Protein AF-A0A1I7THQ7-F1 (afdb_monomer_lite)

pLDDT: mean 83.46, std 15.51, range [22.78, 98.25]

Radius of gyration: 39.51 Å; chains: 1; bounding box: 84×59×117 Å

Structure (mmCIF, N/CA/C/O backbone):
data_AF-A0A1I7THQ7-F1
#
_entry.id   AF-A0A1I7THQ7-F1
#
loop_
_atom_site.group_PDB
_atom_site.id
_atom_site.type_symbol
_atom_site.label_atom_id
_atom_site.label_alt_id
_atom_site.label_comp_id
_atom_site.label_asym_id
_atom_site.label_entity_id
_atom_site.label_seq_id
_atom_site.pdbx_PDB_ins_code
_atom_site.Cartn_x
_atom_site.Cartn_y
_atom_site.Cartn_z
_atom_site.occupancy
_atom_site.B_iso_or_equiv
_atom_site.auth_seq_id
_atom_site.auth_comp_id
_atom_site.auth_asym_id
_atom_site.auth_atom_id
_atom_site.pdbx_PDB_model_num
ATOM 1 N N . MET A 1 1 ? 4.307 20.527 19.711 1.00 35.28 1 MET A N 1
ATOM 2 C CA . MET A 1 1 ? 3.751 19.222 19.291 1.00 35.28 1 MET A CA 1
ATOM 3 C C . MET A 1 1 ? 3.035 19.449 17.970 1.00 35.28 1 MET A C 1
ATOM 5 O O . MET A 1 1 ? 2.118 20.257 17.950 1.00 35.28 1 MET A O 1
ATOM 9 N N . SER A 1 2 ? 3.497 18.858 16.864 1.00 41.97 2 SER A N 1
ATOM 10 C CA . SER A 1 2 ? 2.837 19.007 15.557 1.00 41.97 2 SER A CA 1
ATOM 11 C C . SER A 1 2 ? 1.413 18.457 15.640 1.00 41.97 2 SER A C 1
ATOM 13 O O . SER A 1 2 ? 1.224 17.350 16.150 1.00 41.97 2 SER A O 1
ATOM 15 N N . SER A 1 3 ? 0.421 19.209 15.161 1.00 48.06 3 SER A N 1
ATOM 16 C CA . SER A 1 3 ? -0.962 18.737 15.081 1.00 48.06 3 SER A CA 1
ATOM 17 C C . SER A 1 3 ? -1.008 17.377 14.367 1.00 48.06 3 SER A C 1
ATOM 19 O O . SER A 1 3 ? -0.411 17.247 13.295 1.00 48.06 3 SER A O 1
ATOM 21 N N . PRO A 1 4 ? -1.671 16.351 14.925 1.00 58.75 4 PRO A N 1
ATOM 22 C CA . PRO A 1 4 ? -1.765 15.057 14.264 1.00 58.75 4 PRO A CA 1
ATOM 23 C C . PRO A 1 4 ? -2.507 15.212 12.933 1.00 58.75 4 PRO A C 1
ATOM 25 O O . PRO A 1 4 ? -3.596 15.778 12.890 1.00 58.75 4 PRO A O 1
ATOM 28 N N . PHE A 1 5 ? -1.907 14.708 11.854 1.00 66.62 5 PHE A N 1
ATOM 29 C CA . PHE A 1 5 ? -2.501 14.699 10.519 1.00 66.62 5 PHE A CA 1
ATOM 30 C C . PHE A 1 5 ? -3.864 13.989 10.575 1.00 66.62 5 PHE A C 1
ATOM 32 O O . PHE A 1 5 ? -3.931 12.805 10.917 1.00 66.62 5 PHE A O 1
ATOM 39 N N . ASN A 1 6 ? -4.951 14.721 10.304 1.00 76.69 6 ASN A N 1
ATOM 40 C CA . ASN A 1 6 ? -6.324 14.267 10.571 1.00 76.69 6 ASN A CA 1
ATOM 41 C C . ASN A 1 6 ? -6.692 12.968 9.838 1.00 76.69 6 ASN A C 1
ATOM 43 O O . ASN A 1 6 ? -7.508 12.204 10.347 1.00 76.69 6 ASN A O 1
ATOM 47 N N . LEU A 1 7 ? -6.045 12.679 8.704 1.00 78.94 7 LEU A N 1
ATOM 48 C CA . LEU A 1 7 ? -6.206 11.423 7.970 1.00 78.94 7 LEU A CA 1
ATOM 49 C C . LEU A 1 7 ? -5.983 10.193 8.868 1.00 78.94 7 LEU A C 1
ATOM 51 O O . LEU A 1 7 ? -6.757 9.245 8.821 1.00 78.94 7 LEU A O 1
ATOM 55 N N . PHE A 1 8 ? -4.979 10.227 9.751 1.00 79.00 8 PHE A N 1
ATOM 56 C CA . PHE A 1 8 ? -4.645 9.096 10.628 1.00 79.00 8 PHE A CA 1
ATOM 57 C C . PHE A 1 8 ? -5.517 9.005 11.888 1.00 79.00 8 PHE A C 1
ATOM 59 O O . PHE A 1 8 ? -5.227 8.194 12.768 1.00 79.00 8 PHE A O 1
ATOM 66 N N . ARG A 1 9 ? -6.548 9.853 12.005 1.00 79.19 9 ARG A N 1
ATOM 67 C CA . ARG A 1 9 ? -7.611 9.723 13.014 1.00 79.19 9 ARG A CA 1
ATOM 68 C C . ARG A 1 9 ? -8.805 8.914 12.504 1.00 79.19 9 ARG A C 1
ATOM 70 O O . ARG A 1 9 ? -9.673 8.580 13.304 1.00 79.19 9 ARG A O 1
ATOM 77 N N . LEU A 1 10 ? -8.869 8.636 11.202 1.00 80.69 10 LEU A N 1
ATOM 78 C CA . LEU A 1 10 ? -9.909 7.795 10.617 1.00 80.69 10 LEU A CA 1
ATOM 79 C C . LEU A 1 10 ? -9.670 6.309 10.959 1.00 80.69 10 LEU A C 1
ATOM 81 O O . LEU A 1 10 ? -8.526 5.935 11.246 1.00 80.69 10 LEU A O 1
ATOM 85 N N . PRO A 1 11 ? -10.715 5.459 10.907 1.00 82.19 11 PRO A N 1
ATOM 86 C CA . PRO A 1 11 ? -10.561 4.006 10.956 1.00 82.19 11 PRO A CA 1
ATOM 87 C C . PRO A 1 11 ? -9.579 3.502 9.895 1.00 82.19 11 PRO A C 1
ATOM 89 O O . PRO A 1 11 ? -9.362 4.157 8.870 1.00 82.19 11 PRO A O 1
ATOM 92 N N . GLN A 1 12 ? -8.973 2.340 10.139 1.00 81.25 12 GLN A N 1
ATOM 93 C CA . GLN A 1 12 ? -7.863 1.863 9.318 1.00 81.25 12 GLN A CA 1
ATOM 94 C C . GLN A 1 12 ? -8.264 1.649 7.861 1.00 81.25 12 GLN A C 1
ATOM 96 O O . GLN A 1 12 ? -7.556 2.121 6.972 1.00 81.25 12 GLN A O 1
ATOM 101 N N . LEU A 1 13 ? -9.406 1.009 7.606 1.00 80.19 13 LEU A N 1
ATOM 102 C CA . LEU A 1 13 ? -9.878 0.807 6.235 1.00 80.19 13 LEU A CA 1
ATOM 103 C C . LEU A 1 13 ? -10.137 2.136 5.515 1.00 80.19 13 LEU A C 1
ATOM 105 O O . LEU A 1 13 ? -9.786 2.286 4.347 1.00 80.19 13 LEU A O 1
ATOM 109 N N . ALA A 1 14 ? -10.649 3.135 6.235 1.00 81.31 14 ALA A N 1
ATOM 110 C CA . ALA A 1 14 ? -10.996 4.430 5.666 1.00 81.31 14 ALA A CA 1
ATOM 111 C C . ALA A 1 14 ? -9.773 5.175 5.115 1.00 81.31 14 ALA A C 1
ATOM 113 O O . ALA A 1 14 ? -9.780 5.612 3.964 1.00 81.31 14 ALA A O 1
ATOM 114 N N . TYR A 1 15 ? -8.701 5.319 5.904 1.00 84.88 15 TYR A N 1
ATOM 115 C CA . TYR A 1 15 ? -7.514 6.000 5.385 1.00 84.88 15 TYR A CA 1
ATOM 116 C C . TYR A 1 15 ? -6.727 5.139 4.395 1.00 84.88 15 TYR A C 1
ATOM 118 O O . TYR A 1 15 ? -6.068 5.713 3.535 1.00 84.88 15 TYR A O 1
ATOM 126 N N . ILE A 1 16 ? -6.806 3.801 4.456 1.00 84.88 16 ILE A N 1
ATOM 127 C CA . ILE A 1 16 ? -6.230 2.927 3.418 1.00 84.88 16 ILE A CA 1
ATOM 128 C C . ILE A 1 16 ? -6.891 3.208 2.067 1.00 84.88 16 ILE A C 1
ATOM 130 O O . ILE A 1 16 ? -6.192 3.390 1.073 1.00 84.88 16 ILE A O 1
ATOM 134 N N . ASP A 1 17 ? -8.219 3.294 2.025 1.00 84.94 17 ASP A N 1
ATOM 135 C CA . ASP A 1 17 ? -8.950 3.585 0.791 1.00 84.94 17 ASP A CA 1
ATOM 136 C C . ASP A 1 17 ? -8.666 4.990 0.259 1.00 84.94 17 ASP A C 1
ATOM 138 O O . ASP A 1 17 ? -8.548 5.172 -0.952 1.00 84.94 17 ASP A O 1
ATOM 142 N N . ILE A 1 18 ? -8.506 5.979 1.144 1.00 87.56 18 ILE A N 1
ATOM 143 C CA . ILE A 1 18 ? -8.105 7.333 0.743 1.00 87.56 18 ILE A CA 1
ATOM 144 C C . ILE A 1 18 ? -6.692 7.307 0.159 1.00 87.56 18 ILE A C 1
ATOM 146 O O . ILE A 1 18 ? -6.490 7.804 -0.943 1.00 87.56 18 ILE A O 1
ATOM 150 N N . ILE A 1 19 ? -5.731 6.699 0.858 1.00 88.12 19 ILE A N 1
ATOM 151 C CA . ILE A 1 19 ? -4.335 6.607 0.413 1.00 88.12 19 ILE A CA 1
ATOM 152 C C . ILE A 1 19 ? -4.233 5.870 -0.929 1.00 88.12 19 ILE A C 1
ATOM 154 O O . ILE A 1 19 ? -3.508 6.309 -1.811 1.00 88.12 19 ILE A O 1
ATOM 158 N N . ASN A 1 20 ? -5.008 4.805 -1.135 1.00 85.81 20 ASN A N 1
ATOM 159 C CA . ASN A 1 20 ? -5.032 4.075 -2.407 1.00 85.81 20 ASN A CA 1
ATOM 160 C C . ASN A 1 20 ? -5.662 4.862 -3.567 1.00 85.81 20 ASN A C 1
ATOM 162 O O . ASN A 1 20 ? -5.488 4.473 -4.719 1.00 85.81 20 ASN A O 1
ATOM 166 N N . LYS A 1 21 ? -6.413 5.929 -3.277 1.00 86.25 21 LYS A N 1
ATOM 167 C CA . LYS A 1 21 ? -6.973 6.855 -4.272 1.00 86.25 21 LYS A CA 1
ATOM 168 C C . LYS A 1 21 ? -6.126 8.116 -4.461 1.00 86.25 21 LYS A C 1
ATOM 170 O O . LYS A 1 21 ? -6.404 8.880 -5.378 1.00 86.25 21 LYS A O 1
ATOM 175 N N . MET A 1 22 ? -5.142 8.355 -3.592 1.00 87.44 22 MET A N 1
ATOM 176 C CA . MET A 1 22 ? -4.200 9.465 -3.724 1.00 87.44 22 MET A CA 1
ATOM 177 C C . MET A 1 22 ? -3.299 9.259 -4.938 1.00 87.44 22 MET A C 1
ATOM 179 O O . MET A 1 22 ? -2.914 8.124 -5.230 1.00 87.44 22 MET A O 1
ATOM 183 N N . SER A 1 23 ? -2.906 10.361 -5.578 1.00 86.94 23 SER A N 1
ATOM 184 C CA . SER A 1 23 ? -1.898 10.315 -6.636 1.00 86.94 23 SER A CA 1
ATOM 185 C C . SER A 1 23 ? -0.515 9.922 -6.090 1.00 86.94 23 SER A C 1
ATOM 187 O O . SER A 1 23 ? -0.252 10.053 -4.893 1.00 86.94 23 SER A O 1
ATOM 189 N N . LEU A 1 24 ? 0.412 9.490 -6.946 1.00 86.00 24 LEU A N 1
ATOM 190 C CA . LEU A 1 24 ? 1.821 9.254 -6.617 1.00 86.00 24 LEU A CA 1
ATOM 191 C C . LEU A 1 24 ? 2.451 10.479 -5.950 1.00 86.00 24 LEU A C 1
ATOM 193 O O . LEU A 1 24 ? 3.207 10.330 -4.989 1.00 86.00 24 LEU A O 1
ATOM 197 N N . ASN A 1 25 ? 2.106 11.678 -6.429 1.00 87.12 25 ASN A N 1
ATOM 198 C CA . ASN A 1 25 ? 2.552 12.940 -5.845 1.00 87.12 25 ASN A CA 1
ATOM 199 C C . ASN A 1 25 ? 2.048 13.082 -4.407 1.00 87.12 25 ASN A C 1
ATOM 201 O O . ASN A 1 25 ? 2.842 13.301 -3.494 1.00 87.12 25 ASN A O 1
ATOM 205 N N . ASP A 1 26 ? 0.749 12.887 -4.187 1.00 88.38 26 ASP A N 1
ATOM 206 C CA . ASP A 1 26 ? 0.135 13.008 -2.863 1.00 88.38 26 ASP A CA 1
ATOM 207 C C . ASP A 1 26 ? 0.662 11.947 -1.890 1.00 88.38 26 ASP A C 1
ATOM 209 O O . ASP A 1 26 ? 0.953 12.254 -0.731 1.00 88.38 26 ASP A O 1
ATOM 213 N N . GLN A 1 27 ? 0.837 10.705 -2.353 1.00 89.50 27 GLN A N 1
ATOM 214 C CA . GLN A 1 27 ? 1.422 9.623 -1.561 1.00 89.50 27 GLN A CA 1
ATOM 215 C C . GLN A 1 27 ? 2.868 9.957 -1.178 1.00 89.50 27 GLN A C 1
ATOM 217 O O . GLN A 1 27 ? 3.251 9.847 -0.010 1.00 89.50 27 GLN A O 1
ATOM 222 N N . PHE A 1 28 ? 3.677 10.425 -2.130 1.00 90.12 28 PHE A N 1
ATOM 223 C CA . PHE A 1 28 ? 5.053 10.811 -1.847 1.00 90.12 28 PHE A CA 1
ATOM 224 C C . PHE A 1 28 ? 5.123 11.992 -0.873 1.00 90.12 28 PHE A C 1
ATOM 226 O O . PHE A 1 28 ? 5.791 11.880 0.154 1.00 90.12 28 PHE A O 1
ATOM 233 N N . LEU A 1 29 ? 4.387 13.079 -1.112 1.00 88.94 29 LEU A N 1
ATOM 234 C CA . LEU A 1 29 ? 4.369 14.248 -0.227 1.00 88.94 29 LEU A CA 1
ATOM 235 C C . LEU A 1 29 ? 3.870 13.895 1.181 1.00 88.94 29 LEU A C 1
ATOM 237 O O . LEU A 1 29 ? 4.497 14.278 2.170 1.00 88.94 29 LEU A O 1
ATOM 241 N N . THR A 1 30 ? 2.814 13.083 1.292 1.00 89.56 30 THR A N 1
ATOM 242 C CA . THR A 1 30 ? 2.305 12.609 2.590 1.00 89.56 30 THR A CA 1
ATOM 243 C C . THR A 1 30 ? 3.360 11.775 3.326 1.00 89.56 30 THR A C 1
ATOM 245 O O . THR A 1 30 ? 3.476 11.859 4.552 1.00 89.56 30 THR A O 1
ATOM 248 N N . SER A 1 31 ? 4.183 11.010 2.599 1.00 90.56 31 SER A N 1
ATOM 249 C CA . SER A 1 31 ? 5.275 10.223 3.189 1.00 90.56 31 SER A CA 1
ATOM 250 C C . SER A 1 31 ? 6.352 11.104 3.837 1.00 90.56 31 SER A C 1
ATOM 252 O O . SER A 1 31 ? 6.934 10.709 4.851 1.00 90.56 31 SER A O 1
ATOM 254 N N . LEU A 1 32 ? 6.566 12.322 3.324 1.00 88.69 32 LEU A N 1
ATOM 255 C CA . LEU A 1 32 ? 7.542 13.277 3.856 1.00 88.69 32 LEU A CA 1
ATOM 256 C C . LEU A 1 32 ? 7.069 13.941 5.161 1.00 88.69 32 LEU A C 1
ATOM 258 O O . LEU A 1 32 ? 7.896 14.431 5.932 1.00 88.69 32 LEU A O 1
ATOM 262 N N . CYS A 1 33 ? 5.763 13.923 5.460 1.00 86.31 33 CYS A N 1
ATOM 263 C CA . CYS A 1 33 ? 5.201 14.614 6.624 1.00 86.31 33 CYS A CA 1
ATOM 264 C C . CYS A 1 33 ? 5.625 14.006 7.973 1.00 86.31 33 CYS A C 1
ATOM 266 O O . CYS A 1 33 ? 5.714 14.717 8.974 1.00 86.31 33 CYS A O 1
ATOM 268 N N . SER A 1 34 ? 5.842 12.686 8.058 1.00 86.75 34 SER A N 1
ATOM 269 C CA . SER A 1 34 ? 6.325 12.038 9.288 1.00 86.75 34 SER A CA 1
ATOM 270 C C . SER A 1 34 ? 6.822 10.612 9.050 1.00 86.75 34 SER A C 1
ATOM 272 O O . SER A 1 34 ? 6.386 9.934 8.124 1.00 86.75 34 SER A O 1
ATOM 274 N N . ARG A 1 35 ? 7.635 10.086 9.980 1.00 84.62 35 ARG A N 1
ATOM 275 C CA . ARG A 1 35 ? 8.027 8.662 9.971 1.00 84.62 35 ARG A CA 1
ATOM 276 C C . ARG A 1 35 ? 6.813 7.727 9.982 1.00 84.62 35 ARG A C 1
ATOM 278 O O . ARG A 1 35 ? 6.817 6.720 9.288 1.00 84.62 35 ARG A O 1
ATOM 285 N N . LYS A 1 36 ? 5.765 8.060 10.749 1.00 86.12 36 LYS A N 1
ATOM 286 C CA . LYS A 1 36 ? 4.533 7.258 10.807 1.00 86.12 36 LYS A CA 1
ATOM 287 C C . LYS A 1 36 ? 3.822 7.237 9.451 1.00 86.12 36 LYS A C 1
ATOM 289 O O . LYS A 1 36 ? 3.422 6.166 9.011 1.00 86.12 36 LYS A O 1
ATOM 294 N N . ALA A 1 37 ? 3.708 8.391 8.791 1.00 88.44 37 ALA A N 1
ATOM 295 C CA . ALA A 1 37 ? 3.109 8.503 7.462 1.00 88.44 37 ALA A CA 1
ATOM 296 C C . ALA A 1 37 ? 3.891 7.689 6.424 1.00 88.44 37 ALA A C 1
ATOM 298 O O . ALA A 1 37 ? 3.291 6.903 5.700 1.00 88.44 37 ALA A O 1
ATOM 299 N N . TYR A 1 38 ? 5.224 7.788 6.437 1.00 89.56 38 TYR A N 1
ATOM 300 C CA . TYR A 1 38 ? 6.096 6.974 5.591 1.00 89.56 38 TYR A CA 1
ATOM 301 C C . TYR A 1 38 ? 5.825 5.471 5.753 1.00 89.56 38 TYR A C 1
ATOM 303 O O . TYR A 1 38 ? 5.593 4.775 4.769 1.00 89.56 38 TYR A O 1
ATOM 311 N N . PHE A 1 39 ? 5.792 4.964 6.993 1.00 88.25 39 PHE A N 1
ATOM 312 C CA . PHE A 1 39 ? 5.514 3.545 7.254 1.00 88.25 39 PHE A CA 1
ATOM 313 C C . PHE A 1 39 ? 4.107 3.117 6.829 1.00 88.25 39 PHE A C 1
ATOM 315 O O . PHE A 1 39 ? 3.936 1.999 6.347 1.00 88.25 39 PHE A O 1
ATOM 322 N N . ILE A 1 40 ? 3.107 3.980 7.017 1.00 88.00 40 ILE A N 1
ATOM 323 C CA . ILE A 1 40 ? 1.727 3.714 6.600 1.00 88.00 40 ILE A CA 1
ATOM 324 C C . ILE A 1 40 ? 1.656 3.575 5.080 1.00 88.00 40 ILE A C 1
ATOM 326 O O . ILE A 1 40 ? 1.152 2.570 4.596 1.00 88.00 40 ILE A O 1
ATOM 330 N N . ILE A 1 41 ? 2.206 4.534 4.338 1.00 88.75 41 ILE A N 1
ATOM 331 C CA . ILE A 1 41 ? 2.174 4.538 2.869 1.00 88.75 41 ILE A CA 1
ATOM 332 C C . ILE A 1 41 ? 2.954 3.344 2.328 1.00 88.75 41 ILE A C 1
ATOM 334 O O . ILE A 1 41 ? 2.414 2.555 1.563 1.00 88.75 41 ILE A O 1
ATOM 338 N N . LYS A 1 42 ? 4.170 3.116 2.834 1.00 88.38 42 LYS A N 1
ATOM 339 C CA . LYS A 1 42 ? 5.003 1.977 2.436 1.00 88.38 42 LYS A CA 1
ATOM 340 C C . LYS A 1 42 ? 4.311 0.618 2.609 1.00 88.38 42 LYS A C 1
ATOM 342 O O . LYS A 1 42 ? 4.469 -0.260 1.767 1.00 88.38 42 LYS A O 1
ATOM 347 N N . ASN A 1 43 ? 3.602 0.414 3.722 1.00 85.00 43 ASN A N 1
ATOM 348 C CA . ASN A 1 43 ? 3.064 -0.905 4.073 1.00 85.00 43 ASN A CA 1
ATOM 349 C C . ASN A 1 43 ? 1.603 -1.111 3.660 1.00 85.00 43 ASN A C 1
ATOM 351 O O . ASN A 1 43 ? 1.182 -2.257 3.522 1.00 85.00 43 ASN A O 1
ATOM 355 N N . LEU A 1 44 ? 0.821 -0.036 3.527 1.00 77.00 44 LEU A N 1
ATOM 356 C CA . LEU A 1 44 ? -0.625 -0.113 3.312 1.00 77.00 44 LEU A CA 1
ATOM 357 C C . LEU A 1 44 ? -1.073 0.381 1.930 1.00 77.00 44 LEU A C 1
ATOM 359 O O . LEU A 1 44 ? -2.200 0.067 1.543 1.00 77.00 44 LEU A O 1
ATOM 363 N N . CYS A 1 45 ? -0.229 1.096 1.170 1.00 71.94 45 CYS A N 1
ATOM 364 C CA . CYS A 1 45 ? -0.525 1.362 -0.238 1.00 71.94 45 CYS A CA 1
ATOM 365 C C . CYS A 1 45 ? -0.595 0.045 -1.014 1.00 71.94 45 CYS A C 1
ATOM 367 O O . CYS A 1 45 ? 0.322 -0.782 -0.976 1.00 71.94 45 CYS A O 1
ATOM 369 N N . ARG A 1 46 ? -1.660 -0.125 -1.799 1.00 68.44 46 ARG A N 1
ATOM 370 C CA . ARG A 1 46 ? -1.682 -1.100 -2.888 1.00 68.44 46 ARG A CA 1
ATOM 371 C C . ARG A 1 46 ? -0.575 -0.719 -3.853 1.00 68.44 46 ARG A C 1
ATOM 373 O O . ARG A 1 46 ? -0.659 0.332 -4.473 1.00 68.44 46 ARG A O 1
ATOM 380 N N . LYS A 1 47 ? 0.436 -1.579 -3.983 1.00 68.12 47 LYS A N 1
ATOM 381 C CA . LYS A 1 47 ? 1.533 -1.406 -4.941 1.00 68.12 47 LYS A CA 1
ATOM 382 C C . LYS A 1 47 ? 0.944 -1.297 -6.353 1.00 68.12 47 LYS A C 1
ATOM 384 O O . LYS A 1 47 ? 0.428 -2.307 -6.851 1.00 68.12 47 LYS A O 1
ATOM 389 N N . PRO A 1 48 ? 0.955 -0.111 -6.983 1.00 63.72 48 PRO A N 1
ATOM 390 C CA . PRO A 1 48 ? 0.453 0.037 -8.339 1.00 63.72 48 PRO A CA 1
ATOM 391 C C . PRO A 1 48 ? 1.295 -0.848 -9.258 1.00 63.72 48 PRO A C 1
ATOM 393 O O . PRO A 1 48 ? 2.524 -0.858 -9.179 1.00 63.72 48 PRO A O 1
ATOM 396 N N . LYS A 1 49 ? 0.640 -1.650 -10.100 1.00 68.06 49 LYS A N 1
ATOM 397 C CA . LYS A 1 49 ? 1.354 -2.423 -11.120 1.00 68.06 49 LYS A CA 1
ATOM 398 C C . LYS A 1 49 ? 1.861 -1.448 -12.183 1.00 68.06 49 LYS A C 1
ATOM 400 O O . LYS A 1 49 ? 1.107 -0.574 -12.592 1.00 68.06 49 LYS A O 1
ATOM 405 N N . GLY A 1 50 ? 3.109 -1.613 -12.618 1.00 78.25 50 GLY A N 1
ATOM 406 C CA . GLY A 1 50 ? 3.691 -0.786 -13.679 1.00 78.25 50 GLY A CA 1
ATOM 407 C C . GLY A 1 50 ? 4.209 0.580 -13.217 1.00 78.25 50 GLY A C 1
ATOM 408 O O . GLY A 1 50 ? 4.205 1.517 -14.007 1.00 78.25 50 GLY A O 1
ATOM 409 N N . ILE A 1 51 ? 4.643 0.733 -11.959 1.00 87.19 51 ILE A N 1
ATOM 410 C CA . ILE A 1 51 ? 5.445 1.907 -11.582 1.00 87.19 51 ILE A CA 1
ATOM 411 C C . ILE A 1 51 ? 6.823 1.791 -12.224 1.00 87.19 51 ILE A C 1
ATOM 413 O O . ILE A 1 51 ? 7.559 0.845 -11.946 1.00 87.19 51 ILE A O 1
ATOM 417 N N . ILE A 1 52 ? 7.197 2.809 -12.987 1.00 89.44 52 ILE A N 1
ATOM 418 C CA . ILE A 1 52 ? 8.491 2.911 -13.649 1.00 89.44 52 ILE A CA 1
ATOM 419 C C . ILE A 1 52 ? 9.262 4.068 -13.015 1.00 89.44 52 ILE A C 1
ATOM 421 O O . ILE A 1 52 ? 8.747 5.184 -12.896 1.00 89.44 52 ILE A O 1
ATOM 425 N N . LEU A 1 53 ? 10.496 3.786 -12.600 1.00 93.38 53 LEU A N 1
ATOM 426 C CA . LEU A 1 53 ? 11.438 4.791 -12.126 1.00 93.38 53 LEU A CA 1
ATOM 427 C C . LEU A 1 53 ? 12.430 5.115 -13.248 1.00 93.38 53 LEU A C 1
ATOM 429 O O . LEU A 1 53 ? 13.245 4.276 -13.642 1.00 93.38 53 LEU A O 1
ATOM 433 N N . ASP A 1 54 ? 12.350 6.344 -13.739 1.00 93.81 54 ASP A N 1
ATOM 434 C CA . ASP A 1 54 ? 13.223 6.906 -14.759 1.00 93.81 54 ASP A CA 1
ATOM 435 C C . ASP A 1 54 ? 14.233 7.846 -14.097 1.00 93.81 54 ASP A C 1
ATOM 437 O O . ASP A 1 54 ? 13.882 8.686 -13.264 1.00 93.81 54 ASP A O 1
ATOM 441 N N . VAL A 1 55 ? 15.485 7.771 -14.527 1.00 94.25 55 VAL A N 1
ATOM 442 C CA . VAL A 1 55 ? 16.519 8.739 -14.157 1.00 94.25 55 VAL A CA 1
ATOM 443 C C . VAL A 1 55 ? 16.927 9.493 -15.410 1.00 94.25 55 VAL A C 1
ATOM 445 O O . VAL A 1 55 ? 17.241 8.888 -16.436 1.00 94.25 55 VAL A O 1
ATOM 448 N N . ARG A 1 56 ? 16.898 10.821 -15.351 1.00 91.50 56 ARG A N 1
ATOM 449 C CA . ARG A 1 56 ? 17.353 11.677 -16.442 1.00 91.50 56 ARG A CA 1
ATOM 450 C C . ARG A 1 56 ? 18.508 12.529 -15.958 1.00 91.50 56 ARG A C 1
ATOM 452 O O . ARG A 1 56 ? 18.399 13.220 -14.946 1.00 91.50 56 ARG A O 1
ATOM 459 N N . TYR A 1 57 ? 19.597 12.459 -16.709 1.00 88.88 57 TYR A N 1
ATOM 460 C CA . TYR A 1 57 ? 20.842 13.147 -16.413 1.00 88.88 57 TYR A CA 1
ATOM 461 C C . TYR A 1 57 ? 21.384 12.704 -15.051 1.00 88.88 57 TYR A C 1
ATOM 463 O O . TYR A 1 57 ? 21.178 11.565 -14.622 1.00 88.88 57 TYR A O 1
ATOM 471 N N . HIS A 1 58 ? 22.079 13.597 -14.355 1.00 84.75 58 HIS A N 1
ATOM 472 C CA . HIS A 1 58 ? 22.607 13.343 -13.019 1.00 84.75 58 HIS A CA 1
ATOM 473 C C . HIS A 1 58 ? 21.740 13.940 -11.895 1.00 84.75 58 HIS A C 1
ATOM 475 O O . HIS A 1 58 ? 22.053 13.758 -10.716 1.00 84.75 58 HIS A O 1
ATOM 481 N N . ASN A 1 59 ? 20.648 14.634 -12.234 1.00 89.81 59 ASN A N 1
ATOM 482 C CA . ASN A 1 59 ? 19.933 15.523 -11.317 1.00 89.81 59 ASN A CA 1
ATOM 483 C C . ASN A 1 59 ? 18.393 15.461 -11.393 1.00 89.81 59 ASN A C 1
ATOM 485 O O . ASN A 1 59 ? 17.743 16.207 -10.661 1.00 89.81 59 ASN A O 1
ATOM 489 N N . VAL A 1 60 ? 17.793 14.613 -12.242 1.00 92.75 60 VAL A N 1
ATOM 490 C CA . VAL A 1 60 ? 16.330 14.464 -12.340 1.00 92.75 60 VAL A CA 1
ATOM 491 C C . VAL A 1 60 ? 15.925 12.999 -12.184 1.00 92.75 60 VAL A C 1
ATOM 493 O O . VAL A 1 60 ? 16.406 12.106 -12.880 1.00 92.75 60 VAL A O 1
ATOM 496 N N . VAL A 1 61 ? 14.981 12.752 -11.283 1.00 94.75 61 VAL A N 1
ATOM 497 C CA . VAL A 1 61 ? 14.365 11.450 -11.031 1.00 94.75 61 VAL A CA 1
ATOM 498 C C . VAL A 1 61 ? 12.865 11.572 -11.271 1.00 94.75 61 VAL A C 1
ATOM 500 O O . VAL A 1 61 ? 12.217 12.479 -10.754 1.00 94.75 61 VAL A O 1
ATOM 503 N N . ILE A 1 62 ? 12.302 10.671 -12.069 1.00 93.69 62 ILE A N 1
ATOM 504 C CA . ILE A 1 62 ? 10.890 10.687 -12.446 1.00 93.69 62 ILE A CA 1
ATOM 505 C C . ILE A 1 62 ? 10.273 9.340 -12.095 1.00 93.69 62 ILE A C 1
ATOM 507 O O . ILE A 1 62 ? 10.740 8.296 -12.539 1.00 93.69 62 ILE A O 1
ATOM 511 N N . LEU A 1 63 ? 9.191 9.366 -11.328 1.00 91.69 63 LEU A N 1
ATOM 512 C CA . LEU A 1 63 ? 8.350 8.203 -11.075 1.00 91.69 63 LEU A CA 1
ATOM 513 C C . LEU A 1 63 ? 7.080 8.336 -11.916 1.00 91.69 63 LEU A C 1
ATOM 515 O O . LEU A 1 63 ? 6.427 9.375 -11.859 1.00 91.69 63 LEU A O 1
ATOM 519 N N . LYS A 1 64 ? 6.718 7.317 -12.692 1.00 90.44 64 LYS A N 1
ATOM 520 C CA . LYS A 1 64 ? 5.524 7.337 -13.555 1.00 90.44 64 LYS A CA 1
ATOM 521 C C . LYS A 1 64 ? 4.783 6.004 -13.509 1.00 90.44 64 LYS A C 1
ATOM 523 O O . LYS A 1 64 ? 5.382 4.982 -13.177 1.00 90.44 64 LYS A O 1
ATOM 528 N N . VAL A 1 65 ? 3.500 6.009 -13.863 1.00 87.75 65 VAL A N 1
ATOM 529 C CA . VAL A 1 65 ? 2.688 4.785 -13.978 1.00 87.75 65 VAL A CA 1
ATOM 530 C C . VAL A 1 65 ? 2.507 4.417 -15.450 1.00 87.75 65 VAL A C 1
ATOM 532 O O . VAL A 1 65 ? 2.105 5.243 -16.266 1.00 87.75 65 VAL A O 1
ATOM 535 N N . GLU A 1 66 ? 2.802 3.170 -15.805 1.00 84.44 66 GLU A N 1
ATOM 536 C CA . GLU A 1 66 ? 2.630 2.646 -17.159 1.00 84.44 66 GLU A CA 1
ATOM 537 C C . GLU A 1 66 ? 1.164 2.762 -17.618 1.00 84.44 66 GLU A C 1
ATOM 539 O O . GLU A 1 66 ? 0.245 2.303 -16.941 1.00 84.44 66 GLU A O 1
ATOM 544 N N . GLY A 1 67 ? 0.942 3.384 -18.781 1.00 81.25 67 GLY A N 1
ATOM 545 C CA . GLY A 1 67 ? -0.400 3.585 -19.342 1.00 81.25 67 GLY A CA 1
ATOM 546 C C . GLY A 1 67 ? -1.220 4.710 -18.694 1.00 81.25 67 GLY A C 1
ATOM 547 O O . GLY A 1 67 ? -2.417 4.795 -18.958 1.00 81.25 67 GLY A O 1
ATOM 548 N N . SER A 1 68 ? -0.599 5.561 -17.871 1.00 83.25 68 SER A N 1
ATOM 549 C CA . SER A 1 68 ? -1.211 6.735 -17.235 1.00 83.25 68 SER A CA 1
ATOM 550 C C . SER A 1 68 ? -0.365 7.992 -17.475 1.00 83.25 68 SER A C 1
ATOM 552 O O . SER A 1 68 ? 0.851 7.905 -17.640 1.00 83.25 68 SER A O 1
ATOM 554 N N . ASP A 1 69 ? -0.999 9.166 -17.441 1.00 81.81 69 ASP A N 1
ATOM 555 C CA . ASP A 1 69 ? -0.316 10.472 -17.481 1.00 81.81 69 ASP A CA 1
ATOM 556 C C . ASP A 1 69 ? 0.249 10.892 -16.110 1.00 81.81 69 ASP A C 1
ATOM 558 O O . ASP A 1 69 ? 0.893 11.933 -15.966 1.00 81.81 69 ASP A O 1
ATOM 562 N N . GLU A 1 70 ? 0.013 10.080 -15.081 1.00 84.94 70 GLU A N 1
ATOM 563 C CA . GLU A 1 70 ? 0.462 10.334 -13.723 1.00 84.94 70 GLU A CA 1
ATOM 564 C C . GLU A 1 70 ? 1.983 10.197 -13.574 1.00 84.94 70 GLU A C 1
ATOM 566 O O . GLU A 1 70 ? 2.570 9.134 -13.816 1.00 84.94 70 GLU A O 1
ATOM 571 N N . ARG A 1 71 ? 2.620 11.281 -13.113 1.00 88.31 71 ARG A N 1
ATOM 572 C CA . ARG A 1 71 ? 4.059 11.336 -12.849 1.00 88.31 71 ARG A CA 1
ATOM 573 C C . ARG A 1 71 ? 4.410 12.234 -11.664 1.00 88.31 71 ARG A C 1
ATOM 575 O O . ARG A 1 71 ? 3.754 13.243 -11.416 1.00 88.31 71 ARG A O 1
ATOM 582 N N . LEU A 1 72 ? 5.498 11.874 -10.997 1.00 90.00 72 LEU A N 1
ATOM 583 C CA . LEU A 1 72 ? 6.187 12.651 -9.975 1.00 90.00 72 LEU A CA 1
ATOM 584 C C . LEU A 1 72 ? 7.583 12.970 -10.493 1.00 90.00 72 LEU A C 1
ATOM 586 O O . LEU A 1 72 ? 8.374 12.060 -10.740 1.00 90.00 72 LEU A O 1
ATOM 590 N N . VAL A 1 73 ? 7.883 14.255 -10.661 1.00 92.44 73 VAL A N 1
ATOM 591 C CA . VAL A 1 73 ? 9.204 14.724 -11.094 1.00 92.44 73 VAL A CA 1
ATOM 592 C C . VAL A 1 73 ? 9.935 15.298 -9.890 1.00 92.44 73 VAL A C 1
ATOM 594 O O . VAL A 1 73 ? 9.411 16.171 -9.206 1.00 92.44 73 VAL A O 1
ATOM 597 N N . ILE A 1 74 ? 11.148 14.825 -9.627 1.00 92.81 74 ILE A N 1
ATOM 598 C CA . ILE A 1 74 ? 12.013 15.353 -8.573 1.00 92.81 74 ILE A CA 1
ATOM 599 C C . ILE A 1 74 ? 13.333 15.759 -9.212 1.00 92.81 74 ILE A C 1
ATOM 601 O O . ILE A 1 74 ? 14.008 14.926 -9.812 1.00 92.81 74 ILE A O 1
ATOM 605 N N . GLY A 1 75 ? 13.684 17.035 -9.110 1.00 91.06 75 GLY A N 1
ATOM 606 C CA . GLY A 1 75 ? 14.870 17.598 -9.752 1.00 91.06 75 GLY A CA 1
ATOM 607 C C . GLY A 1 75 ? 15.753 18.375 -8.785 1.00 91.06 75 GLY A C 1
ATOM 608 O O . GLY A 1 75 ? 15.328 18.717 -7.678 1.00 91.06 75 GLY A O 1
ATOM 609 N N . GLN A 1 76 ? 16.974 18.682 -9.213 1.00 89.00 76 GLN A N 1
ATOM 610 C CA . GLN A 1 76 ? 17.814 19.662 -8.532 1.00 89.00 76 GLN A CA 1
ATOM 611 C C . GLN A 1 76 ? 17.167 21.049 -8.622 1.00 89.00 76 GLN A C 1
ATOM 613 O O . GLN A 1 76 ? 16.789 21.501 -9.701 1.00 89.00 76 GLN A O 1
ATOM 618 N N . LEU A 1 77 ? 17.041 21.713 -7.478 1.00 81.69 77 LEU A N 1
ATOM 619 C CA . LEU A 1 77 ? 16.639 23.112 -7.401 1.00 81.69 77 LEU A CA 1
ATOM 620 C C . LEU A 1 77 ? 17.890 23.989 -7.503 1.00 81.69 77 LEU A C 1
ATOM 622 O O . LEU A 1 77 ? 18.813 23.828 -6.702 1.00 81.69 77 LEU A O 1
ATOM 626 N N . ASP A 1 78 ? 17.908 24.927 -8.445 1.00 74.25 78 ASP A N 1
ATOM 627 C CA . ASP A 1 78 ? 18.908 25.995 -8.445 1.00 74.25 78 ASP A CA 1
ATOM 628 C C . ASP A 1 78 ? 18.606 26.975 -7.310 1.00 74.25 78 ASP A C 1
ATOM 630 O O . ASP A 1 78 ? 17.440 27.243 -7.008 1.00 74.25 78 ASP A O 1
ATOM 634 N N . MET A 1 79 ? 19.654 27.507 -6.674 1.00 60.25 79 MET A N 1
ATOM 635 C CA . MET A 1 79 ? 19.551 28.501 -5.599 1.00 60.25 79 MET A CA 1
ATOM 636 C C . MET A 1 79 ? 18.916 29.795 -6.131 1.00 60.25 79 MET A C 1
ATOM 638 O O . MET A 1 79 ? 19.597 30.763 -6.458 1.00 60.25 79 MET A O 1
ATOM 642 N N . SER A 1 80 ? 17.595 29.799 -6.237 1.00 57.31 80 SER A N 1
ATOM 643 C CA . SER A 1 80 ? 16.767 30.971 -6.474 1.00 57.31 80 SER A CA 1
ATOM 644 C C . SER A 1 80 ? 16.258 31.493 -5.130 1.00 57.31 80 SER A C 1
ATOM 646 O O . SER A 1 80 ? 16.137 30.744 -4.162 1.00 57.31 80 SER A O 1
ATOM 648 N N . ASN A 1 81 ? 15.961 32.792 -5.060 1.00 55.12 81 ASN A N 1
ATOM 649 C CA . ASN A 1 81 ? 15.468 33.482 -3.858 1.00 55.12 81 ASN A CA 1
ATOM 650 C C . ASN A 1 81 ? 14.048 33.049 -3.419 1.00 55.12 81 ASN A C 1
ATOM 652 O O . ASN A 1 81 ? 13.385 33.779 -2.680 1.00 55.12 81 ASN A O 1
ATOM 656 N N . GLU A 1 82 ? 13.548 31.904 -3.884 1.00 64.06 82 GLU A N 1
ATOM 657 C CA . GLU A 1 82 ? 12.226 31.413 -3.514 1.00 64.06 82 GLU A CA 1
ATOM 658 C C . GLU A 1 82 ? 12.228 30.779 -2.113 1.00 64.06 82 GLU A C 1
ATOM 660 O O . GLU A 1 82 ? 13.209 30.149 -1.702 1.00 64.06 82 GLU A O 1
ATOM 665 N N . PRO A 1 83 ? 11.137 30.940 -1.345 1.00 64.75 83 PRO A N 1
ATOM 666 C CA . PRO A 1 83 ? 11.028 30.367 -0.013 1.00 64.75 83 PRO A CA 1
ATOM 667 C C . PRO A 1 83 ? 10.972 28.835 -0.097 1.00 64.75 83 PRO A C 1
ATOM 669 O O . PRO A 1 83 ? 9.930 28.250 -0.376 1.00 64.75 83 PRO A O 1
ATOM 672 N N . ALA A 1 84 ? 12.106 28.182 0.156 1.00 76.62 84 ALA A N 1
ATOM 673 C CA . ALA A 1 84 ? 12.201 26.729 0.225 1.00 76.62 84 ALA A CA 1
ATOM 674 C C . ALA A 1 84 ? 11.904 26.211 1.643 1.00 76.62 84 ALA A C 1
ATOM 676 O O . ALA A 1 84 ? 12.343 26.782 2.646 1.00 76.62 84 ALA A O 1
ATOM 677 N N . GLU A 1 85 ? 11.197 25.087 1.733 1.00 83.88 85 GLU A N 1
ATOM 678 C CA . GLU A 1 85 ? 10.898 24.417 2.997 1.00 83.88 85 GLU A CA 1
ATOM 679 C C . GLU A 1 85 ? 11.938 23.338 3.310 1.00 83.88 85 GLU A C 1
ATOM 681 O O . GLU A 1 85 ? 12.478 22.688 2.416 1.00 83.88 85 GLU A O 1
ATOM 686 N N . ARG A 1 86 ? 12.208 23.083 4.596 1.00 86.38 86 ARG A N 1
ATOM 687 C CA . ARG A 1 86 ? 13.041 21.934 4.982 1.00 86.38 86 ARG A CA 1
ATOM 688 C C . ARG A 1 86 ? 12.226 20.649 4.947 1.00 86.38 86 ARG A C 1
ATOM 690 O O . ARG A 1 86 ? 11.398 20.413 5.826 1.00 86.38 86 ARG A O 1
ATOM 697 N N . ILE A 1 87 ? 12.556 19.771 4.010 1.00 87.94 87 ILE A N 1
ATOM 698 C CA . ILE A 1 87 ? 11.995 18.423 3.893 1.00 87.94 87 ILE A CA 1
ATOM 699 C C . ILE A 1 87 ? 13.035 17.368 4.282 1.00 87.94 87 ILE A C 1
ATOM 701 O O . ILE A 1 87 ? 14.239 17.626 4.285 1.00 87.94 87 ILE A O 1
ATOM 705 N N . LYS A 1 88 ? 12.582 16.158 4.634 1.00 88.44 88 LYS A N 1
ATOM 706 C CA . LYS A 1 88 ? 13.470 15.028 4.944 1.00 88.44 88 LYS A CA 1
ATOM 707 C C . LYS A 1 88 ? 13.357 13.937 3.892 1.00 88.44 88 LYS A C 1
ATOM 709 O O . LYS A 1 88 ? 12.336 13.262 3.827 1.00 88.44 88 LYS A O 1
ATOM 714 N N . ILE A 1 89 ? 14.429 13.704 3.141 1.00 87.31 89 ILE A N 1
ATOM 715 C CA . ILE A 1 89 ? 14.526 12.636 2.139 1.00 87.31 89 ILE A CA 1
ATOM 716 C C . ILE A 1 89 ? 15.603 11.657 2.599 1.00 87.31 89 ILE A C 1
ATOM 718 O O . ILE A 1 89 ? 16.720 12.064 2.898 1.00 87.31 89 ILE A O 1
ATOM 722 N N . ASN A 1 90 ? 15.255 10.371 2.712 1.00 85.06 90 ASN A N 1
ATOM 723 C CA . ASN A 1 90 ? 16.175 9.321 3.176 1.00 85.06 90 ASN A CA 1
ATOM 724 C C . ASN A 1 90 ? 16.877 9.650 4.519 1.00 85.06 90 ASN A C 1
ATOM 726 O O . ASN A 1 90 ? 18.026 9.300 4.761 1.00 85.06 90 ASN A O 1
ATOM 730 N N . GLY A 1 91 ? 16.193 10.387 5.403 1.00 82.25 91 GLY A N 1
ATOM 731 C CA . GLY A 1 91 ? 16.735 10.836 6.692 1.00 82.25 91 GLY A CA 1
ATOM 732 C C . GLY A 1 91 ? 17.586 12.112 6.642 1.00 82.25 91 GLY A C 1
ATOM 733 O O . GLY A 1 91 ? 17.823 12.701 7.699 1.00 82.25 91 GLY A O 1
ATOM 734 N N . GLN A 1 92 ? 17.970 12.587 5.456 1.00 86.62 92 GLN A N 1
ATOM 735 C CA . GLN A 1 92 ? 18.719 13.828 5.264 1.00 86.62 92 GLN A CA 1
ATOM 736 C C . GLN A 1 92 ? 17.764 15.018 5.129 1.00 86.62 92 GLN A C 1
ATOM 738 O O . GLN A 1 92 ? 16.721 14.918 4.485 1.00 86.62 92 GLN A O 1
ATOM 743 N N . SER A 1 93 ? 18.085 16.127 5.801 1.00 88.56 93 SER A N 1
ATOM 744 C CA . SER A 1 93 ? 17.269 17.348 5.748 1.00 88.56 93 SER A CA 1
ATOM 745 C C . SER A 1 93 ? 17.773 18.242 4.625 1.00 88.56 93 SER A C 1
ATOM 747 O O . SER A 1 93 ? 18.930 18.650 4.665 1.00 88.56 93 SER A O 1
ATOM 749 N N . VAL A 1 94 ? 16.911 18.545 3.659 1.00 89.94 94 VAL A N 1
ATOM 750 C CA . VAL A 1 94 ? 17.239 19.338 2.468 1.00 89.94 94 VAL A CA 1
ATOM 751 C C . VAL A 1 94 ? 16.182 20.404 2.229 1.00 89.94 94 VAL A C 1
ATOM 753 O O . VAL A 1 94 ? 15.044 20.273 2.685 1.00 89.94 94 VAL A O 1
ATOM 756 N N . ASN A 1 95 ? 16.560 21.465 1.524 1.00 88.25 95 ASN A N 1
ATOM 757 C CA . ASN A 1 95 ? 15.609 22.477 1.090 1.00 88.25 95 ASN A CA 1
ATOM 758 C C . ASN A 1 95 ? 14.846 21.943 -0.124 1.00 88.25 95 ASN A C 1
ATOM 760 O O . ASN A 1 95 ? 15.455 21.453 -1.077 1.00 88.25 95 ASN A O 1
ATOM 764 N N . GLY A 1 96 ? 13.522 22.012 -0.071 1.00 87.06 96 GLY A N 1
ATOM 765 C CA . GLY A 1 96 ? 12.632 21.564 -1.125 1.00 87.06 96 GLY A CA 1
ATOM 766 C C . GLY A 1 96 ? 11.581 22.613 -1.453 1.00 87.06 96 GLY A C 1
ATOM 767 O O . GLY A 1 96 ? 11.123 23.345 -0.577 1.00 87.06 96 GLY A O 1
ATOM 768 N N . LEU A 1 97 ? 11.195 22.663 -2.720 1.00 86.62 97 LEU A N 1
ATOM 769 C CA . LEU A 1 97 ? 10.142 23.528 -3.229 1.00 86.62 97 LEU A CA 1
ATOM 770 C C . LEU A 1 97 ? 9.238 22.706 -4.141 1.00 86.62 97 LEU A C 1
ATOM 772 O O . LEU A 1 97 ? 9.698 22.148 -5.138 1.00 86.62 97 LEU A O 1
ATOM 776 N N . TYR A 1 98 ? 7.955 22.613 -3.797 1.00 86.06 98 TYR A N 1
ATOM 777 C CA . TYR A 1 98 ? 6.983 21.895 -4.613 1.00 86.06 98 TYR A CA 1
ATOM 778 C C . TYR A 1 98 ? 6.228 22.861 -5.529 1.00 86.06 98 TYR A C 1
ATOM 780 O O . TYR A 1 98 ? 5.498 23.740 -5.070 1.00 86.06 98 TYR A O 1
ATOM 788 N N . ALA A 1 99 ? 6.386 22.680 -6.837 1.00 82.44 99 ALA A N 1
ATOM 789 C CA . ALA A 1 99 ? 5.717 23.466 -7.859 1.00 82.44 99 ALA A CA 1
ATOM 790 C C . ALA A 1 99 ? 4.444 22.745 -8.333 1.00 82.44 99 ALA A C 1
ATOM 792 O O . ALA A 1 99 ? 4.494 21.883 -9.214 1.00 82.44 99 ALA A O 1
ATOM 793 N N . ASN A 1 100 ? 3.284 23.139 -7.789 1.00 75.69 100 ASN A N 1
ATOM 794 C CA . ASN A 1 100 ? 1.979 22.529 -8.107 1.00 75.69 100 ASN A CA 1
ATOM 795 C C . ASN A 1 100 ? 1.683 22.464 -9.617 1.00 75.69 100 ASN A C 1
ATOM 797 O O . ASN A 1 100 ? 1.187 21.454 -10.106 1.00 75.69 100 ASN A O 1
ATOM 801 N N . HIS A 1 101 ? 2.001 23.530 -10.357 1.00 74.56 101 HIS A N 1
ATOM 802 C CA . HIS A 1 101 ? 1.717 23.650 -11.792 1.00 74.56 101 HIS A CA 1
ATOM 803 C C . HIS A 1 101 ? 2.578 22.726 -12.669 1.00 74.56 101 HIS A C 1
ATOM 805 O O . HIS A 1 101 ? 2.158 22.361 -13.764 1.00 74.56 101 HIS A O 1
ATOM 811 N N . LEU A 1 102 ? 3.758 22.325 -12.186 1.00 71.62 102 LEU A N 1
ATOM 812 C CA . LEU A 1 102 ? 4.662 21.402 -12.881 1.00 71.62 102 LEU A CA 1
ATOM 813 C C . LEU A 1 102 ? 4.563 19.969 -12.350 1.00 71.62 102 LEU A C 1
ATOM 815 O O . LEU A 1 102 ? 5.171 19.076 -12.938 1.00 71.62 102 LEU A O 1
ATOM 819 N N . GLN A 1 103 ? 3.828 19.755 -11.248 1.00 76.38 103 GLN A N 1
ATOM 820 C CA . GLN A 1 103 ? 3.839 18.505 -10.479 1.00 76.38 103 GLN A CA 1
ATOM 821 C C . GLN A 1 103 ? 5.275 18.033 -10.197 1.00 76.38 103 GLN A C 1
ATOM 823 O O . GLN A 1 103 ? 5.631 16.866 -10.380 1.00 76.38 103 GLN A O 1
ATOM 828 N N . ALA A 1 104 ? 6.121 18.991 -9.813 1.00 86.44 104 ALA A N 1
ATOM 829 C CA . ALA A 1 104 ? 7.549 18.786 -9.663 1.00 86.44 104 ALA A CA 1
ATOM 830 C C . ALA A 1 104 ? 8.025 19.260 -8.291 1.00 86.44 104 ALA A C 1
ATOM 832 O O . ALA A 1 104 ? 7.666 20.347 -7.834 1.00 86.44 104 ALA A O 1
ATOM 833 N N . LEU A 1 105 ? 8.861 18.449 -7.649 1.00 89.69 105 LEU A N 1
ATOM 834 C CA . LEU A 1 105 ? 9.580 18.808 -6.437 1.00 89.69 105 LEU A CA 1
ATOM 835 C C . LEU A 1 105 ? 11.024 19.171 -6.794 1.00 89.69 105 LEU A C 1
ATOM 837 O O . LEU A 1 105 ? 11.818 18.307 -7.162 1.00 89.69 105 LEU A O 1
ATOM 841 N N . GLY A 1 106 ? 11.381 20.440 -6.641 1.00 90.06 106 GLY A N 1
ATOM 842 C CA . GLY A 1 106 ? 12.777 20.858 -6.633 1.00 90.06 106 GLY A CA 1
ATOM 843 C C . GLY A 1 106 ? 13.400 20.543 -5.278 1.00 90.06 106 GLY A C 1
ATOM 844 O O . GLY A 1 106 ? 12.816 20.863 -4.244 1.00 90.06 106 GLY A O 1
ATOM 845 N N . THR A 1 107 ? 14.579 19.928 -5.264 1.00 90.81 107 THR A N 1
ATOM 846 C CA . THR A 1 107 ? 15.355 19.657 -4.047 1.00 90.81 107 THR A CA 1
ATOM 847 C C . THR A 1 107 ? 16.772 20.176 -4.208 1.00 90.81 107 THR A C 1
ATOM 849 O O . THR A 1 107 ? 17.407 19.929 -5.229 1.00 90.81 107 THR A O 1
ATOM 852 N N . PHE A 1 108 ? 17.269 20.914 -3.221 1.00 90.06 108 PHE A N 1
ATOM 853 C CA . PHE A 1 108 ? 18.627 21.441 -3.251 1.00 90.06 108 PHE A CA 1
ATOM 854 C C . PHE A 1 108 ? 19.598 20.481 -2.564 1.00 90.06 108 PHE A C 1
ATOM 856 O O . PHE A 1 108 ? 19.454 20.172 -1.376 1.00 90.06 108 PHE A O 1
ATOM 863 N N . TRP A 1 109 ? 20.616 20.077 -3.316 1.00 90.19 109 TRP A N 1
ATOM 864 C CA . TRP A 1 109 ? 21.743 19.277 -2.850 1.00 90.19 109 TRP A CA 1
ATOM 865 C C . TRP A 1 109 ? 23.055 19.957 -3.228 1.00 90.19 109 TRP A C 1
ATOM 867 O O . TRP A 1 109 ? 23.172 20.483 -4.331 1.00 90.19 109 TRP A O 1
ATOM 877 N N . GLU A 1 110 ? 24.045 19.913 -2.334 1.00 88.06 110 GLU A N 1
ATOM 878 C CA . GLU A 1 110 ? 25.393 20.436 -2.612 1.00 88.06 110 GLU A CA 1
ATOM 879 C C . GLU A 1 110 ? 26.041 19.704 -3.798 1.00 88.06 110 GLU A C 1
ATOM 881 O O . GLU A 1 110 ? 26.638 20.330 -4.667 1.00 88.06 110 GLU A O 1
ATOM 886 N N . GLU A 1 111 ? 25.843 18.383 -3.875 1.00 90.44 111 GLU A N 1
ATOM 887 C CA . GLU A 1 111 ? 26.197 17.571 -5.038 1.00 90.44 111 GLU A CA 1
ATOM 888 C C . GLU A 1 111 ? 24.919 16.954 -5.653 1.00 90.44 111 GLU A C 1
ATOM 890 O O . GLU A 1 111 ? 24.330 16.053 -5.039 1.00 90.44 111 GLU A O 1
ATOM 895 N N . PRO A 1 112 ? 24.485 17.365 -6.865 1.00 91.31 112 PRO A N 1
ATOM 896 C CA . PRO A 1 112 ? 23.228 16.893 -7.465 1.00 91.31 112 PRO A CA 1
ATOM 897 C C . PRO A 1 112 ? 23.170 15.370 -7.648 1.00 91.31 112 PRO A C 1
ATOM 899 O O . PRO A 1 112 ? 22.138 14.741 -7.414 1.00 91.31 112 PRO A O 1
ATOM 902 N N . THR A 1 113 ? 24.310 14.752 -7.968 1.00 92.06 113 THR A N 1
ATOM 903 C CA . THR A 1 113 ? 24.455 13.294 -8.085 1.00 92.06 113 THR A CA 1
ATOM 904 C C . THR A 1 113 ? 24.113 12.572 -6.777 1.00 92.06 113 THR A C 1
ATOM 906 O O . THR A 1 113 ? 23.437 11.541 -6.793 1.00 92.06 113 THR A O 1
ATOM 909 N N . VAL A 1 114 ? 24.546 13.112 -5.631 1.00 92.56 114 VAL A N 1
ATOM 910 C CA . VAL A 1 114 ? 24.223 12.564 -4.299 1.00 92.56 114 VAL A CA 1
ATOM 911 C C . VAL A 1 114 ? 22.742 12.762 -3.985 1.00 92.56 114 VAL A C 1
ATOM 913 O O . VAL A 1 114 ? 22.118 11.879 -3.388 1.00 92.56 114 VAL A O 1
ATOM 916 N N . GLY A 1 115 ? 22.162 13.875 -4.433 1.00 92.31 115 GLY A N 1
ATOM 917 C CA . GLY A 1 115 ? 20.727 14.112 -4.345 1.00 92.31 115 GLY A CA 1
ATOM 918 C C . GLY A 1 115 ? 19.912 13.058 -5.077 1.00 92.31 115 GLY A C 1
ATOM 919 O O . GLY A 1 115 ? 19.078 12.388 -4.463 1.00 92.31 115 GLY A O 1
ATOM 920 N N . SER A 1 116 ? 20.230 12.819 -6.349 1.00 93.88 116 SER A N 1
ATOM 921 C CA . SER A 1 116 ? 19.600 11.770 -7.155 1.00 93.88 116 SER A CA 1
ATOM 922 C C . SER A 1 116 ? 19.715 10.390 -6.502 1.00 93.88 116 SER A C 1
ATOM 924 O O . SER A 1 116 ? 18.724 9.667 -6.443 1.00 93.88 116 SER A O 1
ATOM 926 N N . MET A 1 117 ? 20.874 10.027 -5.933 1.00 95.00 117 MET A N 1
ATOM 927 C CA . MET A 1 117 ? 21.042 8.749 -5.216 1.00 95.00 117 MET A CA 1
ATOM 928 C C . MET A 1 117 ? 20.088 8.616 -4.018 1.00 95.00 117 MET A C 1
ATOM 930 O O . MET A 1 117 ? 19.437 7.581 -3.865 1.00 95.00 117 MET A O 1
ATOM 934 N N . ASN A 1 118 ? 19.960 9.663 -3.194 1.00 94.62 118 ASN A N 1
ATOM 935 C CA . ASN A 1 118 ? 19.059 9.663 -2.035 1.00 94.62 118 ASN A CA 1
ATOM 936 C C . ASN A 1 118 ? 17.581 9.627 -2.440 1.00 94.62 118 ASN A C 1
ATOM 938 O O . ASN A 1 118 ? 16.774 8.955 -1.792 1.00 94.62 118 ASN A O 1
ATOM 942 N N . VAL A 1 119 ? 17.221 10.338 -3.510 1.00 94.75 119 VAL A N 1
ATOM 943 C CA . VAL A 1 119 ? 15.859 10.340 -4.054 1.00 94.75 119 VAL A CA 1
ATOM 944 C C . VAL A 1 119 ? 15.509 8.965 -4.624 1.00 94.75 119 VAL A C 1
ATOM 946 O O . VAL A 1 119 ? 14.469 8.415 -4.261 1.00 94.75 119 VAL A O 1
ATOM 949 N N . ILE A 1 120 ? 16.392 8.373 -5.439 1.00 94.88 120 ILE A N 1
ATOM 950 C CA . ILE A 1 120 ? 16.224 7.015 -5.980 1.00 94.88 120 ILE A CA 1
ATOM 951 C C . ILE A 1 120 ? 16.047 6.018 -4.837 1.00 94.88 120 ILE A C 1
ATOM 953 O O . ILE A 1 120 ? 15.121 5.212 -4.878 1.00 94.88 120 ILE A O 1
ATOM 957 N N . GLU A 1 121 ? 16.889 6.073 -3.803 1.00 94.25 121 GLU A N 1
ATOM 958 C CA . GLU A 1 121 ? 16.795 5.159 -2.665 1.00 94.25 121 GLU A CA 1
ATOM 959 C C . GLU A 1 121 ? 15.471 5.305 -1.906 1.00 94.25 121 GLU A C 1
ATOM 961 O O . GLU A 1 121 ? 14.825 4.299 -1.604 1.00 94.25 121 GLU A O 1
ATOM 966 N N . ASN A 1 122 ? 15.030 6.538 -1.647 1.00 93.44 122 ASN A N 1
ATOM 967 C CA . ASN A 1 122 ? 13.762 6.795 -0.971 1.00 93.44 122 ASN A CA 1
ATOM 968 C C . ASN A 1 122 ? 12.571 6.260 -1.784 1.00 93.44 122 ASN A C 1
ATOM 970 O O . ASN A 1 122 ? 11.783 5.471 -1.258 1.00 93.44 122 ASN A O 1
ATOM 974 N N . LEU A 1 123 ? 12.483 6.619 -3.069 1.00 92.50 123 LEU A N 1
ATOM 975 C CA . LEU A 1 123 ? 11.396 6.191 -3.956 1.00 92.50 123 LEU A CA 1
ATOM 976 C C . LEU A 1 123 ? 11.379 4.675 -4.152 1.00 92.50 123 LEU A C 1
ATOM 978 O O . LEU A 1 123 ? 10.323 4.057 -4.030 1.00 92.50 123 LEU A O 1
ATOM 982 N N . SER A 1 124 ? 12.548 4.069 -4.372 1.00 91.62 124 SER A N 1
ATOM 983 C CA . SER A 1 124 ? 12.679 2.614 -4.504 1.00 91.62 124 SER A CA 1
ATOM 984 C C . SER A 1 124 ? 12.184 1.903 -3.242 1.00 91.62 124 SER A C 1
ATOM 986 O O . SER A 1 124 ? 11.482 0.902 -3.325 1.00 91.62 124 SER A O 1
ATOM 988 N N . ASN A 1 125 ? 12.502 2.436 -2.057 1.00 91.38 125 ASN A N 1
ATOM 989 C CA . ASN A 1 125 ? 12.099 1.848 -0.778 1.00 91.38 125 ASN A CA 1
ATOM 990 C C . ASN A 1 125 ? 10.621 2.085 -0.430 1.00 91.38 125 ASN A C 1
ATOM 992 O O . ASN A 1 125 ? 10.047 1.284 0.315 1.00 91.38 125 ASN A O 1
ATOM 996 N N . LEU A 1 126 ? 10.036 3.194 -0.892 1.00 90.81 126 LEU A N 1
ATOM 997 C CA . LEU A 1 126 ? 8.645 3.569 -0.633 1.00 90.81 126 LEU A CA 1
ATOM 998 C C . LEU A 1 126 ? 7.676 2.813 -1.552 1.00 90.81 126 LEU A C 1
ATOM 1000 O O . LEU A 1 126 ? 6.663 2.313 -1.071 1.00 90.81 126 LEU A O 1
ATOM 1004 N N . PHE A 1 127 ? 8.010 2.705 -2.842 1.00 89.06 127 PHE A N 1
ATOM 1005 C CA . PHE A 1 127 ? 7.147 2.123 -3.876 1.00 89.06 127 PHE A CA 1
ATOM 1006 C C . PHE A 1 127 ? 7.561 0.718 -4.334 1.00 89.06 127 PHE A C 1
ATOM 1008 O O . PHE A 1 127 ? 6.848 0.118 -5.133 1.00 89.06 127 PHE A O 1
ATOM 1015 N N . ASP A 1 128 ? 8.667 0.174 -3.813 1.00 88.69 128 ASP A N 1
ATOM 1016 C CA . ASP A 1 128 ? 9.193 -1.154 -4.168 1.00 88.69 128 ASP A CA 1
ATOM 1017 C C . ASP A 1 128 ? 9.459 -1.300 -5.678 1.00 88.69 128 ASP A C 1
ATOM 1019 O O . ASP A 1 128 ? 8.999 -2.233 -6.334 1.00 88.69 128 ASP A O 1
ATOM 1023 N N . THR A 1 129 ? 10.179 -0.324 -6.234 1.00 89.75 129 THR A N 1
ATOM 1024 C CA . THR A 1 129 ? 10.526 -0.238 -7.660 1.00 89.75 129 THR A CA 1
ATOM 1025 C C . THR A 1 129 ? 12.038 -0.117 -7.862 1.00 89.75 129 THR A C 1
ATOM 1027 O O . THR A 1 129 ? 12.768 0.279 -6.951 1.00 89.75 129 THR A O 1
ATOM 1030 N N . ASN A 1 130 ? 12.502 -0.464 -9.062 1.00 91.88 130 ASN A N 1
ATOM 1031 C CA . ASN A 1 130 ? 13.887 -0.338 -9.512 1.00 91.88 130 ASN A CA 1
ATOM 1032 C C . ASN A 1 130 ? 13.965 0.655 -10.675 1.00 91.88 130 ASN A C 1
ATOM 1034 O O . ASN A 1 130 ? 12.967 0.925 -11.340 1.00 91.88 130 ASN A O 1
ATOM 1038 N N . VAL A 1 131 ? 15.162 1.175 -10.946 1.00 94.50 131 VAL A N 1
ATOM 1039 C CA . VAL A 1 131 ? 15.368 2.074 -12.088 1.00 94.50 131 VAL A CA 1
ATOM 1040 C C . VAL A 1 131 ? 15.250 1.256 -13.372 1.00 94.50 131 VAL A C 1
ATOM 1042 O O . VAL A 1 131 ? 16.038 0.337 -13.584 1.00 94.50 131 VAL A O 1
ATOM 1045 N N . GLU A 1 132 ? 14.295 1.572 -14.242 1.00 93.94 132 GLU A N 1
ATOM 1046 C CA . GLU A 1 132 ? 14.162 0.880 -15.532 1.00 93.94 132 GLU A CA 1
ATOM 1047 C C . GLU A 1 132 ? 14.898 1.622 -16.646 1.00 93.94 132 GLU A C 1
ATOM 1049 O O . GLU A 1 132 ? 15.585 0.990 -17.452 1.00 93.94 132 GLU A O 1
ATOM 1054 N N . PHE A 1 133 ? 14.773 2.950 -16.664 1.00 93.94 133 PHE A N 1
ATOM 1055 C CA . PHE A 1 133 ? 15.284 3.811 -17.723 1.00 93.94 133 PHE A CA 1
ATOM 1056 C C . PHE A 1 133 ? 16.308 4.811 -17.183 1.00 93.94 133 PHE A C 1
ATOM 1058 O O . PHE A 1 133 ? 16.078 5.450 -16.153 1.00 93.94 133 PHE A O 1
ATOM 1065 N N . MET A 1 134 ? 17.414 4.991 -17.906 1.00 95.62 134 MET A N 1
ATOM 1066 C CA . MET A 1 134 ? 18.404 6.026 -17.608 1.00 95.62 134 MET A CA 1
ATOM 1067 C C . MET A 1 134 ? 18.799 6.803 -18.869 1.00 95.62 134 MET A C 1
ATOM 1069 O O . MET A 1 134 ? 19.257 6.211 -19.843 1.00 95.62 134 MET A O 1
ATOM 1073 N N . LEU A 1 135 ? 18.662 8.130 -18.831 1.00 94.50 135 LEU A N 1
ATOM 1074 C CA . LEU A 1 135 ? 19.186 9.049 -19.846 1.00 94.50 135 LEU A CA 1
ATOM 1075 C C . LEU A 1 135 ? 20.469 9.704 -19.327 1.00 94.50 135 LEU A C 1
ATOM 1077 O O . LEU A 1 135 ? 20.442 10.325 -18.270 1.00 94.50 135 LEU A O 1
ATOM 1081 N N . ILE A 1 136 ? 21.567 9.583 -20.067 1.00 92.94 136 ILE A N 1
ATOM 1082 C CA . ILE A 1 136 ? 22.890 10.112 -19.715 1.00 92.94 136 ILE A CA 1
ATOM 1083 C C . ILE A 1 136 ? 23.276 11.188 -20.735 1.00 92.94 136 ILE A C 1
ATOM 1085 O O . ILE A 1 136 ? 23.309 10.909 -21.936 1.00 92.94 136 ILE A O 1
ATOM 1089 N N . GLU A 1 137 ? 23.586 12.393 -20.255 1.00 90.12 137 GLU A N 1
ATOM 1090 C CA . GLU A 1 137 ? 24.134 13.496 -21.059 1.00 90.12 137 GLU A CA 1
ATOM 1091 C C . GLU A 1 137 ? 25.628 13.718 -20.788 1.00 90.12 137 GLU A C 1
ATOM 1093 O O . GLU A 1 137 ? 26.218 13.097 -19.899 1.00 90.12 137 GLU A O 1
ATOM 1098 N N . CYS A 1 138 ? 26.260 14.580 -21.590 1.00 86.12 138 CYS A N 1
ATOM 1099 C CA . CYS A 1 138 ? 27.710 14.795 -21.573 1.00 86.12 138 CYS A CA 1
ATOM 1100 C C . CYS A 1 138 ? 28.256 15.329 -20.242 1.00 86.12 138 CYS A C 1
ATOM 1102 O O . CYS A 1 138 ? 29.421 15.104 -19.935 1.00 86.12 138 CYS A O 1
ATOM 1104 N N . ASP A 1 139 ? 27.427 15.991 -19.441 1.00 84.19 139 ASP A N 1
ATOM 1105 C CA . ASP A 1 139 ? 27.767 16.527 -18.120 1.00 84.19 139 ASP A CA 1
ATOM 1106 C C . ASP A 1 139 ? 27.421 15.568 -16.962 1.00 84.19 139 ASP A C 1
ATOM 1108 O O . ASP A 1 139 ? 27.760 15.822 -15.809 1.00 84.19 139 ASP A O 1
ATOM 1112 N N . SER A 1 140 ? 26.751 14.448 -17.248 1.00 83.62 140 SER A N 1
ATOM 1113 C CA . SER A 1 140 ? 26.185 13.572 -16.216 1.00 83.62 140 SER A CA 1
ATOM 1114 C C . SER A 1 140 ? 27.237 12.711 -15.506 1.00 83.62 140 SER A C 1
ATOM 1116 O O . SER A 1 140 ? 26.987 12.169 -14.424 1.00 83.62 140 SER A O 1
ATOM 1118 N N . GLY A 1 141 ? 28.417 12.564 -16.114 1.00 84.94 141 GLY A N 1
ATOM 1119 C CA . GLY A 1 141 ? 29.490 11.699 -15.634 1.00 84.94 141 GLY A CA 1
ATOM 1120 C C . GLY A 1 141 ? 29.098 10.214 -15.565 1.00 84.94 141 GLY A C 1
ATOM 1121 O O . GLY A 1 141 ? 28.068 9.775 -16.072 1.00 84.94 141 GLY A O 1
ATOM 1122 N N . THR A 1 142 ? 29.939 9.403 -14.915 1.00 87.81 142 THR A N 1
ATOM 1123 C CA . THR A 1 142 ? 29.755 7.935 -14.829 1.00 87.81 142 THR A CA 1
ATOM 1124 C C . THR A 1 142 ? 29.268 7.452 -13.461 1.00 87.81 142 THR A C 1
ATOM 1126 O O . THR A 1 142 ? 28.840 6.304 -13.302 1.00 87.81 142 THR A O 1
ATOM 1129 N N . ARG A 1 143 ? 29.337 8.319 -12.442 1.00 92.44 143 ARG A N 1
ATOM 1130 C CA . ARG A 1 143 ? 29.167 7.952 -11.029 1.00 92.44 143 ARG A CA 1
ATOM 1131 C C . ARG A 1 143 ? 27.766 7.414 -10.727 1.00 92.44 143 ARG A C 1
ATOM 1133 O O . ARG A 1 143 ? 27.651 6.387 -10.056 1.00 92.44 143 ARG A O 1
ATOM 1140 N N . LEU A 1 144 ? 26.718 8.070 -11.234 1.00 92.62 144 LEU A N 1
ATOM 1141 C CA . LEU A 1 144 ? 25.327 7.688 -10.970 1.00 92.62 144 LEU A CA 1
ATOM 1142 C C . LEU A 1 144 ? 24.966 6.342 -11.614 1.00 92.62 144 LEU A C 1
ATOM 1144 O O . LEU A 1 144 ? 24.466 5.458 -10.921 1.00 92.62 144 LEU A O 1
ATOM 1148 N N . MET A 1 145 ? 25.293 6.149 -12.898 1.00 92.25 145 MET A N 1
ATOM 1149 C CA . MET A 1 145 ? 25.072 4.880 -13.609 1.00 92.25 145 MET A CA 1
ATOM 1150 C C . MET A 1 145 ? 25.764 3.717 -12.890 1.00 92.25 145 MET A C 1
ATOM 1152 O O . MET A 1 145 ? 25.142 2.693 -12.606 1.00 92.25 145 MET A O 1
ATOM 1156 N N . ASN A 1 146 ? 27.040 3.891 -12.531 1.00 91.94 146 ASN A N 1
ATOM 1157 C CA . ASN A 1 146 ? 27.808 2.866 -11.827 1.00 91.94 146 ASN A CA 1
ATOM 1158 C C . ASN A 1 146 ? 27.196 2.513 -10.467 1.00 91.94 146 ASN A C 1
ATOM 1160 O O . ASN A 1 146 ? 27.184 1.343 -10.085 1.00 91.94 146 ASN A O 1
ATOM 1164 N N . TRP A 1 147 ? 26.673 3.500 -9.737 1.00 94.50 147 TRP A N 1
ATOM 1165 C CA . TRP A 1 147 ? 25.980 3.266 -8.472 1.00 94.50 147 TRP A CA 1
ATOM 1166 C C . TRP A 1 147 ? 24.656 2.514 -8.671 1.00 94.50 147 TRP A C 1
ATOM 1168 O O . TRP A 1 147 ? 24.426 1.513 -7.990 1.00 94.50 147 TRP A O 1
ATOM 1178 N N . VAL A 1 148 ? 23.832 2.910 -9.650 1.00 93.94 148 VAL A N 1
ATOM 1179 C CA . VAL A 1 148 ? 22.568 2.220 -9.963 1.00 93.94 148 VAL A CA 1
ATOM 1180 C C . VAL A 1 148 ? 22.829 0.761 -10.348 1.00 93.94 148 VAL A C 1
ATOM 1182 O O . VAL A 1 148 ? 22.217 -0.137 -9.778 1.00 93.94 148 VAL A O 1
ATOM 1185 N N . GLN A 1 149 ? 23.809 0.489 -11.213 1.00 92.19 149 GLN A N 1
ATOM 1186 C CA . GLN A 1 149 ? 24.171 -0.879 -11.616 1.00 92.19 149 GLN A CA 1
ATOM 1187 C C . GLN A 1 149 ? 24.793 -1.733 -10.494 1.00 92.19 149 GLN A C 1
ATOM 1189 O O . GLN A 1 149 ? 24.872 -2.952 -10.622 1.00 92.19 149 GLN A O 1
ATOM 1194 N N . ARG A 1 150 ? 25.268 -1.133 -9.393 1.00 92.75 150 ARG A N 1
ATOM 1195 C CA . ARG A 1 150 ? 25.659 -1.892 -8.187 1.00 92.75 150 ARG A CA 1
ATOM 1196 C C . ARG A 1 150 ? 24.443 -2.281 -7.350 1.00 92.75 150 ARG A C 1
ATOM 1198 O O . ARG A 1 150 ? 24.465 -3.326 -6.707 1.00 92.75 150 ARG A O 1
ATOM 1205 N N . ARG A 1 151 ? 23.398 -1.448 -7.358 1.00 91.50 151 ARG A N 1
ATOM 1206 C CA . ARG A 1 151 ? 22.137 -1.681 -6.643 1.00 91.50 151 ARG A CA 1
ATOM 1207 C C . ARG A 1 151 ? 21.257 -2.720 -7.345 1.00 91.50 151 ARG A C 1
ATOM 1209 O O . ARG A 1 151 ? 20.576 -3.482 -6.667 1.00 91.50 151 ARG A O 1
ATOM 1216 N N . GLN A 1 152 ? 21.278 -2.770 -8.677 1.00 90.88 152 GLN A N 1
ATOM 1217 C CA . GLN A 1 152 ? 20.447 -3.678 -9.475 1.00 90.88 152 GLN A CA 1
ATOM 1218 C C . GLN A 1 152 ? 21.241 -4.375 -10.588 1.00 90.88 152 GLN A C 1
ATOM 1220 O O . GLN A 1 152 ? 22.198 -3.821 -11.117 1.00 90.88 152 GLN A O 1
ATOM 1225 N N . LYS A 1 153 ? 20.838 -5.598 -10.960 1.00 83.19 153 LYS A N 1
ATOM 1226 C CA . LYS A 1 153 ? 21.616 -6.462 -11.870 1.00 83.19 153 LYS A CA 1
ATOM 1227 C C . LYS A 1 153 ? 21.718 -5.925 -13.303 1.00 83.19 153 LYS A C 1
ATOM 1229 O O . LYS A 1 153 ? 22.803 -5.969 -13.879 1.00 83.19 153 LYS A O 1
ATOM 1234 N N . THR A 1 154 ? 20.602 -5.482 -13.877 1.00 87.38 154 THR A N 1
ATOM 1235 C CA . THR A 1 154 ? 20.497 -5.023 -15.271 1.00 87.38 154 THR A CA 1
ATOM 1236 C C . THR A 1 154 ? 19.482 -3.891 -15.372 1.00 87.38 154 THR A C 1
ATOM 1238 O O . THR A 1 154 ? 18.433 -3.946 -14.733 1.00 87.38 154 THR A O 1
ATOM 1241 N N . LEU A 1 155 ? 19.801 -2.866 -16.163 1.00 92.62 155 LEU A N 1
ATOM 1242 C CA . LEU A 1 155 ? 18.852 -1.826 -16.571 1.00 92.62 155 LEU A CA 1
ATOM 1243 C C . LEU A 1 155 ? 18.002 -2.329 -17.744 1.00 92.62 155 LEU A C 1
ATOM 1245 O O . LEU A 1 155 ? 18.469 -3.141 -18.544 1.00 92.62 155 LEU A O 1
ATOM 1249 N N . LYS A 1 156 ? 16.767 -1.845 -17.869 1.00 92.75 156 LYS A N 1
ATOM 1250 C CA . LYS A 1 156 ? 15.920 -2.181 -19.019 1.00 92.75 156 LYS A CA 1
ATOM 1251 C C . LYS A 1 156 ? 16.360 -1.378 -20.237 1.00 92.75 156 LYS A C 1
ATOM 1253 O O . LYS A 1 156 ? 16.608 -1.949 -21.293 1.00 92.75 156 LYS A O 1
ATOM 1258 N N . GLU A 1 157 ? 16.554 -0.073 -20.072 1.00 94.38 157 GLU A N 1
ATOM 1259 C CA . GLU A 1 157 ? 16.935 0.803 -21.175 1.00 94.38 157 GLU A CA 1
ATOM 1260 C C . GLU A 1 157 ? 17.878 1.925 -20.726 1.00 94.38 157 GLU A C 1
ATOM 1262 O O . GLU A 1 157 ? 17.660 2.582 -19.706 1.00 94.38 157 GLU A O 1
ATOM 1267 N N . VAL A 1 158 ? 18.943 2.143 -21.498 1.00 95.56 158 VAL A N 1
ATOM 1268 C CA . VAL A 1 158 ? 19.890 3.245 -21.302 1.00 95.56 158 VAL A CA 1
ATOM 1269 C C . VAL A 1 158 ? 20.019 4.030 -22.595 1.00 95.56 158 VAL A C 1
ATOM 1271 O O . VAL A 1 158 ? 20.315 3.466 -23.649 1.00 95.56 158 VAL A O 1
ATOM 1274 N N . HIS A 1 159 ? 19.807 5.338 -22.505 1.00 95.12 159 HIS A N 1
ATOM 1275 C CA . HIS A 1 159 ? 19.983 6.282 -23.598 1.00 95.12 159 HIS A CA 1
ATOM 1276 C C . HIS A 1 159 ? 21.159 7.204 -23.290 1.00 95.12 159 HIS A C 1
ATOM 1278 O O . HIS A 1 159 ? 21.183 7.856 -22.250 1.00 95.12 159 HIS A O 1
ATOM 1284 N N . ILE A 1 160 ? 22.114 7.292 -24.208 1.00 94.44 160 ILE A N 1
ATOM 1285 C CA . ILE A 1 160 ? 23.236 8.229 -24.139 1.00 94.44 160 ILE A CA 1
ATOM 1286 C C . ILE A 1 160 ? 23.001 9.274 -25.223 1.00 94.44 160 ILE A C 1
ATOM 1288 O O . ILE A 1 160 ? 22.954 8.921 -26.400 1.00 94.44 160 ILE A O 1
ATOM 1292 N N . SER A 1 161 ? 22.824 10.535 -24.836 1.00 91.56 161 SER A N 1
ATOM 1293 C CA . SER A 1 161 ? 22.462 11.627 -25.746 1.00 91.56 161 SER A CA 1
ATOM 1294 C C . SER A 1 161 ? 23.404 12.812 -25.579 1.00 91.56 161 SER A C 1
ATOM 1296 O O . SER A 1 161 ? 23.805 13.130 -24.465 1.00 91.56 161 SER A O 1
ATOM 1298 N N . SER A 1 162 ? 23.751 13.491 -26.672 1.00 86.69 162 SER A N 1
ATOM 1299 C CA . SER A 1 162 ? 24.562 14.719 -26.658 1.00 86.69 162 SER A CA 1
ATOM 1300 C C . SER A 1 162 ? 23.846 15.906 -27.314 1.00 86.69 162 SER A C 1
ATOM 1302 O O . SER A 1 162 ? 24.475 16.689 -28.038 1.00 86.69 162 SER A O 1
ATOM 1304 N N . LYS A 1 163 ? 22.524 16.002 -27.146 1.00 76.88 163 LYS A N 1
ATOM 1305 C CA . LYS A 1 163 ? 21.688 16.989 -27.845 1.00 76.88 163 LYS A CA 1
ATOM 1306 C C . LYS A 1 163 ? 22.289 18.403 -27.805 1.00 76.88 163 LYS A C 1
ATOM 1308 O O . LYS A 1 163 ? 22.483 19.008 -28.858 1.00 76.88 163 LYS A O 1
ATOM 1313 N N . ASP A 1 164 ? 22.712 18.843 -26.622 1.00 75.31 164 ASP A N 1
ATOM 1314 C CA . ASP A 1 164 ? 23.188 20.210 -26.380 1.00 75.31 164 ASP A CA 1
ATOM 1315 C C . ASP A 1 164 ? 24.702 20.303 -26.086 1.00 75.31 164 ASP A C 1
ATOM 1317 O O . ASP A 1 164 ? 25.206 21.363 -25.724 1.00 75.31 164 ASP A O 1
ATOM 1321 N N . GLY A 1 165 ? 25.466 19.218 -26.290 1.00 84.38 165 GLY A N 1
ATOM 1322 C CA . GLY A 1 165 ? 26.898 19.192 -25.970 1.00 84.38 165 GLY A CA 1
ATOM 1323 C C . GLY A 1 165 ? 27.715 18.122 -26.694 1.00 84.38 165 GLY A C 1
ATOM 1324 O O . GLY A 1 165 ? 27.292 17.554 -27.705 1.00 84.38 165 GLY A O 1
ATOM 1325 N N . VAL A 1 166 ? 28.924 17.882 -26.185 1.00 88.62 166 VAL A N 1
ATOM 1326 C CA . VAL A 1 166 ? 29.901 16.931 -26.729 1.00 88.62 166 VAL A CA 1
ATOM 1327 C C . VAL A 1 166 ? 30.521 16.159 -25.567 1.00 88.62 166 VAL A C 1
ATOM 1329 O O . VAL A 1 166 ? 30.971 16.760 -24.594 1.00 88.62 166 VAL A O 1
ATOM 1332 N N . PHE A 1 167 ? 30.546 14.830 -25.656 1.00 90.81 167 PHE A N 1
ATOM 1333 C CA . PHE A 1 167 ? 31.210 13.997 -24.657 1.00 90.81 167 PHE A CA 1
ATOM 1334 C C . PHE A 1 167 ? 32.727 14.073 -24.800 1.00 90.81 167 PHE A C 1
ATOM 1336 O O . PHE A 1 167 ? 33.260 14.047 -25.912 1.00 90.81 167 PHE A O 1
ATOM 1343 N N . GLN A 1 168 ? 33.433 14.052 -23.671 1.00 90.25 168 GLN A N 1
ATOM 1344 C CA . GLN A 1 168 ? 34.839 13.681 -23.704 1.00 90.25 168 GLN A CA 1
ATOM 1345 C C . GLN A 1 168 ? 34.964 12.213 -24.101 1.00 90.25 168 GLN A C 1
ATOM 1347 O O . GLN A 1 168 ? 34.244 11.345 -23.600 1.00 90.25 168 GLN A O 1
ATOM 1352 N N . THR A 1 169 ? 35.881 11.940 -25.023 1.00 89.12 169 THR A N 1
ATOM 1353 C CA . THR A 1 169 ? 36.065 10.616 -25.619 1.00 89.12 169 THR A CA 1
ATOM 1354 C C . THR A 1 169 ? 36.278 9.515 -24.575 1.00 89.12 169 THR A C 1
ATOM 1356 O O . THR A 1 169 ? 35.648 8.461 -24.663 1.00 89.12 169 THR A O 1
ATOM 1359 N N . GLU A 1 170 ? 37.110 9.747 -23.557 1.00 89.00 170 GLU A N 1
ATOM 1360 C CA . GLU A 1 170 ? 37.372 8.751 -22.507 1.00 89.00 170 GLU A CA 1
ATOM 1361 C C . GLU A 1 170 ? 36.155 8.486 -21.610 1.00 89.00 170 GLU A C 1
ATOM 1363 O O . GLU A 1 170 ? 35.906 7.339 -21.223 1.00 89.00 170 GLU A O 1
ATOM 1368 N N . ASP A 1 171 ? 35.333 9.505 -21.350 1.00 88.56 171 ASP A N 1
ATOM 1369 C CA . ASP A 1 171 ? 34.099 9.344 -20.581 1.00 88.56 171 ASP A CA 1
ATOM 1370 C C . ASP A 1 171 ? 33.079 8.517 -21.362 1.00 88.56 171 ASP A C 1
ATOM 1372 O O . ASP A 1 171 ? 32.540 7.545 -20.832 1.00 88.56 171 ASP A O 1
ATOM 1376 N N . LEU A 1 172 ? 32.869 8.829 -22.646 1.00 90.94 172 LEU A N 1
ATOM 1377 C CA . LEU A 1 172 ? 31.948 8.075 -23.499 1.00 90.94 172 LEU A CA 1
ATOM 1378 C C . LEU A 1 172 ? 32.381 6.610 -23.634 1.00 90.94 172 LEU A C 1
ATOM 1380 O O . LEU A 1 172 ? 31.555 5.710 -23.464 1.00 90.94 172 LEU A O 1
ATOM 1384 N N . LYS A 1 173 ? 33.677 6.351 -23.859 1.00 90.25 173 LYS A N 1
ATOM 1385 C CA . LYS A 1 173 ? 34.233 4.986 -23.863 1.00 90.25 173 LYS A CA 1
ATOM 1386 C C . LYS A 1 173 ? 33.938 4.262 -22.553 1.00 90.25 173 LYS A C 1
ATOM 1388 O O . LYS A 1 173 ? 33.492 3.114 -22.568 1.00 90.25 173 LYS A O 1
ATOM 1393 N N . THR A 1 174 ? 34.158 4.935 -21.426 1.00 90.25 174 THR A N 1
ATOM 1394 C CA . THR A 1 174 ? 33.937 4.373 -20.090 1.00 90.25 174 THR A CA 1
ATOM 1395 C C . THR A 1 174 ? 32.462 4.063 -19.844 1.00 90.25 174 THR A C 1
ATOM 1397 O O . THR A 1 174 ? 32.154 3.014 -19.274 1.00 90.25 174 THR A O 1
ATOM 1400 N N . ILE A 1 175 ? 31.544 4.927 -20.287 1.00 91.38 175 ILE A N 1
ATOM 1401 C CA . ILE A 1 175 ? 30.097 4.694 -20.181 1.00 91.38 175 ILE A CA 1
ATOM 1402 C C . ILE A 1 175 ? 29.714 3.460 -21.000 1.00 91.38 175 ILE A C 1
ATOM 1404 O O . ILE A 1 175 ? 29.121 2.533 -20.451 1.00 91.38 175 ILE A O 1
ATOM 1408 N N . ILE A 1 176 ? 30.105 3.408 -22.277 1.00 91.44 176 ILE A N 1
ATOM 1409 C CA . ILE A 1 176 ? 29.759 2.311 -23.194 1.00 91.44 176 ILE A CA 1
ATOM 1410 C C . ILE A 1 176 ? 30.285 0.969 -22.674 1.00 91.44 176 ILE A C 1
ATOM 1412 O O . ILE A 1 176 ? 29.538 -0.005 -22.621 1.00 91.44 176 ILE A O 1
ATOM 1416 N N . MET A 1 177 ? 31.549 0.914 -22.243 1.00 89.25 177 MET A N 1
ATOM 1417 C CA . MET A 1 177 ? 32.182 -0.326 -21.775 1.00 89.25 177 MET A CA 1
ATOM 1418 C C . MET A 1 177 ? 31.581 -0.861 -20.470 1.00 89.25 177 MET A C 1
ATOM 1420 O O . MET A 1 177 ? 31.567 -2.072 -20.250 1.00 89.25 177 MET A O 1
ATOM 1424 N N . ASN A 1 178 ? 31.091 0.024 -19.598 1.00 89.00 178 ASN A N 1
ATOM 1425 C CA . ASN A 1 178 ? 30.549 -0.362 -18.295 1.00 89.00 178 ASN A CA 1
ATOM 1426 C C . ASN A 1 178 ? 29.020 -0.501 -18.280 1.00 89.00 178 ASN A C 1
ATOM 1428 O O . ASN A 1 178 ? 28.478 -0.985 -17.282 1.00 89.00 178 ASN A O 1
ATOM 1432 N N . CYS A 1 179 ? 28.322 -0.092 -19.342 1.00 91.19 179 CYS A N 1
ATOM 1433 C CA . CYS A 1 179 ? 26.864 -0.118 -19.412 1.00 91.19 179 CYS A CA 1
ATOM 1434 C C . CYS A 1 179 ? 26.323 -1.556 -19.488 1.00 91.19 179 CYS A C 1
ATOM 1436 O O . CYS A 1 179 ? 26.720 -2.356 -20.336 1.00 91.19 179 CYS A O 1
ATOM 1438 N N . LYS A 1 180 ? 25.386 -1.888 -18.595 1.00 92.00 180 LYS A N 1
ATOM 1439 C CA . LYS A 1 180 ? 24.708 -3.188 -18.511 1.00 92.00 180 LYS A CA 1
ATOM 1440 C C . LYS A 1 180 ? 23.197 -2.992 -18.579 1.00 92.00 180 LYS A C 1
ATOM 1442 O O . LYS A 1 180 ? 22.532 -2.857 -17.547 1.00 92.00 180 LYS A O 1
ATOM 1447 N N . ALA A 1 181 ? 22.662 -3.018 -19.796 1.00 94.12 181 ALA A N 1
ATOM 1448 C CA . ALA A 1 181 ? 21.236 -2.865 -20.052 1.00 94.12 181 ALA A CA 1
ATOM 1449 C C . ALA A 1 181 ? 20.710 -3.850 -21.108 1.00 94.12 181 ALA A C 1
ATOM 1451 O O . ALA A 1 181 ? 21.475 -4.371 -21.922 1.00 94.12 181 ALA A O 1
ATOM 1452 N N . GLU A 1 182 ? 19.401 -4.105 -21.098 1.00 94.06 182 GLU A N 1
ATOM 1453 C CA . GLU A 1 182 ? 18.733 -4.879 -22.151 1.00 94.06 182 GLU A CA 1
ATOM 1454 C C . GLU A 1 182 ? 18.691 -4.104 -23.471 1.00 94.06 182 GLU A C 1
ATOM 1456 O O . GLU A 1 182 ? 18.974 -4.682 -24.520 1.00 94.06 182 GLU A O 1
ATOM 1461 N N . THR A 1 183 ? 18.437 -2.799 -23.413 1.00 94.50 183 THR A N 1
ATOM 1462 C CA . THR A 1 183 ? 18.446 -1.904 -24.573 1.00 94.50 183 THR A CA 1
ATOM 1463 C C . THR A 1 183 ? 19.408 -0.749 -24.344 1.00 94.50 183 THR A C 1
ATOM 1465 O O . THR A 1 183 ? 19.345 -0.065 -23.322 1.00 94.50 183 THR A O 1
ATOM 1468 N N . ILE A 1 184 ? 20.309 -0.528 -25.299 1.00 95.00 184 ILE A N 1
ATOM 1469 C CA . ILE A 1 184 ? 21.292 0.558 -25.268 1.00 95.00 184 ILE A CA 1
ATOM 1470 C C . ILE A 1 184 ? 21.118 1.385 -26.536 1.00 95.00 184 ILE A C 1
ATOM 1472 O O . ILE A 1 184 ? 21.264 0.85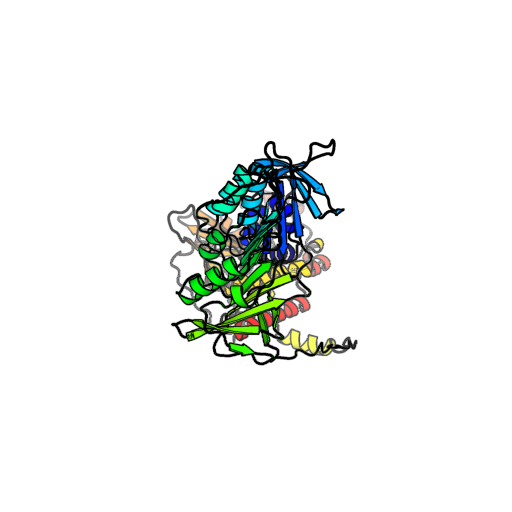7 -27.641 1.00 95.00 184 ILE A O 1
ATOM 1476 N N . LYS A 1 185 ? 20.823 2.676 -26.372 1.00 94.69 185 LYS A N 1
ATOM 1477 C CA . LYS A 1 185 ? 20.740 3.643 -27.468 1.00 94.69 185 LYS A CA 1
ATOM 1478 C C . LYS A 1 185 ? 21.787 4.733 -27.305 1.00 94.69 185 LYS A C 1
ATOM 1480 O O . LYS A 1 185 ? 21.919 5.305 -26.225 1.00 94.69 185 LYS A O 1
ATOM 1485 N N . ILE A 1 186 ? 22.515 5.026 -28.375 1.00 94.31 186 ILE A N 1
ATOM 1486 C CA . ILE A 1 186 ? 23.611 5.995 -28.382 1.00 94.31 186 ILE A CA 1
ATOM 1487 C C . ILE A 1 186 ? 23.392 7.015 -29.496 1.00 94.31 186 ILE A C 1
ATOM 1489 O O . ILE A 1 186 ? 23.457 6.692 -30.681 1.00 94.31 186 ILE A O 1
ATOM 1493 N N . GLU A 1 187 ? 23.201 8.262 -29.099 1.00 92.62 187 GLU A N 1
ATOM 1494 C CA . GLU A 1 187 ? 23.121 9.450 -29.945 1.00 92.62 187 GLU A CA 1
ATOM 1495 C C . GLU A 1 187 ? 24.068 10.511 -29.372 1.00 92.62 187 GLU A C 1
ATOM 1497 O O . GLU A 1 187 ? 23.657 11.537 -28.832 1.00 92.62 187 GLU A O 1
ATOM 1502 N N . ALA A 1 188 ? 25.367 10.210 -29.406 1.00 90.12 188 ALA A N 1
ATOM 1503 C CA . ALA A 1 188 ? 26.377 10.985 -28.702 1.00 90.12 188 ALA A CA 1
ATOM 1504 C C . ALA A 1 188 ? 27.509 11.439 -29.631 1.00 90.12 188 ALA A C 1
ATOM 1506 O O . ALA A 1 188 ? 28.248 10.624 -30.178 1.00 90.12 188 ALA A O 1
ATOM 1507 N N . ARG A 1 189 ? 27.672 12.757 -29.752 1.00 88.81 189 ARG A N 1
ATOM 1508 C CA . ARG A 1 189 ? 28.848 13.442 -30.293 1.00 88.81 189 ARG A CA 1
ATOM 1509 C C . ARG A 1 189 ? 29.980 13.403 -29.275 1.00 88.81 189 ARG A C 1
ATOM 1511 O O . ARG A 1 189 ? 29.742 13.482 -28.070 1.00 88.81 189 ARG A O 1
ATOM 1518 N N . TYR A 1 190 ? 31.207 13.350 -29.769 1.00 89.44 190 TYR A N 1
ATOM 1519 C CA . TYR A 1 190 ? 32.424 13.240 -28.968 1.00 89.44 190 TYR A CA 1
ATOM 1520 C C . TYR A 1 190 ? 33.514 14.182 -29.476 1.00 89.44 190 TYR A C 1
ATOM 1522 O O . TYR A 1 190 ? 33.485 14.594 -30.636 1.00 89.44 190 TYR A O 1
ATOM 1530 N N . SER A 1 191 ? 34.439 14.550 -28.587 1.00 87.38 191 SER A N 1
ATOM 1531 C CA . SER A 1 191 ? 35.454 15.578 -28.838 1.00 87.38 191 SER A CA 1
ATOM 1532 C C . SER A 1 191 ? 36.482 15.161 -29.887 1.00 87.38 191 SER A C 1
ATOM 1534 O O . SER A 1 191 ? 36.857 15.977 -30.726 1.00 87.38 191 SER A O 1
ATOM 1536 N N . GLU A 1 192 ? 36.899 13.894 -29.876 1.00 88.56 192 GLU A N 1
ATOM 1537 C CA . GLU A 1 192 ? 37.918 13.367 -30.787 1.00 88.56 192 GLU A CA 1
ATOM 1538 C C . GLU A 1 192 ? 37.532 11.976 -31.313 1.00 88.56 192 GLU A C 1
ATOM 1540 O O . GLU A 1 192 ? 37.036 11.157 -30.532 1.00 88.56 192 GLU A O 1
ATOM 1545 N N . PRO A 1 193 ? 37.774 11.662 -32.604 1.00 85.31 193 PRO A N 1
ATOM 1546 C CA . PRO A 1 193 ? 37.563 10.325 -33.147 1.00 85.31 193 PRO A CA 1
ATOM 1547 C C . PRO A 1 193 ? 38.271 9.252 -32.327 1.00 85.31 193 PRO A C 1
ATOM 1549 O O . PRO A 1 193 ? 39.432 9.395 -31.949 1.00 85.31 193 PRO A O 1
ATOM 1552 N N . PHE A 1 194 ? 37.580 8.144 -32.082 1.00 86.31 194 PHE A N 1
ATOM 1553 C CA . PHE A 1 194 ? 38.127 7.056 -31.292 1.00 86.31 194 PHE A CA 1
ATOM 1554 C C . PHE A 1 194 ? 37.692 5.692 -31.794 1.00 86.31 194 PHE A C 1
ATOM 1556 O O . PHE A 1 194 ? 36.787 5.560 -32.612 1.00 86.31 194 PHE A O 1
ATOM 1563 N N . VAL A 1 195 ? 38.346 4.664 -31.260 1.00 83.62 195 VAL A N 1
ATOM 1564 C CA . VAL A 1 195 ? 37.993 3.263 -31.462 1.00 83.62 195 VAL A CA 1
ATOM 1565 C C . VAL A 1 195 ? 37.923 2.597 -30.095 1.00 83.62 195 VAL A C 1
ATOM 1567 O O . VAL A 1 195 ? 38.744 2.879 -29.219 1.00 83.62 195 VAL A O 1
ATOM 1570 N N . ILE A 1 196 ? 36.942 1.717 -29.906 1.00 85.00 196 ILE A N 1
ATOM 1571 C CA . ILE A 1 196 ? 36.868 0.837 -28.737 1.00 85.00 196 ILE A CA 1
ATOM 1572 C C . ILE A 1 196 ? 37.362 -0.543 -29.171 1.00 85.00 196 ILE A C 1
ATOM 1574 O O . ILE A 1 196 ? 36.620 -1.250 -29.856 1.00 85.00 196 ILE A O 1
ATOM 1578 N N . PRO A 1 197 ? 38.600 -0.938 -28.828 1.00 75.56 197 PRO A N 1
ATOM 1579 C CA . PRO A 1 197 ? 39.080 -2.276 -29.133 1.00 75.56 197 PRO A CA 1
ATOM 1580 C C . PRO A 1 197 ? 38.379 -3.294 -28.224 1.00 75.56 197 PRO A C 1
ATOM 1582 O O . PRO A 1 197 ? 38.225 -3.062 -27.027 1.00 75.56 197 PRO A O 1
ATOM 1585 N N . ASN A 1 198 ? 37.999 -4.449 -28.779 1.00 72.88 198 ASN A N 1
ATOM 1586 C CA . ASN A 1 198 ? 37.393 -5.562 -28.038 1.00 72.88 198 ASN A CA 1
ATOM 1587 C C . ASN A 1 198 ? 36.099 -5.199 -27.284 1.00 72.88 198 ASN A C 1
ATOM 1589 O O . ASN A 1 198 ? 35.928 -5.588 -26.123 1.00 72.88 198 ASN A O 1
ATOM 1593 N N . LEU A 1 199 ? 35.169 -4.490 -27.935 1.00 84.06 199 LEU A N 1
ATOM 1594 C CA . LEU A 1 199 ? 33.849 -4.217 -27.364 1.00 84.06 199 LEU A CA 1
ATOM 1595 C C . LEU A 1 199 ? 33.079 -5.532 -27.140 1.00 84.06 199 LEU A C 1
ATOM 1597 O O . LEU A 1 199 ? 32.471 -6.094 -28.054 1.00 84.06 199 LEU A O 1
ATOM 1601 N N . ARG A 1 200 ? 33.107 -6.027 -25.900 1.00 82.75 200 ARG A N 1
ATOM 1602 C CA . ARG A 1 200 ? 32.354 -7.206 -25.452 1.00 82.75 200 ARG A CA 1
ATOM 1603 C C . ARG A 1 200 ? 31.101 -6.757 -24.726 1.00 82.75 200 ARG A C 1
ATOM 1605 O O . ARG A 1 200 ? 31.067 -6.688 -23.500 1.00 82.75 200 ARG A O 1
ATOM 1612 N N . MET A 1 201 ? 30.076 -6.455 -25.506 1.00 87.19 201 MET A N 1
ATOM 1613 C CA . MET A 1 201 ? 28.787 -6.030 -24.984 1.00 87.19 201 MET A CA 1
ATOM 1614 C C . MET A 1 201 ? 27.736 -7.111 -25.202 1.00 87.19 201 MET A C 1
ATOM 1616 O O . MET A 1 201 ? 27.708 -7.761 -26.248 1.00 87.19 201 MET A O 1
ATOM 1620 N N . LYS A 1 202 ? 26.867 -7.288 -24.206 1.00 90.94 202 LYS A N 1
ATOM 1621 C CA . LYS A 1 202 ? 25.739 -8.212 -24.262 1.00 90.94 202 LYS A CA 1
ATOM 1622 C C . LYS A 1 202 ? 24.458 -7.481 -23.895 1.00 90.94 202 LYS A C 1
ATOM 1624 O O . LYS A 1 202 ? 24.262 -7.141 -22.732 1.00 90.94 202 LYS A O 1
ATOM 1629 N N . CYS A 1 203 ? 23.583 -7.300 -24.873 1.00 92.44 203 CYS A N 1
ATOM 1630 C CA . CYS A 1 203 ? 22.257 -6.727 -24.677 1.00 92.44 203 CYS A CA 1
ATOM 1631 C C . CYS A 1 203 ? 21.233 -7.445 -25.576 1.00 92.44 203 CYS A C 1
ATOM 1633 O O . CYS A 1 203 ? 21.526 -8.463 -26.215 1.00 92.44 203 CYS A O 1
ATOM 1635 N N . GLN A 1 204 ? 19.983 -7.004 -25.547 1.00 93.19 204 GLN A N 1
ATOM 1636 C CA . GLN A 1 204 ? 18.971 -7.406 -26.518 1.00 93.19 204 GLN A CA 1
ATOM 1637 C C . GLN A 1 204 ? 19.051 -6.489 -27.735 1.00 93.19 204 GLN A C 1
ATOM 1639 O O . GLN A 1 204 ? 19.183 -6.990 -28.850 1.00 93.19 204 GLN A O 1
ATOM 1644 N N . VAL A 1 205 ? 19.053 -5.174 -27.516 1.00 92.75 205 VAL A N 1
ATOM 1645 C CA . VAL A 1 205 ? 19.080 -4.179 -28.590 1.00 92.75 205 VAL A CA 1
ATOM 1646 C C . VAL A 1 205 ? 20.227 -3.206 -28.405 1.00 92.75 205 VAL A C 1
ATOM 1648 O O . VAL A 1 205 ? 20.440 -2.662 -27.318 1.00 92.75 205 VAL A O 1
ATOM 1651 N N . PHE A 1 206 ? 20.939 -2.966 -29.499 1.00 93.88 206 PHE A N 1
ATOM 1652 C CA . PHE A 1 206 ? 21.917 -1.903 -29.608 1.00 93.88 206 PHE A CA 1
ATOM 1653 C C . PHE A 1 206 ? 21.564 -0.982 -30.774 1.00 93.88 206 PHE A C 1
ATOM 1655 O O . PHE A 1 206 ? 21.551 -1.411 -31.927 1.00 93.88 206 PHE A O 1
ATOM 1662 N N . GLU A 1 207 ? 21.302 0.287 -30.477 1.00 93.12 207 GLU A N 1
ATOM 1663 C CA . GLU A 1 207 ? 21.094 1.327 -31.480 1.00 93.12 207 GLU A CA 1
ATOM 1664 C C . GLU A 1 207 ? 22.165 2.405 -31.331 1.00 93.12 207 GLU A C 1
ATOM 1666 O O . GLU A 1 207 ? 22.361 2.963 -30.254 1.00 93.12 207 GLU A O 1
ATOM 1671 N N . CYS A 1 208 ? 22.859 2.717 -32.419 1.00 93.12 208 CYS A N 1
ATOM 1672 C CA . CYS A 1 208 ? 23.853 3.776 -32.456 1.00 93.12 208 CYS A CA 1
ATOM 1673 C C . CYS A 1 208 ? 23.577 4.698 -33.643 1.00 93.12 208 CYS A C 1
ATOM 1675 O O . CYS A 1 208 ? 23.790 4.346 -34.806 1.00 93.12 208 CYS A O 1
ATOM 1677 N N . LEU A 1 209 ? 23.064 5.886 -33.331 1.00 88.88 209 LEU A N 1
ATOM 1678 C CA . LEU A 1 209 ? 22.764 6.916 -34.314 1.00 88.88 209 LEU A CA 1
ATOM 1679 C C . LEU A 1 209 ? 24.044 7.608 -34.775 1.00 88.88 209 LEU A C 1
ATOM 1681 O O . LEU A 1 209 ? 24.229 7.730 -35.978 1.00 88.88 209 LEU A O 1
ATOM 1685 N N . ILE A 1 210 ? 24.929 7.968 -33.835 1.00 86.50 210 ILE A N 1
ATOM 1686 C CA . ILE A 1 210 ? 26.229 8.613 -34.089 1.00 86.50 210 ILE A CA 1
ATOM 1687 C C . ILE A 1 210 ? 27.340 7.612 -33.753 1.00 86.50 210 ILE A C 1
ATOM 1689 O O . ILE A 1 210 ? 27.661 7.378 -32.585 1.00 86.50 210 ILE A O 1
ATOM 1693 N N . GLY A 1 211 ? 27.869 6.954 -34.780 1.00 78.94 211 GLY A N 1
ATOM 1694 C CA . GLY A 1 211 ? 28.567 5.676 -34.655 1.00 78.94 211 GLY A CA 1
ATOM 1695 C C . GLY A 1 211 ? 29.808 5.525 -35.521 1.00 78.94 211 GLY A C 1
ATOM 1696 O O . GLY A 1 211 ? 30.212 4.389 -35.753 1.00 78.94 211 GLY A O 1
ATOM 1697 N N . THR A 1 212 ? 30.425 6.608 -36.017 1.00 83.94 212 THR A N 1
ATOM 1698 C CA . THR A 1 212 ? 31.619 6.487 -36.893 1.00 83.94 212 THR A CA 1
ATOM 1699 C C . THR A 1 212 ? 32.796 5.728 -36.260 1.00 83.94 212 THR A C 1
ATOM 1701 O O . THR A 1 212 ? 33.629 5.194 -36.989 1.00 83.94 212 THR A O 1
ATOM 1704 N N . TRP A 1 213 ? 32.828 5.603 -34.930 1.00 88.06 213 TRP A N 1
ATOM 1705 C CA . TRP A 1 213 ? 33.783 4.792 -34.162 1.00 88.06 213 TRP A CA 1
ATOM 1706 C C . TRP A 1 213 ? 33.526 3.271 -34.213 1.00 88.06 213 TRP A C 1
ATOM 1708 O O . TRP A 1 213 ? 34.376 2.484 -33.780 1.00 88.06 213 TRP A O 1
ATOM 1718 N N . ILE A 1 214 ? 32.364 2.822 -34.703 1.00 89.94 214 ILE A N 1
ATOM 1719 C CA . ILE A 1 214 ? 32.024 1.398 -34.782 1.00 89.94 214 ILE A CA 1
ATOM 1720 C C . ILE A 1 214 ? 32.767 0.752 -35.955 1.00 89.94 214 ILE A C 1
ATOM 1722 O O . ILE A 1 214 ? 32.617 1.146 -37.109 1.00 89.94 214 ILE A O 1
ATOM 1726 N N . SER A 1 215 ? 33.555 -0.279 -35.650 1.00 91.00 215 SER A N 1
ATOM 1727 C CA . SER A 1 215 ? 34.247 -1.101 -36.644 1.00 91.00 215 SER A CA 1
ATOM 1728 C C . SER A 1 215 ? 33.460 -2.372 -36.986 1.00 91.00 215 SER A C 1
ATOM 1730 O O . SER A 1 215 ? 32.596 -2.811 -36.222 1.00 91.00 215 SER A O 1
ATOM 1732 N N . LEU A 1 216 ? 33.813 -3.024 -38.099 1.00 90.38 216 LEU A N 1
ATOM 1733 C CA . LEU A 1 216 ? 33.317 -4.367 -38.427 1.00 90.38 216 LEU A CA 1
ATOM 1734 C C . LEU A 1 216 ? 33.617 -5.375 -37.307 1.00 90.38 216 LEU A C 1
ATOM 1736 O O . LEU A 1 216 ? 32.790 -6.223 -36.984 1.00 90.38 216 LEU A O 1
ATOM 1740 N N . HIS A 1 217 ? 34.789 -5.257 -36.680 1.00 90.38 217 HIS A N 1
ATOM 1741 C CA . HIS A 1 217 ? 35.158 -6.115 -35.562 1.00 90.38 217 HIS A CA 1
ATOM 1742 C C . HIS A 1 217 ? 34.180 -5.961 -34.389 1.00 90.38 217 HIS A C 1
ATOM 1744 O O . HIS A 1 217 ? 33.730 -6.967 -33.850 1.00 90.38 217 HIS A O 1
ATOM 1750 N N . ASN A 1 218 ? 33.775 -4.729 -34.056 1.00 90.44 218 ASN A N 1
ATOM 1751 C CA . ASN A 1 218 ? 32.785 -4.483 -33.004 1.00 90.44 218 ASN A CA 1
ATOM 1752 C C . ASN A 1 218 ? 31.445 -5.161 -33.331 1.00 90.44 218 ASN A C 1
ATOM 1754 O O . ASN A 1 218 ? 30.877 -5.824 -32.469 1.00 90.44 218 ASN A O 1
ATOM 1758 N N . LEU A 1 219 ? 30.975 -5.070 -34.583 1.00 90.19 219 LEU A N 1
ATOM 1759 C CA . LEU A 1 219 ? 29.761 -5.769 -35.027 1.00 90.19 219 LEU A CA 1
ATOM 1760 C C . LEU A 1 219 ? 29.835 -7.287 -34.808 1.00 90.19 219 LEU A C 1
ATOM 1762 O O . LEU A 1 219 ? 28.854 -7.899 -34.389 1.00 90.19 219 LEU A O 1
ATOM 1766 N N . MET A 1 220 ? 30.995 -7.890 -35.076 1.00 89.69 220 MET A N 1
ATOM 1767 C CA . MET A 1 220 ? 31.209 -9.332 -34.924 1.00 89.69 220 MET A CA 1
ATOM 1768 C C . MET A 1 220 ? 31.340 -9.768 -33.455 1.00 89.69 220 MET A C 1
ATOM 1770 O O . MET A 1 220 ? 30.998 -10.901 -33.127 1.00 89.69 220 MET A O 1
ATOM 1774 N N . THR A 1 221 ? 31.822 -8.904 -32.554 1.00 90.44 221 THR A N 1
ATOM 1775 C CA . THR A 1 221 ? 32.040 -9.260 -31.138 1.00 90.44 221 THR A CA 1
ATOM 1776 C C . THR A 1 221 ? 30.833 -9.022 -30.232 1.00 90.44 221 THR A C 1
ATOM 1778 O O . THR A 1 221 ? 30.800 -9.547 -29.116 1.00 90.44 221 THR A O 1
ATOM 1781 N N . MET A 1 222 ? 29.850 -8.234 -30.670 1.00 90.56 222 MET A N 1
ATOM 1782 C CA . MET A 1 222 ? 28.664 -7.893 -29.881 1.00 90.56 222 MET A CA 1
ATOM 1783 C C . MET A 1 222 ? 27.664 -9.057 -29.793 1.00 90.56 222 MET A C 1
ATOM 1785 O O . MET A 1 222 ? 27.227 -9.612 -30.800 1.00 90.56 222 MET A O 1
ATOM 1789 N N . ASP A 1 223 ? 27.233 -9.389 -28.573 1.00 91.94 223 ASP A N 1
ATOM 1790 C CA . ASP A 1 223 ? 26.223 -10.420 -28.298 1.00 91.94 223 ASP A CA 1
ATOM 1791 C C . ASP A 1 223 ? 24.830 -9.781 -28.140 1.00 91.94 223 ASP A C 1
ATOM 1793 O O . ASP A 1 223 ? 24.314 -9.610 -27.027 1.00 91.94 223 ASP A O 1
ATOM 1797 N N . CYS A 1 224 ? 24.232 -9.397 -29.272 1.00 92.94 224 CYS A N 1
ATOM 1798 C CA . CYS A 1 224 ? 22.939 -8.703 -29.355 1.00 92.94 224 CYS A CA 1
ATOM 1799 C C . CYS A 1 224 ? 21.889 -9.525 -30.120 1.00 92.94 224 CYS A C 1
ATOM 1801 O O . CYS A 1 224 ? 22.231 -10.414 -30.897 1.00 92.94 224 CYS A O 1
ATOM 1803 N N . ILE A 1 225 ? 20.604 -9.217 -29.916 1.00 92.25 225 ILE A N 1
ATOM 1804 C CA . ILE A 1 225 ? 19.495 -9.744 -30.732 1.00 92.25 225 ILE A CA 1
ATOM 1805 C C . ILE A 1 225 ? 19.244 -8.824 -31.932 1.00 92.25 225 ILE A C 1
ATOM 1807 O O . ILE A 1 225 ? 18.990 -9.306 -33.035 1.00 92.25 225 ILE A O 1
ATOM 1811 N N . GLU A 1 226 ? 19.336 -7.514 -31.726 1.00 92.12 226 GLU A N 1
ATOM 1812 C CA . GLU A 1 226 ? 19.113 -6.489 -32.742 1.00 92.12 226 GLU A CA 1
ATOM 1813 C C . GLU A 1 226 ? 20.217 -5.434 -32.680 1.00 92.12 226 GLU A C 1
ATOM 1815 O O . GLU A 1 226 ? 20.570 -4.959 -31.599 1.00 92.12 226 GLU A O 1
ATOM 1820 N N . ILE A 1 227 ? 20.761 -5.086 -33.846 1.00 92.88 227 ILE A N 1
ATOM 1821 C CA . ILE A 1 227 ? 21.781 -4.048 -34.004 1.00 92.88 227 ILE A CA 1
ATOM 1822 C C . ILE A 1 227 ? 21.322 -3.067 -35.084 1.00 92.88 227 ILE A C 1
ATOM 1824 O O . ILE A 1 227 ? 21.021 -3.478 -36.205 1.00 92.88 227 ILE A O 1
ATOM 1828 N N . ASN A 1 228 ? 21.299 -1.774 -34.763 1.00 92.00 228 ASN A N 1
ATOM 1829 C CA . ASN A 1 228 ? 20.988 -0.698 -35.702 1.00 92.00 228 ASN A CA 1
ATOM 1830 C C . ASN A 1 228 ? 22.066 0.392 -35.646 1.00 92.00 228 ASN A C 1
ATOM 1832 O O . ASN A 1 228 ? 22.277 0.999 -34.597 1.00 92.00 228 ASN A O 1
ATOM 1836 N N . ILE A 1 229 ? 22.740 0.654 -36.766 1.00 92.50 229 ILE A N 1
ATOM 1837 C CA . ILE A 1 229 ? 23.791 1.673 -36.879 1.00 92.50 229 ILE A CA 1
ATOM 1838 C C . ILE A 1 229 ? 23.444 2.623 -38.021 1.00 92.50 229 ILE A C 1
ATOM 1840 O O . ILE A 1 229 ? 23.273 2.184 -39.158 1.00 92.50 229 ILE A O 1
ATOM 1844 N N . ARG A 1 230 ? 23.363 3.931 -37.740 1.00 87.75 230 ARG A N 1
ATOM 1845 C CA . ARG A 1 230 ? 22.895 4.908 -38.740 1.00 87.75 230 ARG A CA 1
ATOM 1846 C C . ARG A 1 230 ? 23.955 5.803 -39.367 1.00 87.75 230 ARG A C 1
ATOM 1848 O O . ARG A 1 230 ? 23.764 6.215 -40.496 1.00 87.75 230 ARG A O 1
ATOM 1855 N N . GLU A 1 231 ? 25.042 6.142 -38.691 1.00 85.62 231 GLU A N 1
ATOM 1856 C CA . GLU A 1 231 ? 25.993 7.109 -39.269 1.00 85.62 231 GLU A CA 1
ATOM 1857 C C . GLU A 1 231 ? 27.163 6.449 -40.003 1.00 85.62 231 GLU A C 1
ATOM 1859 O O . GLU A 1 231 ? 27.624 6.967 -41.015 1.00 85.62 231 GLU A O 1
ATOM 1864 N N . LYS A 1 232 ? 27.656 5.303 -39.522 1.00 87.06 232 LYS A N 1
ATOM 1865 C CA . LYS A 1 232 ? 28.826 4.631 -40.100 1.00 87.06 232 LYS A CA 1
ATOM 1866 C C . LYS A 1 232 ? 28.448 3.876 -41.383 1.00 87.06 232 LYS A C 1
ATOM 1868 O O . LYS A 1 232 ? 27.705 2.899 -41.281 1.00 87.06 232 LYS A O 1
ATOM 1873 N N . PRO A 1 233 ? 28.987 4.253 -42.562 1.00 87.81 233 PRO A N 1
ATOM 1874 C CA . PRO A 1 233 ? 28.850 3.437 -43.757 1.00 87.81 233 PRO A CA 1
ATOM 1875 C C . PRO A 1 233 ? 29.802 2.238 -43.700 1.00 87.81 233 PRO A C 1
ATOM 1877 O O . PRO A 1 233 ? 30.991 2.402 -43.396 1.00 87.81 233 PRO A O 1
ATOM 1880 N N . PHE A 1 234 ? 29.272 1.060 -44.024 1.00 89.69 234 PHE A N 1
ATOM 1881 C CA . PHE A 1 234 ? 30.043 -0.166 -44.247 1.00 89.69 234 PHE A CA 1
ATOM 1882 C C . PHE A 1 234 ? 30.172 -0.472 -45.743 1.00 89.69 234 PHE A C 1
ATOM 1884 O O . PHE A 1 234 ? 29.298 -0.100 -46.530 1.00 89.69 234 PHE A O 1
ATOM 1891 N N . THR A 1 235 ? 31.256 -1.138 -46.142 1.00 90.56 235 THR A N 1
ATOM 1892 C CA . THR A 1 235 ? 31.498 -1.541 -47.542 1.00 90.56 235 THR A CA 1
ATOM 1893 C C . THR A 1 235 ? 30.891 -2.912 -47.868 1.00 90.56 235 THR A C 1
ATOM 1895 O O . THR A 1 235 ? 30.588 -3.705 -46.973 1.00 90.56 235 THR A O 1
ATOM 1898 N N . CYS A 1 236 ? 30.724 -3.230 -49.164 1.00 88.38 236 CYS A N 1
ATOM 1899 C CA . CYS A 1 236 ? 30.279 -4.566 -49.597 1.00 88.38 236 CYS A CA 1
ATOM 1900 C C . CYS A 1 236 ? 31.218 -5.664 -49.093 1.00 88.38 236 CYS A C 1
ATOM 1902 O O . CYS A 1 236 ? 30.747 -6.700 -48.635 1.00 88.38 236 CYS A O 1
ATOM 1904 N N . THR A 1 237 ? 32.528 -5.409 -49.117 1.00 90.44 237 THR A N 1
ATOM 1905 C CA . THR A 1 237 ? 33.547 -6.337 -48.618 1.00 90.44 237 THR A CA 1
ATOM 1906 C C . THR A 1 237 ? 33.427 -6.574 -47.111 1.00 90.44 237 THR A C 1
ATOM 1908 O O . THR A 1 237 ? 33.472 -7.720 -46.670 1.00 90.44 237 THR A O 1
ATOM 1911 N N . GLU A 1 238 ? 33.192 -5.531 -46.308 1.00 92.12 238 GLU A N 1
ATOM 1912 C CA . GLU A 1 238 ? 32.964 -5.671 -44.864 1.00 92.12 238 GLU A CA 1
ATOM 1913 C C . GLU A 1 238 ? 31.684 -6.465 -44.565 1.00 92.12 238 GLU A C 1
ATOM 1915 O O . GLU A 1 238 ? 31.669 -7.321 -43.678 1.00 92.12 238 GLU A O 1
ATOM 1920 N N . MET A 1 239 ? 30.609 -6.223 -45.320 1.00 92.25 239 MET A N 1
ATOM 1921 C CA . MET A 1 239 ? 29.350 -6.954 -45.151 1.00 92.25 239 MET A CA 1
ATOM 1922 C C . MET A 1 239 ? 29.448 -8.405 -45.633 1.00 92.25 239 MET A C 1
ATOM 1924 O O . MET A 1 239 ? 28.913 -9.293 -44.972 1.00 92.25 239 MET A O 1
ATOM 1928 N N . ASN A 1 240 ? 30.195 -8.684 -46.704 1.00 92.19 240 ASN A N 1
ATOM 1929 C CA . ASN A 1 240 ? 30.520 -10.050 -47.119 1.00 92.19 240 ASN A CA 1
ATOM 1930 C C . ASN A 1 240 ? 31.275 -10.799 -46.005 1.00 92.19 240 ASN A C 1
ATOM 1932 O O . ASN A 1 240 ? 30.894 -11.914 -45.638 1.00 92.19 240 ASN A O 1
ATOM 1936 N N . MET A 1 241 ? 32.284 -10.163 -45.398 1.00 93.25 241 MET A N 1
ATOM 1937 C CA . MET A 1 241 ? 33.007 -10.724 -44.250 1.00 93.25 241 MET A CA 1
ATOM 1938 C C . MET A 1 241 ? 32.073 -10.990 -43.063 1.00 93.25 241 MET A C 1
ATOM 1940 O O . MET A 1 241 ? 32.179 -12.040 -42.427 1.00 93.25 241 MET A O 1
ATOM 1944 N N . PHE A 1 242 ? 31.138 -10.080 -42.775 1.00 94.12 242 PHE A N 1
ATOM 1945 C CA . PHE A 1 242 ? 30.125 -10.272 -41.735 1.00 94.12 242 PHE A CA 1
ATOM 1946 C C . PHE A 1 242 ? 29.212 -11.476 -42.017 1.00 94.12 242 PHE A C 1
ATOM 1948 O O . PHE A 1 242 ? 29.009 -12.309 -41.130 1.00 94.12 242 PHE A O 1
ATOM 1955 N N . ILE A 1 243 ? 28.691 -11.610 -43.241 1.00 92.31 243 ILE A N 1
ATOM 1956 C CA . ILE A 1 243 ? 27.818 -12.733 -43.620 1.00 92.31 243 ILE A CA 1
ATOM 1957 C C . ILE A 1 243 ? 28.585 -14.055 -43.514 1.00 92.31 243 ILE A C 1
ATOM 1959 O O . ILE A 1 243 ? 28.074 -15.010 -42.930 1.00 92.31 243 ILE A O 1
ATOM 1963 N N . ASN A 1 244 ? 29.827 -14.108 -44.004 1.00 92.62 244 ASN A N 1
ATOM 1964 C CA . ASN A 1 244 ? 30.691 -15.282 -43.871 1.00 92.62 244 ASN A CA 1
ATOM 1965 C C . ASN A 1 244 ? 30.978 -15.627 -42.401 1.00 92.62 244 ASN A C 1
ATOM 1967 O O . ASN A 1 244 ? 30.915 -16.792 -42.007 1.00 92.62 244 ASN A O 1
ATOM 1971 N N . TYR A 1 245 ? 31.237 -14.626 -41.558 1.00 93.25 245 TYR A N 1
ATOM 1972 C CA . TYR A 1 245 ? 31.390 -14.820 -40.117 1.00 93.25 245 TYR A CA 1
ATOM 1973 C C . TYR A 1 245 ? 30.126 -15.425 -39.481 1.00 93.25 245 TYR A C 1
ATOM 1975 O O . TYR A 1 245 ? 30.217 -16.400 -38.730 1.00 93.25 245 TYR A O 1
ATOM 1983 N N . TRP A 1 246 ? 28.942 -14.909 -39.823 1.00 93.62 246 TRP A N 1
ATOM 1984 C CA . TRP A 1 246 ? 27.667 -15.439 -39.336 1.00 93.62 246 TRP A CA 1
ATOM 1985 C C . TRP A 1 246 ? 27.395 -16.869 -39.832 1.00 93.62 246 TRP A C 1
ATOM 1987 O O . TRP A 1 246 ? 26.975 -17.722 -39.045 1.00 93.62 246 TRP A O 1
ATOM 1997 N N . LEU A 1 247 ? 27.692 -17.165 -41.105 1.00 91.62 247 LEU A N 1
ATOM 1998 C CA . LEU A 1 247 ? 27.586 -18.506 -41.700 1.00 91.62 247 LEU A CA 1
ATOM 1999 C C . LEU A 1 247 ? 28.487 -19.532 -41.000 1.00 91.62 247 LEU A C 1
ATOM 2001 O O . LEU A 1 247 ? 28.111 -20.696 -40.874 1.00 91.62 247 LEU A O 1
ATOM 2005 N N . ASN A 1 248 ? 29.631 -19.094 -40.476 1.00 90.56 248 ASN A N 1
ATOM 2006 C CA . ASN A 1 248 ? 30.540 -19.922 -39.683 1.00 90.56 248 ASN A CA 1
ATOM 2007 C C . ASN A 1 248 ? 30.127 -20.053 -38.201 1.00 90.56 248 ASN A C 1
ATOM 2009 O O . ASN A 1 248 ? 30.891 -20.571 -37.390 1.00 90.56 248 ASN A O 1
ATOM 2013 N N . GLY A 1 249 ? 28.921 -19.609 -37.830 1.00 87.88 249 GLY A N 1
ATOM 2014 C CA . GLY A 1 249 ? 28.381 -19.723 -36.469 1.00 87.88 249 GLY A CA 1
ATOM 2015 C C . GLY A 1 249 ? 28.614 -18.497 -35.580 1.00 87.88 249 GLY A C 1
ATOM 2016 O O . GLY A 1 249 ? 28.270 -18.532 -34.397 1.00 87.88 249 GLY A O 1
ATOM 2017 N N . GLY A 1 250 ? 29.162 -17.411 -36.129 1.00 89.25 250 GLY A N 1
ATOM 2018 C CA . GLY A 1 250 ? 29.294 -16.126 -35.447 1.00 89.25 250 GLY A CA 1
ATOM 2019 C C . GLY A 1 250 ? 27.948 -15.485 -35.081 1.00 89.25 250 GLY A C 1
ATOM 2020 O O . GLY A 1 250 ? 26.920 -15.768 -35.700 1.00 89.25 250 GLY A O 1
ATOM 2021 N N . SER A 1 251 ? 27.946 -14.621 -34.058 1.00 90.00 251 SER A N 1
ATOM 2022 C CA . SER A 1 251 ? 26.767 -13.869 -33.576 1.00 90.00 251 SER A CA 1
ATOM 2023 C C . SER A 1 251 ? 25.476 -14.709 -33.437 1.00 90.00 251 SER A C 1
ATOM 2025 O O . SER A 1 251 ? 24.451 -14.396 -34.047 1.00 90.00 251 SER A O 1
ATOM 2027 N N . PRO A 1 252 ? 25.464 -15.775 -32.615 1.00 88.69 252 PRO A N 1
ATOM 2028 C CA . PRO A 1 252 ? 24.375 -16.758 -32.588 1.00 88.69 252 PRO A CA 1
ATOM 2029 C C . PRO A 1 252 ? 23.019 -16.211 -32.110 1.00 88.69 252 PRO A C 1
ATOM 2031 O O . PRO A 1 252 ? 21.985 -16.790 -32.443 1.00 88.69 252 PRO A O 1
ATOM 2034 N N . ARG A 1 253 ? 23.001 -15.119 -31.330 1.00 91.12 253 ARG A N 1
ATOM 2035 C CA . ARG A 1 253 ? 21.768 -14.478 -30.830 1.00 91.12 253 ARG A CA 1
ATOM 2036 C C . ARG A 1 253 ? 21.181 -13.439 -31.784 1.00 91.12 253 ARG A C 1
ATOM 2038 O O . ARG A 1 253 ? 20.013 -13.084 -31.611 1.00 91.12 253 ARG A O 1
ATOM 2045 N N . LEU A 1 254 ? 21.954 -12.984 -32.769 1.00 90.88 254 LEU A N 1
ATOM 2046 C CA . LEU A 1 254 ? 21.555 -11.909 -33.666 1.00 90.88 254 LEU A CA 1
ATOM 2047 C C . LEU A 1 254 ? 20.404 -12.365 -34.553 1.00 90.88 254 LEU A C 1
ATOM 2049 O O . LEU A 1 254 ? 20.510 -13.382 -35.235 1.00 90.88 254 LEU A O 1
ATOM 2053 N N . LYS A 1 255 ? 19.320 -11.596 -34.550 1.00 90.31 255 LYS A N 1
ATOM 2054 C CA . LYS A 1 255 ? 18.152 -11.787 -35.407 1.00 90.31 255 LYS A CA 1
ATOM 2055 C C . LYS A 1 255 ? 18.010 -10.695 -36.451 1.00 90.31 255 LYS A C 1
ATOM 2057 O O . LYS A 1 255 ? 17.535 -11.013 -37.532 1.00 90.31 255 LYS A O 1
ATOM 2062 N N . THR A 1 256 ? 18.391 -9.457 -36.141 1.00 91.56 256 THR A N 1
ATOM 2063 C CA . THR A 1 256 ? 18.347 -8.338 -37.091 1.00 91.56 256 THR A CA 1
ATOM 2064 C C . THR A 1 256 ? 19.571 -7.455 -37.015 1.00 91.56 256 THR A C 1
ATOM 2066 O O . THR A 1 256 ? 20.024 -7.100 -35.928 1.00 91.56 256 THR A O 1
ATOM 2069 N N . LEU A 1 257 ? 20.054 -7.052 -38.183 1.00 92.81 257 LEU A N 1
ATOM 2070 C CA . LEU A 1 257 ? 21.099 -6.056 -38.353 1.00 92.81 257 LEU A CA 1
ATOM 2071 C C . LEU A 1 257 ? 20.650 -5.041 -39.404 1.00 92.81 257 LEU A C 1
ATOM 2073 O O . LEU A 1 257 ? 20.199 -5.414 -40.487 1.00 92.81 257 LEU A O 1
ATOM 2077 N N . GLN A 1 258 ? 20.804 -3.764 -39.082 1.00 91.31 258 GLN A N 1
ATOM 2078 C CA . GLN A 1 258 ? 20.612 -2.659 -40.007 1.00 91.31 258 GLN A CA 1
ATOM 2079 C C . GLN A 1 258 ? 21.812 -1.720 -39.912 1.00 91.31 258 GLN A C 1
ATOM 2081 O O . GLN A 1 258 ? 22.141 -1.246 -38.826 1.00 91.31 258 GLN A O 1
ATOM 2086 N N . VAL A 1 259 ? 22.465 -1.455 -41.042 1.00 92.31 259 VAL A N 1
ATOM 2087 C CA . VAL A 1 259 ? 23.617 -0.544 -41.110 1.00 92.31 259 VAL A CA 1
ATOM 2088 C C . VAL A 1 259 ? 23.531 0.355 -42.336 1.00 92.31 259 VAL A C 1
ATOM 2090 O O . VAL A 1 259 ? 23.008 -0.060 -43.374 1.00 92.31 259 VAL A O 1
ATOM 2093 N N . VAL A 1 260 ? 24.024 1.591 -42.224 1.00 87.56 260 VAL A N 1
ATOM 2094 C CA . VAL A 1 260 ? 24.141 2.483 -43.385 1.00 87.56 260 VAL A CA 1
ATOM 2095 C C . VAL A 1 260 ? 25.211 1.993 -44.343 1.00 87.56 260 VAL A C 1
ATOM 2097 O O . VAL A 1 260 ? 26.210 1.378 -43.964 1.00 87.56 260 VAL A O 1
ATOM 2100 N N . PHE A 1 261 ? 24.957 2.248 -45.618 1.00 79.56 261 PHE A N 1
ATOM 2101 C CA . PHE A 1 261 ? 25.707 1.687 -46.716 1.00 79.56 261 PHE A CA 1
ATOM 2102 C C . PHE A 1 261 ? 25.689 2.662 -47.909 1.00 79.56 261 PHE A C 1
ATOM 2104 O O . PHE A 1 261 ? 24.635 3.212 -48.224 1.00 79.56 261 PHE A O 1
ATOM 2111 N N . ASN A 1 262 ? 26.828 2.882 -48.581 1.00 71.25 262 ASN A N 1
ATOM 2112 C CA . ASN A 1 262 ? 26.945 3.913 -49.631 1.00 71.25 262 ASN A CA 1
ATOM 2113 C C . ASN A 1 262 ? 27.248 3.388 -51.050 1.00 71.25 262 ASN A C 1
ATOM 2115 O O . ASN A 1 262 ? 26.698 3.945 -51.995 1.00 71.25 262 ASN A O 1
ATOM 2119 N N . ASP A 1 263 ? 28.034 2.316 -51.221 1.00 71.75 263 ASP A N 1
ATOM 2120 C CA . ASP A 1 263 ? 28.582 1.927 -52.538 1.00 71.75 263 ASP A CA 1
ATOM 2121 C C . ASP A 1 263 ? 28.226 0.483 -52.927 1.00 71.75 263 ASP A C 1
ATOM 2123 O O . ASP A 1 263 ? 28.980 -0.454 -52.654 1.00 71.75 263 ASP A O 1
ATOM 2127 N N . TYR A 1 264 ? 27.035 0.276 -53.513 1.00 78.88 264 TYR A N 1
ATOM 2128 C CA . TYR A 1 264 ? 26.480 -1.075 -53.692 1.00 78.88 264 TYR A CA 1
ATOM 2129 C C . TYR A 1 264 ? 27.106 -1.770 -54.891 1.00 78.88 264 TYR A C 1
ATOM 2131 O O . TYR A 1 264 ? 26.938 -1.352 -56.036 1.00 78.88 264 TYR A O 1
ATOM 2139 N N . LYS A 1 265 ? 27.806 -2.864 -54.608 1.00 83.50 265 LYS A N 1
ATOM 2140 C CA . LYS A 1 265 ? 28.448 -3.734 -55.583 1.00 83.50 265 LYS A CA 1
ATOM 2141 C C . LYS A 1 265 ? 28.066 -5.172 -55.275 1.00 83.50 265 LYS A C 1
ATOM 2143 O O . LYS A 1 265 ? 28.713 -5.839 -54.472 1.00 83.50 265 LYS A O 1
ATOM 2148 N N . GLU A 1 266 ? 27.003 -5.641 -55.923 1.00 80.75 266 GLU A N 1
ATOM 2149 C CA . GLU A 1 266 ? 26.451 -6.982 -55.696 1.00 80.75 266 GLU A CA 1
ATOM 2150 C C . GLU A 1 266 ? 27.535 -8.068 -55.745 1.00 80.75 266 GLU A C 1
ATOM 2152 O O . GLU A 1 266 ? 27.627 -8.867 -54.818 1.00 80.75 266 GLU A O 1
ATOM 2157 N N . HIS A 1 267 ? 28.406 -8.028 -56.762 1.00 82.25 267 HIS A N 1
ATOM 2158 C CA . HIS A 1 267 ? 29.485 -9.001 -56.948 1.00 82.25 267 HIS A CA 1
ATOM 2159 C C . HIS A 1 267 ? 30.431 -9.108 -55.743 1.00 82.25 267 HIS A C 1
ATOM 2161 O O . HIS A 1 267 ? 30.747 -10.224 -55.353 1.00 82.25 267 HIS A O 1
ATOM 2167 N N . GLU A 1 268 ? 30.827 -7.990 -55.120 1.00 87.06 268 GLU A N 1
ATOM 2168 C CA . GLU A 1 268 ? 31.679 -7.991 -53.916 1.00 87.06 268 GLU A CA 1
ATOM 2169 C C . GLU A 1 268 ? 30.906 -8.478 -52.676 1.00 87.06 268 GLU A C 1
ATOM 2171 O O . GLU A 1 268 ? 31.478 -9.091 -51.778 1.00 87.06 268 GLU A O 1
ATOM 2176 N N . LEU A 1 269 ? 29.595 -8.209 -52.600 1.00 85.56 269 LEU A N 1
ATOM 2177 C CA . LEU A 1 269 ? 28.768 -8.574 -51.445 1.00 85.56 269 LEU A CA 1
ATOM 2178 C C . LEU A 1 269 ? 28.521 -10.084 -51.357 1.00 85.56 269 LEU A C 1
ATOM 2180 O O . LEU A 1 269 ? 28.531 -10.643 -50.260 1.00 85.56 269 LEU A O 1
ATOM 2184 N N . ILE A 1 270 ? 28.287 -10.744 -52.493 1.00 87.88 270 ILE A N 1
ATOM 2185 C CA . ILE A 1 270 ? 27.926 -12.172 -52.552 1.00 87.88 270 ILE A CA 1
ATOM 2186 C C . ILE A 1 270 ? 29.093 -13.077 -52.968 1.00 87.88 270 ILE A C 1
ATOM 2188 O O . ILE A 1 270 ? 28.905 -14.286 -53.107 1.00 87.88 270 ILE A O 1
ATOM 2192 N N . GLU A 1 271 ? 30.292 -12.518 -53.155 1.00 87.50 271 GLU A N 1
ATOM 2193 C CA . GLU A 1 271 ? 31.478 -13.269 -53.566 1.00 87.50 271 GLU A CA 1
ATOM 2194 C C . GLU A 1 271 ? 31.733 -14.463 -52.635 1.00 87.50 271 GLU A C 1
ATOM 2196 O O . GLU A 1 271 ? 31.810 -14.320 -51.413 1.00 87.50 271 GLU A O 1
ATOM 2201 N N . GLY A 1 272 ? 31.832 -15.660 -53.219 1.00 82.50 272 GLY A N 1
ATOM 2202 C CA . GLY A 1 272 ? 32.105 -16.896 -52.481 1.00 82.50 272 GLY A CA 1
ATOM 2203 C C . GLY A 1 272 ? 30.954 -17.421 -51.611 1.00 82.50 272 GLY A C 1
ATOM 2204 O O . GLY A 1 272 ? 31.150 -18.415 -50.912 1.00 82.50 272 GLY A O 1
ATOM 2205 N N . ILE A 1 273 ? 29.760 -16.814 -51.654 1.00 88.75 273 ILE A N 1
ATOM 2206 C CA . ILE A 1 273 ? 28.600 -17.214 -50.843 1.00 88.75 273 ILE A CA 1
ATOM 2207 C C . ILE A 1 273 ? 27.519 -17.835 -51.733 1.00 88.75 273 ILE A C 1
ATOM 2209 O O . ILE A 1 273 ? 27.098 -17.262 -52.736 1.00 88.75 273 ILE A O 1
ATOM 2213 N N . PHE A 1 274 ? 26.999 -18.999 -51.336 1.00 84.81 274 PHE A N 1
ATOM 2214 C CA . PHE A 1 274 ? 25.818 -19.568 -51.982 1.00 84.81 274 PHE A CA 1
ATOM 2215 C C . PHE A 1 274 ? 24.556 -18.810 -51.544 1.00 84.81 274 PHE A C 1
ATOM 2217 O O . PHE A 1 274 ? 24.019 -19.046 -50.458 1.00 84.81 274 PHE A O 1
ATOM 2224 N N . VAL A 1 275 ? 24.089 -17.899 -52.397 1.00 87.56 275 VAL A N 1
ATOM 2225 C CA . VAL A 1 275 ? 22.887 -17.086 -52.176 1.00 87.56 275 VAL A CA 1
ATOM 2226 C C . VAL A 1 275 ? 21.731 -17.554 -53.060 1.00 87.56 275 VAL A C 1
ATOM 2228 O O . VAL A 1 275 ? 21.920 -17.953 -54.208 1.00 87.56 275 VAL A O 1
ATOM 2231 N N . ARG A 1 276 ? 20.504 -17.481 -52.541 1.00 85.88 276 ARG A N 1
ATOM 2232 C CA . ARG A 1 276 ? 19.273 -17.654 -53.324 1.00 85.88 276 ARG A CA 1
ATOM 2233 C C . ARG A 1 276 ? 18.557 -16.315 -53.434 1.00 85.88 276 ARG A C 1
ATOM 2235 O O . ARG A 1 276 ? 18.159 -15.759 -52.420 1.00 85.88 276 ARG A O 1
ATOM 2242 N N . TRP A 1 277 ? 18.351 -15.829 -54.650 1.00 84.81 277 TRP A N 1
ATOM 2243 C CA . TRP A 1 277 ? 17.569 -14.616 -54.886 1.00 84.81 277 TRP A CA 1
ATOM 2244 C C . TRP A 1 277 ? 16.058 -14.891 -54.812 1.00 84.81 277 TRP A C 1
ATOM 2246 O O . TRP A 1 277 ? 15.592 -15.953 -55.241 1.00 84.81 277 TRP A O 1
ATOM 2256 N N . ASN A 1 278 ? 15.294 -13.948 -54.258 1.00 81.81 278 ASN A N 1
ATOM 2257 C CA . ASN A 1 278 ? 13.839 -14.025 -54.150 1.00 81.81 278 ASN A CA 1
ATOM 2258 C C . ASN A 1 278 ? 13.195 -12.637 -54.318 1.00 81.81 278 ASN A C 1
ATOM 2260 O O . ASN A 1 278 ? 13.669 -11.657 -53.750 1.00 81.81 278 ASN A O 1
ATOM 2264 N N . SER A 1 279 ? 12.086 -12.581 -55.057 1.00 79.69 279 SER A N 1
ATOM 2265 C CA . SER A 1 279 ? 11.295 -11.370 -55.341 1.00 79.69 279 SER A CA 1
ATOM 2266 C C . SER A 1 279 ? 9.911 -11.363 -54.688 1.00 79.69 279 SER A C 1
ATOM 2268 O O . SER A 1 279 ? 9.068 -10.514 -54.978 1.00 79.69 279 SER A O 1
ATOM 2270 N N . LYS A 1 280 ? 9.616 -12.353 -53.838 1.00 77.69 280 LYS A N 1
ATOM 2271 C CA . LYS A 1 280 ? 8.363 -12.386 -53.079 1.00 77.69 280 LYS A CA 1
ATOM 2272 C C . LYS A 1 280 ? 8.474 -11.480 -51.867 1.00 77.69 280 LYS A C 1
ATOM 2274 O O . LYS A 1 280 ? 9.394 -11.638 -51.075 1.00 77.69 280 LYS A O 1
ATOM 2279 N N . GLU A 1 281 ? 7.482 -10.619 -51.672 1.00 78.62 281 GLU A N 1
ATOM 2280 C CA . GLU A 1 281 ? 7.440 -9.756 -50.498 1.00 78.62 281 GLU A CA 1
ATOM 2281 C C . GLU A 1 281 ? 7.505 -10.575 -49.200 1.00 78.62 281 GLU A C 1
ATOM 2283 O O . GLU A 1 281 ? 6.769 -11.551 -49.006 1.00 78.62 281 GLU A O 1
ATOM 2288 N N . LYS A 1 282 ? 8.396 -10.167 -48.298 1.00 81.19 282 LYS A N 1
ATOM 2289 C CA . LYS A 1 282 ? 8.578 -10.794 -46.994 1.00 81.19 282 LYS A CA 1
ATOM 2290 C C . LYS A 1 282 ? 8.699 -9.728 -45.923 1.00 81.19 282 LYS A C 1
ATOM 2292 O O . LYS A 1 282 ? 9.518 -8.819 -46.013 1.00 81.19 282 LYS A O 1
ATOM 2297 N N . VAL A 1 283 ? 7.885 -9.866 -44.884 1.00 80.44 283 VAL A N 1
ATOM 2298 C CA . VAL A 1 283 ? 7.862 -8.933 -43.758 1.00 80.44 283 VAL A CA 1
ATOM 2299 C C . VAL A 1 283 ? 8.476 -9.606 -42.544 1.00 80.44 283 VAL A C 1
ATOM 2301 O O . VAL A 1 283 ? 8.065 -10.698 -42.149 1.00 80.44 283 VAL A O 1
ATOM 2304 N N . TYR A 1 284 ? 9.449 -8.937 -41.943 1.00 79.00 284 TYR A N 1
ATOM 2305 C CA . TYR A 1 284 ? 10.053 -9.329 -40.684 1.00 79.00 284 TYR A CA 1
ATOM 2306 C C . TYR A 1 284 ? 9.812 -8.233 -39.644 1.00 79.00 284 TYR A C 1
ATOM 2308 O O . TYR A 1 284 ? 9.903 -7.049 -39.951 1.00 79.00 284 TYR A O 1
ATOM 2316 N N . VAL A 1 285 ? 9.495 -8.619 -38.411 1.00 77.06 285 VAL A N 1
ATOM 2317 C CA . VAL A 1 285 ? 9.296 -7.679 -37.302 1.00 77.06 285 VAL A CA 1
ATOM 2318 C C . VAL A 1 285 ? 10.362 -7.958 -36.256 1.00 77.06 285 VAL A C 1
ATOM 2320 O O . VAL A 1 285 ? 10.497 -9.092 -35.794 1.00 77.06 285 VAL A O 1
ATOM 2323 N N . SER A 1 286 ? 11.144 -6.937 -35.917 1.00 77.25 286 SER A N 1
ATOM 2324 C CA . SER A 1 286 ? 12.203 -7.033 -34.917 1.00 77.25 286 SER A CA 1
ATOM 2325 C C . SER A 1 286 ? 11.660 -7.217 -33.505 1.00 77.25 286 SER A C 1
ATOM 2327 O O . SER A 1 286 ? 10.458 -7.089 -33.257 1.00 77.25 286 SER A O 1
ATOM 2329 N N . ALA A 1 287 ? 12.549 -7.539 -32.563 1.00 66.00 287 ALA A N 1
ATOM 2330 C CA . ALA A 1 287 ? 12.167 -7.766 -31.170 1.00 66.00 287 ALA A CA 1
ATOM 2331 C C . ALA A 1 287 ? 11.511 -6.523 -30.539 1.00 66.00 287 ALA A C 1
ATOM 2333 O O . ALA A 1 287 ? 10.663 -6.666 -29.662 1.00 66.00 287 ALA A O 1
ATOM 2334 N N . HIS A 1 288 ? 11.854 -5.329 -31.032 1.00 67.06 288 HIS A N 1
ATOM 2335 C CA . HIS A 1 288 ? 11.288 -4.048 -30.610 1.00 67.06 288 HIS A CA 1
ATOM 2336 C C . HIS A 1 288 ? 10.252 -3.457 -31.585 1.00 67.06 288 HIS A C 1
ATOM 2338 O O . HIS A 1 288 ? 9.853 -2.303 -31.436 1.00 67.06 288 HIS A O 1
ATOM 2344 N N . GLY A 1 289 ? 9.767 -4.243 -32.552 1.00 70.06 289 GLY A N 1
ATOM 2345 C CA . GLY A 1 289 ? 8.660 -3.850 -33.428 1.00 70.06 289 GLY A CA 1
ATOM 2346 C C . GLY A 1 289 ? 9.060 -3.127 -34.717 1.00 70.06 289 GLY A C 1
ATOM 2347 O O . GLY A 1 289 ? 8.172 -2.732 -35.471 1.00 70.06 289 GLY A O 1
ATOM 2348 N N . THR A 1 290 ? 10.357 -2.984 -35.015 1.00 75.44 290 THR A N 1
ATOM 2349 C CA . THR A 1 290 ? 10.824 -2.433 -36.296 1.00 75.44 290 THR A CA 1
ATOM 2350 C C . THR A 1 290 ? 10.421 -3.372 -37.428 1.00 75.44 290 THR A C 1
ATOM 2352 O O . THR A 1 290 ? 10.737 -4.563 -37.402 1.00 75.44 290 THR A O 1
ATOM 2355 N N . VAL A 1 291 ? 9.714 -2.848 -38.429 1.00 78.25 291 VAL A N 1
ATOM 2356 C CA . VAL A 1 291 ? 9.221 -3.640 -39.560 1.00 78.25 291 VAL A CA 1
ATOM 2357 C C . VAL A 1 291 ? 10.203 -3.554 -40.726 1.00 78.25 291 VAL A C 1
ATOM 2359 O O . VAL A 1 291 ? 10.421 -2.495 -41.307 1.00 78.25 291 VAL A O 1
ATOM 2362 N N . PHE A 1 292 ? 10.763 -4.698 -41.094 1.00 77.00 292 PHE A N 1
ATOM 2363 C CA . PHE A 1 292 ? 11.613 -4.898 -42.257 1.00 77.00 292 PHE A CA 1
ATOM 2364 C C . PHE A 1 292 ? 10.773 -5.490 -43.389 1.00 77.00 292 PHE A C 1
ATOM 2366 O O . PHE A 1 292 ? 10.413 -6.667 -43.356 1.00 77.00 292 PHE A O 1
ATOM 2373 N N . GLN A 1 293 ? 10.441 -4.668 -44.382 1.00 81.81 293 GLN A N 1
ATOM 2374 C CA . GLN A 1 293 ? 9.791 -5.114 -45.616 1.00 81.81 293 GLN A CA 1
ATOM 2375 C C . GLN A 1 293 ? 10.854 -5.368 -46.686 1.00 81.81 293 GLN A C 1
ATOM 2377 O O . GLN A 1 293 ? 11.532 -4.433 -47.124 1.00 81.81 293 GLN A O 1
ATOM 2382 N N . PHE A 1 294 ? 11.010 -6.636 -47.060 1.00 81.38 294 PHE A N 1
ATOM 2383 C CA . PHE A 1 294 ? 11.881 -7.110 -48.130 1.00 81.38 294 PHE A CA 1
ATOM 2384 C C . PHE A 1 294 ? 11.034 -7.318 -49.387 1.00 81.38 294 PHE A C 1
ATOM 2386 O O . PHE A 1 294 ? 10.084 -8.101 -49.355 1.00 81.38 294 PHE A O 1
ATOM 2393 N N . HIS A 1 295 ? 11.366 -6.628 -50.478 1.00 77.88 295 HIS A N 1
ATOM 2394 C CA . HIS A 1 295 ? 10.692 -6.797 -51.774 1.00 77.88 295 HIS A CA 1
ATOM 2395 C C . HIS A 1 295 ? 11.521 -7.682 -52.710 1.00 77.88 295 HIS A C 1
ATOM 2397 O O . HIS A 1 295 ? 11.005 -8.647 -53.263 1.00 77.88 295 HIS A O 1
ATOM 2403 N N . GLU A 1 296 ? 12.821 -7.404 -52.801 1.00 81.62 296 GLU A N 1
ATOM 2404 C CA . GLU A 1 296 ? 13.817 -8.216 -53.499 1.00 81.62 296 GLU A CA 1
ATOM 2405 C C . GLU A 1 296 ? 14.991 -8.436 -52.550 1.00 81.62 296 GLU A C 1
ATOM 2407 O O . GLU A 1 296 ? 15.527 -7.476 -51.996 1.00 81.62 296 GLU A O 1
ATOM 2412 N N . TYR A 1 297 ? 15.347 -9.692 -52.295 1.00 87.06 297 TYR A N 1
ATOM 2413 C CA . TYR A 1 297 ? 16.324 -10.020 -51.262 1.00 87.06 297 TYR A CA 1
ATOM 2414 C C . TYR A 1 297 ? 17.068 -11.326 -51.551 1.00 87.06 297 TYR A C 1
ATOM 2416 O O . TYR A 1 297 ? 16.617 -12.183 -52.317 1.00 87.06 297 TYR A O 1
ATOM 2424 N N . PHE A 1 298 ? 18.217 -11.484 -50.900 1.00 88.19 298 PHE A N 1
ATOM 2425 C CA . PHE A 1 298 ? 19.035 -12.689 -50.942 1.00 88.19 298 PHE A CA 1
ATOM 2426 C C . PHE A 1 298 ? 18.800 -13.537 -49.691 1.00 88.19 298 PHE A C 1
ATOM 2428 O O . PHE A 1 298 ? 18.708 -13.019 -48.579 1.00 88.19 298 PHE A O 1
ATOM 2435 N N . GLU A 1 299 ? 18.724 -14.854 -49.862 1.00 89.56 299 GLU A N 1
ATOM 2436 C CA . GLU A 1 299 ? 18.650 -15.834 -48.780 1.00 89.56 299 GLU A CA 1
ATOM 2437 C C . GLU A 1 299 ? 19.942 -16.640 -48.687 1.00 89.56 299 GLU A C 1
ATOM 2439 O O . GLU A 1 299 ? 20.431 -17.175 -49.683 1.00 89.56 299 GLU A O 1
ATOM 2444 N N . VAL A 1 300 ? 20.444 -16.790 -47.464 1.00 89.75 300 VAL A N 1
ATOM 2445 C CA . VAL A 1 300 ? 21.583 -17.651 -47.128 1.00 89.75 300 VAL A CA 1
ATOM 2446 C C . VAL A 1 300 ? 21.201 -18.640 -46.041 1.00 89.75 300 VAL A C 1
ATOM 2448 O O . VAL A 1 300 ? 20.339 -18.370 -45.199 1.00 89.75 300 VAL A O 1
ATOM 2451 N N . ARG A 1 301 ? 21.842 -19.809 -46.067 1.00 88.25 301 ARG A N 1
ATOM 2452 C CA . ARG A 1 301 ? 21.597 -20.895 -45.119 1.00 88.25 301 ARG A CA 1
ATOM 2453 C C . ARG A 1 301 ? 22.866 -21.220 -44.351 1.00 88.25 301 ARG A C 1
ATOM 2455 O O . ARG A 1 301 ? 23.868 -21.596 -44.951 1.00 88.25 301 ARG A O 1
ATOM 2462 N N . ARG A 1 302 ? 22.788 -21.137 -43.029 1.00 87.75 302 ARG A N 1
ATOM 2463 C CA . ARG A 1 302 ? 23.855 -21.560 -42.125 1.00 87.75 302 ARG A CA 1
ATOM 2464 C C . ARG A 1 302 ? 23.876 -23.084 -41.968 1.00 87.75 302 ARG A C 1
ATOM 2466 O O . ARG A 1 302 ? 22.864 -23.756 -42.184 1.00 87.75 302 ARG A O 1
ATOM 2473 N N . SER A 1 303 ? 25.030 -23.632 -41.590 1.00 81.50 303 SER A N 1
ATOM 2474 C CA . SER A 1 303 ? 25.259 -25.077 -41.416 1.00 81.50 303 SER A CA 1
ATOM 2475 C C . SER A 1 303 ? 24.316 -25.743 -40.403 1.00 81.50 303 SER A C 1
ATOM 2477 O O . SER A 1 303 ? 23.969 -26.909 -40.568 1.00 81.50 303 SER A O 1
ATOM 2479 N N . ASP A 1 304 ? 23.834 -24.999 -39.407 1.00 80.31 304 ASP A N 1
ATOM 2480 C CA . ASP A 1 304 ? 22.839 -25.440 -38.419 1.00 80.31 304 ASP A CA 1
ATOM 2481 C C . ASP A 1 304 ? 21.383 -25.391 -38.927 1.00 80.31 304 ASP A C 1
ATOM 2483 O O . ASP A 1 304 ? 20.446 -25.713 -38.199 1.00 80.31 304 ASP A O 1
ATOM 2487 N N . GLY A 1 305 ? 21.173 -25.003 -40.187 1.00 80.62 305 GLY A N 1
ATOM 2488 C CA . GLY A 1 305 ? 19.864 -24.937 -40.827 1.00 80.62 305 GLY A CA 1
ATOM 2489 C C . GLY A 1 305 ? 19.121 -23.615 -40.645 1.00 80.62 305 GLY A C 1
ATOM 2490 O O . GLY A 1 305 ? 18.039 -23.474 -41.219 1.00 80.62 305 GLY A O 1
ATOM 2491 N N . VAL A 1 306 ? 19.679 -22.642 -39.913 1.00 85.25 306 VAL A N 1
ATOM 2492 C CA . VAL A 1 306 ? 19.088 -21.302 -39.792 1.00 85.25 306 VAL A CA 1
ATOM 2493 C C . VAL A 1 306 ? 19.213 -20.563 -41.125 1.00 85.25 306 VAL A C 1
ATOM 2495 O O . VAL A 1 306 ? 20.283 -20.507 -41.733 1.00 85.25 306 VAL A O 1
ATOM 2498 N N . MET A 1 307 ? 18.103 -19.992 -41.585 1.00 87.62 307 MET A N 1
ATOM 2499 C CA . MET A 1 307 ? 18.052 -19.164 -42.788 1.00 87.62 307 MET A CA 1
ATOM 2500 C C . MET A 1 307 ? 18.152 -17.690 -42.399 1.00 87.62 307 MET A C 1
ATOM 2502 O O . MET A 1 307 ? 17.549 -17.277 -41.408 1.00 87.62 307 MET A O 1
ATOM 2506 N N . ALA A 1 308 ? 18.832 -16.886 -43.206 1.00 89.38 308 ALA A N 1
ATOM 2507 C CA . ALA A 1 308 ? 18.791 -15.433 -43.105 1.00 89.38 308 ALA A CA 1
ATOM 2508 C C . ALA A 1 308 ? 18.474 -14.808 -44.462 1.00 89.38 308 ALA A C 1
ATOM 2510 O O . ALA A 1 308 ? 18.846 -15.342 -45.506 1.00 89.38 308 ALA A O 1
ATOM 2511 N N . ALA A 1 309 ? 17.752 -13.696 -44.419 1.00 90.06 309 ALA A N 1
ATOM 2512 C CA . ALA A 1 309 ? 17.434 -12.846 -45.550 1.00 90.06 309 ALA A CA 1
ATOM 2513 C C . ALA A 1 309 ? 18.219 -11.542 -45.416 1.00 90.06 309 ALA A C 1
ATOM 2515 O O . ALA A 1 309 ? 18.274 -10.978 -44.322 1.00 90.06 309 ALA A O 1
ATOM 2516 N N . PHE A 1 310 ? 18.792 -11.048 -46.506 1.00 90.38 310 PHE A N 1
ATOM 2517 C CA . PHE A 1 310 ? 19.375 -9.715 -46.535 1.00 90.38 310 PHE A CA 1
ATOM 2518 C C . PHE A 1 310 ? 19.089 -8.997 -47.842 1.00 90.38 310 PHE A C 1
ATOM 2520 O O . PHE A 1 310 ? 18.960 -9.619 -48.897 1.00 90.38 310 PHE A O 1
ATOM 2527 N N . ASP A 1 311 ? 18.991 -7.678 -47.764 1.00 87.94 311 ASP A N 1
ATOM 2528 C CA . ASP A 1 311 ? 18.815 -6.826 -48.927 1.00 87.94 311 ASP A CA 1
ATOM 2529 C C . ASP A 1 311 ? 19.523 -5.485 -48.780 1.00 87.94 311 ASP A C 1
ATOM 2531 O O . ASP A 1 311 ? 20.112 -5.146 -47.745 1.00 87.94 311 ASP A O 1
ATOM 2535 N N . PHE A 1 312 ? 19.448 -4.730 -49.868 1.00 81.62 312 PHE A N 1
ATOM 2536 C CA . PHE A 1 312 ? 19.832 -3.341 -49.904 1.00 81.62 312 PHE A CA 1
ATOM 2537 C C . PHE A 1 312 ? 18.627 -2.499 -50.303 1.00 81.62 312 PHE A C 1
ATOM 2539 O O . PHE A 1 312 ? 18.059 -2.657 -51.384 1.00 81.62 312 PHE A O 1
ATOM 2546 N N . ASN A 1 313 ? 18.241 -1.578 -49.426 1.00 77.69 313 ASN A N 1
ATOM 2547 C CA . ASN A 1 313 ? 17.189 -0.628 -49.738 1.00 77.69 313 ASN A CA 1
ATOM 2548 C C . ASN A 1 313 ? 17.808 0.640 -50.337 1.00 77.69 313 ASN A C 1
ATOM 2550 O O . ASN A 1 313 ? 18.313 1.493 -49.607 1.00 77.69 313 ASN A O 1
ATOM 2554 N N . PHE A 1 314 ? 17.730 0.772 -51.665 1.00 73.00 314 PHE A N 1
ATOM 2555 C CA . PHE A 1 314 ? 18.260 1.917 -52.416 1.00 73.00 314 PHE A CA 1
ATOM 2556 C C . PHE A 1 314 ? 17.651 3.262 -51.992 1.00 73.00 314 PHE A C 1
ATOM 2558 O O . PHE A 1 314 ? 18.339 4.281 -52.031 1.00 73.00 314 PHE A O 1
ATOM 2565 N N . ASN A 1 315 ? 16.391 3.275 -51.540 1.00 74.31 315 ASN A N 1
ATOM 2566 C CA . ASN A 1 315 ? 15.717 4.503 -51.109 1.00 74.31 315 ASN A CA 1
ATOM 2567 C C . ASN A 1 315 ? 16.247 4.987 -49.758 1.00 74.31 315 ASN A C 1
ATOM 2569 O O . ASN A 1 315 ? 16.417 6.184 -49.547 1.00 74.31 315 ASN A O 1
ATOM 2573 N N . THR A 1 316 ? 16.506 4.057 -48.837 1.00 76.75 316 THR A N 1
ATOM 2574 C CA . THR A 1 316 ? 16.916 4.391 -47.468 1.00 76.75 316 THR A CA 1
ATOM 2575 C C . THR A 1 316 ? 18.419 4.242 -47.226 1.00 76.75 316 THR A C 1
ATOM 2577 O O . THR A 1 316 ? 18.876 4.582 -46.142 1.00 76.75 316 THR A O 1
ATOM 2580 N N . ARG A 1 317 ? 19.189 3.738 -48.204 1.00 83.50 317 ARG A N 1
ATOM 2581 C CA . ARG A 1 317 ? 20.640 3.465 -48.123 1.00 83.50 317 ARG A CA 1
ATOM 2582 C C . ARG A 1 317 ? 21.048 2.591 -46.931 1.00 83.50 317 ARG A C 1
ATOM 2584 O O . ARG A 1 317 ? 22.087 2.799 -46.305 1.00 83.50 317 ARG A O 1
ATOM 2591 N N . PHE A 1 318 ? 20.218 1.598 -46.618 1.00 87.38 318 PHE A N 1
ATOM 2592 C CA . PHE A 1 318 ? 20.491 0.638 -45.550 1.00 87.38 318 PHE A CA 1
ATOM 2593 C C . PHE A 1 318 ? 20.730 -0.751 -46.129 1.00 87.38 318 PHE A C 1
ATOM 2595 O O . PHE A 1 318 ? 19.942 -1.232 -46.947 1.00 87.38 318 PHE A O 1
ATOM 2602 N N . PHE A 1 319 ? 21.778 -1.406 -45.637 1.00 89.75 319 PHE A N 1
ATOM 2603 C CA . PHE A 1 319 ? 21.888 -2.857 -45.673 1.00 89.75 319 PHE A CA 1
ATOM 2604 C C . PHE A 1 319 ? 21.065 -3.427 -44.515 1.00 89.75 319 PHE A C 1
ATOM 2606 O O . PHE A 1 319 ? 21.202 -2.977 -43.370 1.00 89.75 319 PHE A O 1
ATOM 2613 N N . ARG A 1 320 ? 20.194 -4.394 -44.807 1.00 90.00 320 ARG A N 1
ATOM 2614 C CA . ARG A 1 320 ? 19.311 -5.019 -43.815 1.00 90.00 320 ARG A CA 1
ATOM 2615 C C . ARG A 1 320 ? 19.514 -6.519 -43.845 1.00 90.00 320 ARG A C 1
ATOM 2617 O O . ARG A 1 320 ? 19.535 -7.117 -44.912 1.00 90.00 320 ARG A O 1
ATOM 2624 N N . PHE A 1 321 ? 19.613 -7.125 -42.673 1.00 91.06 321 PHE A N 1
ATOM 2625 C CA . PHE A 1 321 ? 19.787 -8.559 -42.490 1.00 91.06 321 PHE A CA 1
ATOM 2626 C C . PHE A 1 321 ? 18.825 -9.041 -41.404 1.00 91.06 321 PHE A C 1
ATOM 2628 O O . PHE A 1 321 ? 18.737 -8.426 -40.340 1.00 91.06 321 PHE A O 1
ATOM 2635 N N . ALA A 1 322 ? 18.097 -10.127 -41.662 1.00 89.69 322 ALA A N 1
ATOM 2636 C CA . ALA A 1 322 ? 17.116 -10.694 -40.746 1.00 89.69 322 ALA A CA 1
ATOM 2637 C C . ALA A 1 322 ? 17.094 -12.232 -40.792 1.00 89.69 322 ALA A C 1
ATOM 2639 O O . ALA A 1 322 ? 16.974 -12.834 -41.860 1.00 89.69 322 ALA A O 1
ATOM 2640 N N . ASN A 1 323 ? 17.127 -12.886 -39.629 1.00 84.06 323 ASN A N 1
ATOM 2641 C CA . ASN A 1 323 ? 16.981 -14.339 -39.539 1.00 84.06 323 ASN A CA 1
ATOM 2642 C C . ASN A 1 323 ? 15.527 -14.756 -39.772 1.00 84.06 323 ASN A C 1
ATOM 2644 O O . ASN A 1 323 ? 14.591 -14.186 -39.215 1.00 84.06 323 ASN A O 1
ATOM 2648 N N . VAL A 1 324 ? 15.335 -15.827 -40.531 1.00 65.38 324 VAL A N 1
ATOM 2649 C CA . VAL A 1 324 ? 14.029 -16.401 -40.847 1.00 65.38 324 VAL A CA 1
ATOM 2650 C C . VAL A 1 324 ? 13.842 -17.656 -39.989 1.00 65.38 324 VAL A C 1
ATOM 2652 O O . VAL A 1 324 ? 14.452 -18.686 -40.287 1.00 65.38 324 VAL A O 1
ATOM 2655 N N . PRO A 1 325 ? 13.013 -17.633 -38.930 1.00 51.81 325 PRO A N 1
ATOM 2656 C CA . PRO A 1 325 ? 12.652 -18.866 -38.246 1.00 51.81 325 PRO A CA 1
ATOM 2657 C C . PRO A 1 325 ? 11.853 -19.774 -39.193 1.00 51.81 325 PRO A C 1
ATOM 2659 O O . PRO A 1 325 ? 10.988 -19.312 -39.943 1.00 51.81 325 PRO A O 1
ATOM 2662 N N . ALA A 1 326 ? 12.139 -21.078 -39.159 1.00 38.56 326 ALA A N 1
ATOM 2663 C CA . ALA A 1 326 ? 11.388 -22.104 -39.878 1.00 38.56 326 ALA A CA 1
ATOM 2664 C C . ALA A 1 326 ? 9.968 -22.223 -39.285 1.00 38.56 326 ALA A C 1
ATOM 2666 O O . ALA A 1 326 ? 9.707 -23.044 -38.415 1.00 38.56 326 ALA A O 1
ATOM 2667 N N . GLY A 1 327 ? 9.066 -21.337 -39.706 1.00 37.47 327 GLY A N 1
ATOM 2668 C CA . GLY A 1 327 ? 7.693 -21.249 -39.206 1.00 37.47 327 GLY A CA 1
ATOM 2669 C C . GLY A 1 327 ? 7.237 -19.796 -39.138 1.00 37.47 327 GLY A C 1
ATOM 2670 O O . GLY A 1 327 ? 7.457 -19.116 -38.141 1.00 37.47 327 GLY A O 1
ATOM 2671 N N . GLY A 1 328 ? 6.641 -19.300 -40.223 1.00 29.38 328 GLY A N 1
ATOM 2672 C CA . GLY A 1 328 ? 6.191 -17.910 -40.316 1.00 29.38 328 GLY A CA 1
ATOM 2673 C C . GLY A 1 328 ? 5.014 -17.584 -39.382 1.00 29.38 328 GLY A C 1
ATOM 2674 O O . GLY A 1 328 ? 4.219 -18.471 -39.060 1.00 29.38 328 GLY A O 1
ATOM 2675 N N . PRO A 1 329 ? 4.814 -16.311 -38.998 1.00 30.91 329 PRO A N 1
ATOM 2676 C CA . PRO A 1 329 ? 3.548 -15.868 -38.442 1.00 30.91 329 PRO A CA 1
ATOM 2677 C C . PRO A 1 329 ? 2.558 -15.598 -39.581 1.00 30.91 329 PRO A C 1
ATOM 2679 O O . PRO A 1 329 ? 2.789 -14.756 -40.447 1.00 30.91 329 PRO A O 1
ATOM 2682 N N . ARG A 1 330 ? 1.420 -16.300 -39.558 1.00 30.95 330 ARG A N 1
ATOM 2683 C CA . ARG A 1 330 ? 0.225 -15.925 -40.325 1.00 30.95 330 ARG A CA 1
ATOM 2684 C C . ARG A 1 330 ? -0.161 -14.488 -39.966 1.00 30.95 330 ARG A C 1
ATOM 2686 O O . ARG A 1 330 ? -0.375 -14.180 -38.793 1.00 30.95 330 ARG A O 1
ATOM 2693 N N . SER A 1 331 ? -0.284 -13.640 -40.980 1.00 28.73 331 SER A N 1
ATOM 2694 C CA . SER A 1 331 ? -0.828 -12.287 -40.897 1.00 28.73 331 SER A CA 1
ATOM 2695 C C . SER A 1 331 ? -2.184 -12.288 -40.178 1.00 28.73 331 SER A C 1
ATOM 2697 O O . SER A 1 331 ? -3.186 -12.748 -40.727 1.00 28.73 331 SER A O 1
ATOM 2699 N N . ARG A 1 332 ? -2.244 -11.766 -38.949 1.00 28.81 332 ARG A N 1
ATOM 2700 C CA . ARG A 1 332 ? -3.511 -11.366 -38.324 1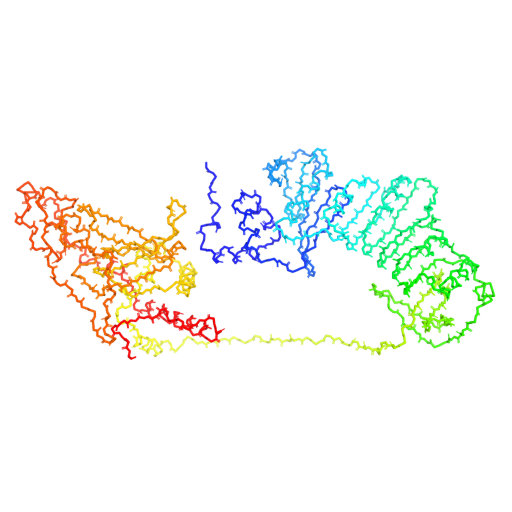.00 28.81 332 ARG A CA 1
ATOM 2701 C C . ARG A 1 332 ? -3.760 -9.904 -38.673 1.00 28.81 332 ARG A C 1
ATOM 2703 O O . ARG A 1 332 ? -3.211 -9.014 -38.031 1.00 28.81 332 ARG A O 1
ATOM 2710 N N . GLN A 1 333 ? -4.591 -9.675 -39.687 1.00 28.64 333 GLN A N 1
ATOM 2711 C CA . GLN A 1 333 ? -5.252 -8.389 -39.888 1.00 28.64 333 GLN A CA 1
ATOM 2712 C C . GLN A 1 333 ? -6.078 -8.076 -38.630 1.00 28.64 333 GLN A C 1
ATOM 2714 O O . GLN A 1 333 ? -7.019 -8.798 -38.301 1.00 28.64 333 GLN A O 1
ATOM 2719 N N . LYS A 1 334 ? -5.699 -7.029 -37.894 1.00 27.58 334 LYS A N 1
ATOM 2720 C CA . LYS A 1 334 ? -6.564 -6.394 -36.897 1.00 27.58 334 LYS A CA 1
ATOM 2721 C C . LYS A 1 334 ? -7.371 -5.319 -37.618 1.00 27.58 334 LYS A C 1
ATOM 2723 O O . LYS A 1 334 ? -6.800 -4.317 -38.031 1.00 27.58 334 LYS A O 1
ATOM 2728 N N . ASN A 1 335 ? -8.675 -5.539 -37.739 1.00 27.50 335 ASN A N 1
ATOM 2729 C CA . ASN A 1 335 ? -9.650 -4.492 -38.034 1.00 27.50 335 ASN A CA 1
ATOM 2730 C C . ASN A 1 335 ? -10.299 -3.985 -36.728 1.00 27.50 335 ASN A C 1
ATOM 2732 O O . ASN A 1 335 ? -10.197 -4.659 -35.698 1.00 27.50 335 ASN A O 1
ATOM 2736 N N . PRO A 1 336 ? -10.886 -2.774 -36.739 1.00 28.34 336 PRO A N 1
ATOM 2737 C CA . PRO A 1 336 ? -10.884 -1.861 -35.602 1.00 28.34 336 PRO A CA 1
ATOM 2738 C C . PRO A 1 336 ? -12.149 -1.927 -34.733 1.00 28.34 336 PRO A C 1
ATOM 2740 O O . PRO A 1 336 ? -13.217 -2.314 -35.190 1.00 28.34 336 PRO A O 1
ATOM 2743 N N . PHE A 1 337 ? -11.978 -1.488 -33.481 1.00 25.70 337 PHE A N 1
ATOM 2744 C CA . PHE A 1 337 ? -12.941 -0.808 -32.603 1.00 25.70 337 PHE A CA 1
ATOM 2745 C C . PHE A 1 337 ? -14.443 -1.116 -32.774 1.00 25.70 337 PHE A C 1
ATOM 2747 O O . PHE A 1 337 ? -15.135 -0.504 -33.582 1.00 25.70 337 PHE A O 1
ATOM 2754 N N . THR A 1 338 ? -14.985 -1.938 -31.872 1.00 24.64 338 THR A N 1
ATOM 2755 C CA . THR A 1 338 ? -16.411 -1.924 -31.510 1.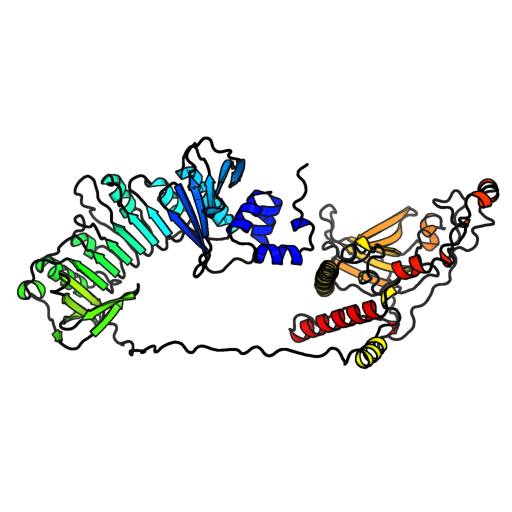00 24.64 338 THR A CA 1
ATOM 2756 C C . THR A 1 338 ? -16.628 -1.074 -30.262 1.00 24.64 338 THR A C 1
ATOM 2758 O O . THR A 1 338 ? -16.178 -1.413 -29.168 1.00 24.64 338 THR A O 1
ATOM 2761 N N . VAL A 1 339 ? -17.329 0.040 -30.460 1.00 24.05 339 VAL A N 1
ATOM 2762 C CA . VAL A 1 339 ? -17.861 0.945 -29.439 1.00 24.05 339 VAL A CA 1
ATOM 2763 C C . VAL A 1 339 ? -19.004 0.241 -28.701 1.00 24.05 339 VAL A C 1
ATOM 2765 O O . VAL A 1 339 ? -20.025 -0.075 -29.307 1.00 24.05 339 VAL A O 1
ATOM 2768 N N . PHE A 1 340 ? -18.858 0.015 -27.394 1.00 25.83 340 PHE A N 1
ATOM 2769 C CA . PHE A 1 340 ? -19.981 -0.345 -26.527 1.00 25.83 340 PHE A CA 1
ATOM 2770 C C . PHE A 1 340 ? -20.636 0.938 -26.007 1.00 25.83 340 PHE A C 1
ATOM 2772 O O . PHE A 1 340 ? -20.090 1.640 -25.160 1.00 25.83 340 PHE A O 1
ATOM 2779 N N . SER A 1 341 ? -21.815 1.244 -26.547 1.00 22.78 341 SER A N 1
ATOM 2780 C CA . SER A 1 341 ? -22.749 2.226 -25.999 1.00 22.78 341 SER A CA 1
ATOM 2781 C C . SER A 1 341 ? -23.579 1.543 -24.909 1.00 22.78 341 SER A C 1
ATOM 2783 O O . SER A 1 341 ? -24.350 0.633 -25.207 1.00 22.78 341 SER A O 1
ATOM 2785 N N . CYS A 1 342 ? -23.425 1.969 -23.653 1.00 23.23 342 CYS A N 1
ATOM 2786 C CA . CYS A 1 342 ? -24.372 1.648 -22.585 1.00 23.23 342 CYS A CA 1
ATOM 2787 C C . CYS A 1 342 ? -25.261 2.868 -22.346 1.00 23.23 342 CYS A C 1
ATOM 2789 O O . CYS A 1 342 ? -24.796 3.920 -21.908 1.00 23.23 342 CYS A O 1
ATOM 2791 N N . LYS A 1 343 ? -26.542 2.704 -22.675 1.00 25.03 343 LYS A N 1
ATOM 2792 C CA . LYS A 1 343 ? -27.619 3.644 -22.380 1.00 25.03 343 LYS A CA 1
ATOM 2793 C C . LYS A 1 343 ? -27.891 3.647 -20.876 1.00 25.03 343 LYS A C 1
ATOM 2795 O O . LYS A 1 343 ? -28.010 2.588 -20.266 1.00 25.03 343 LYS A O 1
ATOM 2800 N N . SER A 1 344 ? -28.008 4.836 -20.303 1.00 25.45 344 SER A N 1
ATOM 2801 C CA . SER A 1 344 ? -28.636 5.071 -19.010 1.00 25.45 344 SER A CA 1
ATOM 2802 C C . SER A 1 344 ? -30.153 5.159 -19.189 1.00 25.45 344 SER A C 1
ATOM 2804 O O . SER A 1 344 ? -30.633 5.875 -20.065 1.00 25.45 344 SER A O 1
ATOM 2806 N N . GLU A 1 345 ? -30.904 4.477 -18.328 1.00 25.02 345 GLU A N 1
ATOM 2807 C CA . GLU A 1 345 ? -32.310 4.789 -18.060 1.00 25.02 345 GLU A CA 1
ATOM 2808 C C . GLU A 1 345 ? -32.487 5.064 -16.559 1.00 25.02 345 GLU A C 1
ATOM 2810 O O . GLU A 1 345 ? -31.867 4.380 -15.737 1.00 25.02 345 GLU A O 1
ATOM 2815 N N . PRO A 1 346 ? -33.287 6.076 -16.179 1.00 28.23 346 PRO A N 1
ATOM 2816 C CA . PRO A 1 346 ? -33.560 6.403 -14.792 1.00 28.23 346 PRO A CA 1
ATOM 2817 C C . PRO A 1 346 ? -34.901 5.833 -14.300 1.00 28.23 346 PRO A C 1
ATOM 2819 O O . PRO A 1 346 ? -35.811 5.554 -15.073 1.00 28.23 346 PRO A O 1
ATOM 2822 N N . ALA A 1 347 ? -35.023 5.867 -12.972 1.00 24.41 347 ALA A N 1
ATOM 2823 C CA . ALA A 1 347 ? -36.229 6.152 -12.193 1.00 24.41 347 ALA A CA 1
ATOM 2824 C C . ALA A 1 347 ? -36.986 5.005 -11.491 1.00 24.41 347 ALA A C 1
ATOM 2826 O O . ALA A 1 347 ? -37.466 4.037 -12.070 1.00 24.41 347 ALA A O 1
ATOM 2827 N N . SER A 1 348 ? -37.255 5.327 -10.220 1.00 26.36 348 SER A N 1
ATOM 2828 C CA . SER A 1 348 ? -38.418 4.972 -9.401 1.00 26.36 348 SER A CA 1
ATOM 2829 C C . SER A 1 348 ? -38.340 3.706 -8.540 1.00 26.36 348 SER A C 1
ATOM 2831 O O . SER A 1 348 ? -38.378 2.583 -9.021 1.00 26.36 348 SER A O 1
ATOM 2833 N N . ALA A 1 349 ? -38.316 3.927 -7.221 1.00 26.75 349 ALA A N 1
ATOM 2834 C CA . ALA A 1 349 ? -39.025 3.103 -6.240 1.00 26.75 349 ALA A CA 1
ATOM 2835 C C . ALA A 1 349 ? -39.067 3.827 -4.879 1.00 26.75 349 ALA A C 1
ATOM 2837 O O . ALA A 1 349 ? -38.430 3.421 -3.914 1.00 26.75 349 ALA A O 1
ATOM 2838 N N . ALA A 1 350 ? -39.827 4.919 -4.798 1.00 30.48 350 ALA A N 1
ATOM 2839 C CA . ALA A 1 350 ? -40.245 5.520 -3.531 1.00 30.48 350 ALA A CA 1
ATOM 2840 C C . ALA A 1 350 ? -41.739 5.232 -3.328 1.00 30.48 350 ALA A C 1
ATOM 2842 O O . ALA A 1 350 ? -42.566 6.135 -3.422 1.00 30.48 350 ALA A O 1
ATOM 2843 N N . THR A 1 351 ? -42.119 3.956 -3.177 1.00 30.88 351 THR A N 1
ATOM 2844 C CA . THR A 1 351 ? -43.510 3.588 -2.812 1.00 30.88 351 THR A CA 1
ATOM 2845 C C . THR A 1 351 ? -43.696 2.171 -2.237 1.00 30.88 351 THR A C 1
ATOM 2847 O O . THR A 1 351 ? -44.830 1.736 -2.065 1.00 30.88 351 THR A O 1
ATOM 2850 N N . SER A 1 352 ? -42.628 1.439 -1.889 1.00 32.97 352 SER A N 1
ATOM 2851 C CA . SER A 1 352 ? -42.706 0.063 -1.343 1.00 32.97 352 SER A CA 1
ATOM 2852 C C . SER A 1 352 ? -42.338 -0.074 0.147 1.00 32.97 352 SER A C 1
ATOM 2854 O O . SER A 1 352 ? -42.406 -1.171 0.701 1.00 32.97 352 SER A O 1
ATOM 2856 N N . THR A 1 353 ? -41.985 1.019 0.830 1.00 37.38 353 THR A N 1
ATOM 2857 C CA . THR A 1 353 ? -41.336 0.993 2.157 1.00 37.38 353 THR A CA 1
ATOM 2858 C C . THR A 1 353 ? -42.224 0.509 3.310 1.00 37.38 353 THR A C 1
ATOM 2860 O O . THR A 1 353 ? -41.731 -0.122 4.238 1.00 37.38 353 THR A O 1
ATOM 2863 N N . ASN A 1 354 ? -43.546 0.703 3.263 1.00 45.09 354 ASN A N 1
ATOM 2864 C CA . ASN A 1 354 ? -44.383 0.438 4.445 1.00 45.09 354 ASN A CA 1
ATOM 2865 C C . ASN A 1 354 ? -44.700 -1.046 4.713 1.00 45.09 354 ASN A C 1
ATOM 2867 O O . ASN A 1 354 ? -45.050 -1.390 5.842 1.00 45.09 354 ASN A O 1
ATOM 2871 N N . LYS A 1 355 ? -44.589 -1.935 3.714 1.00 36.09 355 LYS A N 1
ATOM 2872 C CA . LYS A 1 355 ? -44.850 -3.377 3.899 1.00 36.09 355 LYS A CA 1
ATOM 2873 C C . LYS A 1 355 ? -43.568 -4.159 4.215 1.00 36.09 355 LYS A C 1
ATOM 2875 O O . LYS A 1 355 ? -43.593 -4.997 5.108 1.00 36.09 355 LYS A O 1
ATOM 2880 N N . ALA A 1 356 ? -42.453 -3.802 3.569 1.00 46.75 356 ALA A N 1
ATOM 2881 C CA . ALA A 1 356 ? -41.130 -4.380 3.824 1.00 46.75 356 ALA A CA 1
ATOM 2882 C C . ALA A 1 356 ? -40.608 -4.060 5.240 1.00 46.75 356 ALA A C 1
ATOM 2884 O O . ALA A 1 356 ? -40.161 -4.964 5.942 1.00 46.75 356 ALA A O 1
ATOM 2885 N N . ASN A 1 357 ? -40.792 -2.820 5.720 1.00 51.62 357 ASN A N 1
ATOM 2886 C CA . ASN A 1 357 ? -40.358 -2.422 7.067 1.00 51.62 357 ASN A CA 1
ATOM 2887 C C . ASN A 1 357 ? -41.047 -3.230 8.187 1.00 51.62 357 ASN A C 1
ATOM 2889 O O . ASN A 1 357 ? -40.458 -3.457 9.241 1.00 51.62 357 ASN A O 1
ATOM 2893 N N . ARG A 1 358 ? -42.296 -3.683 7.986 1.00 51.62 358 ARG A N 1
ATOM 2894 C CA . ARG A 1 358 ? -43.039 -4.471 8.990 1.00 51.62 358 ARG A CA 1
ATOM 2895 C C . ARG A 1 358 ? -42.556 -5.919 9.101 1.00 51.62 358 ARG A C 1
ATOM 2897 O O . ARG A 1 358 ? -42.585 -6.464 10.200 1.00 51.62 358 ARG A O 1
ATOM 2904 N N . GLU A 1 359 ? -42.127 -6.527 7.996 1.00 53.34 359 GLU A N 1
ATOM 2905 C CA . GLU A 1 359 ? -41.576 -7.891 7.985 1.00 53.34 359 GLU A CA 1
ATOM 2906 C C . GLU A 1 359 ? -40.124 -7.922 8.495 1.00 53.34 359 GLU A C 1
ATOM 2908 O O . GLU A 1 359 ? -39.768 -8.831 9.244 1.00 53.34 359 GLU A O 1
ATOM 2913 N N . GLU A 1 360 ? -39.312 -6.898 8.199 1.00 54.31 360 GLU A N 1
ATOM 2914 C CA . GLU A 1 360 ? -37.942 -6.767 8.732 1.00 54.31 360 GLU A CA 1
ATOM 2915 C C . GLU A 1 360 ? -37.910 -6.616 10.263 1.00 54.31 360 GLU A C 1
ATOM 2917 O O . GLU A 1 360 ? -37.068 -7.220 10.929 1.00 54.31 360 GLU A O 1
ATOM 2922 N N . LEU A 1 361 ? -38.872 -5.892 10.846 1.00 58.81 361 LEU A N 1
ATOM 2923 C CA . LEU A 1 361 ? -39.003 -5.746 12.303 1.00 58.81 361 LEU A CA 1
ATOM 2924 C C . LEU A 1 361 ? -39.395 -7.055 13.017 1.00 58.81 361 LEU A C 1
ATOM 2926 O O . LEU A 1 361 ? -39.124 -7.197 14.209 1.00 58.81 361 LEU A O 1
ATOM 2930 N N . ALA A 1 362 ? -40.016 -8.016 12.323 1.00 56.97 362 ALA A N 1
ATOM 2931 C CA . ALA A 1 362 ? -40.465 -9.281 12.917 1.00 56.97 362 ALA A CA 1
ATOM 2932 C C . ALA A 1 362 ? -39.324 -10.299 13.130 1.00 56.97 362 ALA A C 1
ATOM 2934 O O . ALA A 1 362 ? -39.461 -11.209 13.946 1.00 56.97 362 ALA A O 1
ATOM 2935 N N . GLY A 1 363 ? -38.202 -10.149 12.414 1.00 69.25 363 GLY A N 1
ATOM 2936 C CA . GLY A 1 363 ? -37.003 -10.987 12.550 1.00 69.25 363 GLY A CA 1
ATOM 2937 C C . GLY A 1 363 ? -35.943 -10.436 13.511 1.00 69.25 363 GLY A C 1
ATOM 2938 O O . GLY A 1 363 ? -34.864 -11.024 13.624 1.00 69.25 363 GLY A O 1
ATOM 2939 N N . LEU A 1 364 ? -36.213 -9.303 14.166 1.00 78.50 364 LEU A N 1
ATOM 2940 C CA . LEU A 1 364 ? -35.281 -8.630 15.069 1.00 78.50 364 LEU A CA 1
ATOM 2941 C C . LEU A 1 364 ? -35.070 -9.448 16.349 1.00 78.50 364 LEU A C 1
ATOM 2943 O O . LEU A 1 364 ? -36.031 -9.915 16.961 1.00 78.50 364 LEU A O 1
ATOM 2947 N N . ILE A 1 365 ? -33.816 -9.600 16.776 1.00 83.12 365 ILE A N 1
ATOM 2948 C CA . ILE A 1 365 ? -33.497 -10.222 18.064 1.00 83.12 365 ILE A CA 1
ATOM 2949 C C . ILE A 1 365 ? -34.044 -9.303 19.172 1.00 83.12 365 ILE A C 1
ATOM 2951 O O . ILE A 1 365 ? -33.571 -8.174 19.288 1.00 83.12 365 ILE A O 1
ATOM 2955 N N . PRO A 1 366 ? -34.991 -9.749 20.023 1.00 80.88 366 PRO A N 1
ATOM 2956 C CA . PRO A 1 366 ? -35.639 -8.857 20.991 1.00 80.88 366 PRO A CA 1
ATOM 2957 C C . PRO A 1 366 ? -34.673 -8.193 21.983 1.00 80.88 366 PRO A C 1
ATOM 2959 O O . PRO A 1 366 ? -34.927 -7.087 22.443 1.00 80.88 366 PRO A O 1
ATOM 2962 N N . ALA A 1 367 ? -33.561 -8.866 22.293 1.00 84.50 367 ALA A N 1
ATOM 2963 C CA . ALA A 1 367 ? -32.507 -8.393 23.190 1.00 84.50 367 ALA A CA 1
ATOM 2964 C C . ALA A 1 367 ? -31.280 -7.825 22.442 1.00 84.50 367 ALA A C 1
ATOM 2966 O O . ALA A 1 367 ? -30.176 -7.818 22.989 1.00 84.50 367 ALA A O 1
ATOM 2967 N N . PHE A 1 368 ? -31.434 -7.374 21.188 1.00 89.12 368 PHE A N 1
ATOM 2968 C CA . PHE A 1 368 ? -30.317 -6.881 20.368 1.00 89.12 368 PHE A CA 1
ATOM 2969 C C . PHE A 1 368 ? -29.457 -5.817 21.078 1.00 89.12 368 PHE A C 1
ATOM 2971 O O . PHE A 1 368 ? -28.236 -6.000 21.100 1.00 89.12 368 PHE A O 1
ATOM 2978 N N . PRO A 1 369 ? -30.027 -4.778 21.729 1.00 88.75 369 PRO A N 1
ATOM 2979 C CA . PRO A 1 369 ? -29.223 -3.742 22.385 1.00 88.75 369 PRO A CA 1
ATOM 2980 C C . PRO A 1 369 ? -28.383 -4.248 23.557 1.00 88.75 369 PRO A C 1
ATOM 2982 O O . PRO A 1 369 ? -27.331 -3.695 23.861 1.00 88.75 369 PRO A O 1
ATOM 2985 N N . GLU A 1 370 ? -28.831 -5.313 24.215 1.00 89.00 370 GLU A N 1
ATOM 2986 C CA . GLU A 1 370 ? -28.147 -5.886 25.372 1.00 89.00 370 GLU A CA 1
ATOM 2987 C C . GLU A 1 370 ? -27.025 -6.844 24.941 1.00 89.00 370 GLU A C 1
ATOM 2989 O O . GLU A 1 370 ? -25.979 -6.925 25.589 1.00 89.00 370 GLU A O 1
ATOM 2994 N N . ILE A 1 371 ? -27.226 -7.561 23.828 1.00 91.38 371 ILE A N 1
ATOM 2995 C CA . ILE A 1 371 ? -26.232 -8.479 23.257 1.00 91.38 371 ILE A CA 1
ATOM 2996 C C . ILE A 1 371 ? -25.124 -7.684 22.552 1.00 91.38 371 ILE A C 1
ATOM 2998 O O . ILE A 1 371 ? -23.934 -7.924 22.797 1.00 91.38 371 ILE A O 1
ATOM 3002 N N . TYR A 1 372 ? -25.515 -6.706 21.729 1.00 93.31 372 TYR A N 1
ATOM 3003 C CA . TYR A 1 372 ? -24.647 -5.907 20.857 1.00 93.31 372 TYR A CA 1
ATOM 3004 C C . TYR A 1 372 ? -24.676 -4.398 21.186 1.00 93.31 372 TYR A C 1
ATOM 3006 O O . TYR A 1 372 ? -24.923 -3.582 20.293 1.00 93.31 372 TYR A O 1
ATOM 3014 N N . PRO A 1 373 ? -24.398 -3.984 22.439 1.00 92.69 373 PRO A N 1
ATOM 3015 C CA . PRO A 1 373 ? -24.359 -2.572 22.821 1.00 92.69 373 PRO A CA 1
ATOM 3016 C C . PRO A 1 373 ? -23.305 -1.770 22.043 1.00 92.69 373 PRO A C 1
ATOM 3018 O O . PRO A 1 373 ? -23.429 -0.563 21.877 1.00 92.69 373 PRO A O 1
ATOM 3021 N N . ASP A 1 374 ? -22.279 -2.434 21.517 1.00 93.44 374 ASP A N 1
ATOM 3022 C CA . ASP A 1 374 ? -21.230 -1.837 20.697 1.00 93.44 374 ASP A CA 1
ATOM 3023 C C . ASP A 1 374 ? -21.697 -1.423 19.292 1.00 93.44 374 ASP A C 1
ATOM 3025 O O . ASP A 1 374 ? -21.072 -0.576 18.661 1.00 93.44 374 ASP A O 1
ATOM 3029 N N . PHE A 1 375 ? -22.810 -1.972 18.807 1.00 92.69 375 PHE A N 1
ATOM 3030 C CA . PHE A 1 375 ? -23.414 -1.605 17.522 1.00 92.69 375 PHE A CA 1
ATOM 3031 C C . PHE A 1 375 ? -24.486 -0.508 17.640 1.00 92.69 375 PHE A C 1
ATOM 3033 O O . PHE A 1 375 ? -25.080 -0.094 16.633 1.00 92.69 375 PHE A O 1
ATOM 3040 N N . LEU A 1 376 ? -24.747 -0.034 18.860 1.00 89.00 376 LEU A N 1
ATOM 3041 C CA . LEU A 1 376 ? -25.699 1.039 19.112 1.00 89.00 376 LEU A CA 1
ATOM 3042 C C . LEU A 1 376 ? -25.160 2.386 18.628 1.00 89.00 376 LEU A C 1
ATOM 3044 O O . LEU A 1 376 ? -23.959 2.595 18.459 1.00 89.00 376 LEU A O 1
ATOM 3048 N N . GLN A 1 377 ? -26.078 3.313 18.367 1.00 85.62 377 GLN A N 1
ATOM 3049 C CA . GLN A 1 377 ? -25.713 4.678 18.006 1.00 85.62 377 GLN A CA 1
ATOM 3050 C C . GLN A 1 377 ? -25.148 5.401 19.222 1.00 85.62 377 GLN A C 1
ATOM 3052 O O . GLN A 1 377 ? -25.625 5.211 20.340 1.00 85.62 377 GLN A O 1
ATOM 3057 N N . SER A 1 378 ? -24.197 6.309 18.996 1.00 82.69 378 SER A N 1
ATOM 3058 C CA . SER A 1 378 ? -23.667 7.101 20.102 1.00 82.69 378 SER A CA 1
ATOM 3059 C C . SER A 1 378 ? -24.777 7.943 20.747 1.00 82.69 378 SER A C 1
ATOM 3061 O O . SER A 1 378 ? -25.521 8.616 20.022 1.00 82.69 378 SER A O 1
ATOM 3063 N N . PRO A 1 379 ? -24.886 7.990 22.087 1.00 78.06 379 PRO A N 1
ATOM 3064 C CA . PRO A 1 379 ? -25.869 8.837 22.764 1.00 78.06 379 PRO A CA 1
ATOM 3065 C C . PRO A 1 379 ? -25.573 10.333 22.553 1.00 78.06 379 PRO A C 1
ATOM 3067 O O . PRO A 1 379 ? -26.447 11.188 22.691 1.00 78.06 379 PRO A O 1
ATOM 3070 N N . VAL A 1 380 ? -24.337 10.677 22.168 1.00 78.44 380 VAL A N 1
ATOM 3071 C CA . VAL A 1 380 ? -23.940 12.052 21.853 1.00 78.44 380 VAL A CA 1
ATOM 3072 C C . VAL A 1 380 ? -24.272 12.363 20.395 1.00 78.44 380 VAL A C 1
ATOM 3074 O O . VAL A 1 380 ? -23.481 12.081 19.496 1.00 78.44 380 VAL A O 1
ATOM 3077 N N . TRP A 1 381 ? -25.417 13.009 20.164 1.00 73.25 381 TRP A N 1
ATOM 3078 C CA . TRP A 1 381 ? -25.929 13.339 18.825 1.00 73.25 381 TRP A CA 1
ATOM 3079 C C . TRP A 1 381 ? -24.886 13.973 17.886 1.00 73.25 381 TRP A C 1
ATOM 3081 O O . TRP A 1 381 ? -24.726 13.536 16.752 1.00 73.25 381 TRP A O 1
ATOM 3091 N N . ASN A 1 382 ? -24.092 14.935 18.374 1.00 73.06 382 ASN A N 1
ATOM 3092 C CA . ASN A 1 382 ? -23.069 15.634 17.576 1.00 73.06 382 ASN A CA 1
ATOM 3093 C C . ASN A 1 382 ? -21.913 14.736 17.096 1.00 73.06 382 ASN A C 1
ATOM 3095 O O . ASN A 1 382 ? -21.079 15.176 16.307 1.00 73.06 382 ASN A O 1
ATOM 3099 N N . ARG A 1 383 ? -21.815 13.503 17.604 1.00 71.19 383 ARG A N 1
ATOM 3100 C CA . ARG A 1 383 ? -20.811 12.516 17.188 1.00 71.19 383 ARG A CA 1
ATOM 3101 C C . ARG A 1 383 ? -21.352 11.518 16.163 1.00 71.19 383 ARG A C 1
ATOM 3103 O O . ARG A 1 383 ? -20.551 10.733 15.652 1.00 71.19 383 ARG A O 1
ATOM 3110 N N . ARG A 1 384 ? -22.658 11.551 15.861 1.00 80.31 384 ARG A N 1
ATOM 3111 C CA . ARG A 1 384 ? -23.293 10.666 14.880 1.00 80.31 384 ARG A CA 1
ATOM 3112 C C . ARG A 1 384 ? -22.937 11.105 13.465 1.00 80.31 384 ARG A C 1
ATOM 3114 O O . ARG A 1 384 ? -23.133 12.258 13.084 1.00 80.31 384 ARG A O 1
ATOM 3121 N N . ASN A 1 385 ? -22.393 10.183 12.684 1.00 83.81 385 ASN A N 1
ATOM 3122 C CA . ASN A 1 385 ? -22.074 10.398 11.277 1.00 83.81 385 ASN A CA 1
ATOM 3123 C C . ASN A 1 385 ? -22.237 9.069 10.542 1.00 83.81 385 ASN A C 1
ATOM 3125 O O . ASN A 1 385 ? -21.505 8.123 10.824 1.00 83.81 385 ASN A O 1
ATOM 3129 N N . ALA A 1 386 ? -23.169 9.021 9.589 1.00 83.75 386 ALA A N 1
ATOM 3130 C CA . ALA A 1 386 ? -23.556 7.781 8.922 1.00 83.75 386 ALA A CA 1
ATOM 3131 C C . ALA A 1 386 ? -22.379 7.077 8.228 1.00 83.75 386 ALA A C 1
ATOM 3133 O O . ALA A 1 386 ? -22.247 5.863 8.336 1.00 83.75 386 ALA A O 1
ATOM 3134 N N . LEU A 1 387 ? -21.494 7.832 7.562 1.00 82.62 387 LEU A N 1
ATOM 3135 C CA . LEU A 1 387 ? -20.329 7.260 6.883 1.00 82.62 387 LEU A CA 1
ATOM 3136 C C . LEU A 1 387 ? -19.306 6.716 7.886 1.00 82.62 387 LEU A C 1
ATOM 3138 O O . LEU A 1 387 ? -18.770 5.630 7.692 1.00 82.62 387 LEU A O 1
ATOM 3142 N N . LYS A 1 388 ? -19.038 7.462 8.964 1.00 85.62 388 LYS A N 1
ATOM 3143 C CA . LYS A 1 388 ? -18.128 7.014 10.023 1.00 85.62 388 LYS A CA 1
ATOM 3144 C C . LYS A 1 388 ? -18.643 5.728 10.675 1.00 85.62 388 LYS A C 1
ATOM 3146 O O . LYS A 1 388 ? -17.873 4.787 10.812 1.00 85.62 388 LYS A O 1
ATOM 3151 N N . GLU A 1 389 ? -19.915 5.702 11.063 1.00 87.62 389 GLU A N 1
ATOM 3152 C CA . GLU A 1 389 ? -20.549 4.544 11.704 1.00 87.62 389 GLU A CA 1
ATOM 3153 C C . GLU A 1 389 ? -20.569 3.327 10.776 1.00 87.62 389 GLU A C 1
ATOM 3155 O O . GLU A 1 389 ? -20.336 2.213 11.231 1.00 87.62 389 GLU A O 1
ATOM 3160 N N . GLU A 1 390 ? -20.781 3.525 9.472 1.00 87.12 390 GLU A N 1
ATOM 3161 C CA . GLU A 1 390 ? -20.714 2.442 8.490 1.00 87.12 390 GLU A CA 1
ATOM 3162 C C . GLU A 1 390 ? -19.317 1.821 8.404 1.00 87.12 390 GLU A C 1
ATOM 3164 O O . GLU A 1 390 ? -19.172 0.605 8.525 1.00 87.12 390 GLU A O 1
ATOM 3169 N N . LEU A 1 391 ? -18.280 2.652 8.276 1.00 88.69 391 LEU A N 1
ATOM 3170 C CA . LEU A 1 391 ? -16.889 2.189 8.229 1.00 88.69 391 LEU A CA 1
ATOM 3171 C C . LEU A 1 391 ? -16.471 1.521 9.546 1.00 88.69 391 LEU A C 1
ATOM 3173 O O . LEU A 1 391 ? -15.791 0.499 9.543 1.00 88.69 391 LEU A O 1
ATOM 3177 N N . GLU A 1 392 ? -16.912 2.073 10.677 1.00 92.12 392 GLU A N 1
ATOM 3178 C CA . GLU A 1 392 ? -16.664 1.514 12.004 1.00 92.12 392 GLU A CA 1
ATOM 3179 C C . GLU A 1 392 ? -17.331 0.139 12.165 1.00 92.12 392 GLU A C 1
ATOM 3181 O O . GLU A 1 392 ? -16.690 -0.802 12.631 1.00 92.12 392 GLU A O 1
ATOM 3186 N N . ARG A 1 393 ? -18.578 -0.024 11.700 1.00 92.69 393 ARG A N 1
ATOM 3187 C CA . ARG A 1 393 ? -19.265 -1.326 11.664 1.00 92.69 393 ARG A CA 1
ATOM 3188 C C . ARG A 1 393 ? -18.545 -2.330 10.778 1.00 92.69 393 ARG A C 1
ATOM 3190 O O . ARG A 1 393 ? -18.391 -3.476 11.194 1.00 92.69 393 ARG A O 1
ATOM 3197 N N . GLN A 1 394 ? -18.082 -1.921 9.601 1.00 91.56 394 GLN A N 1
ATOM 3198 C CA . GLN A 1 394 ? -17.333 -2.804 8.712 1.00 91.56 394 GLN A CA 1
ATOM 3199 C C . GLN A 1 394 ? -16.056 -3.326 9.396 1.00 91.56 394 GLN A C 1
ATOM 3201 O O . GLN A 1 394 ? -15.846 -4.539 9.436 1.00 91.56 394 GLN A O 1
ATOM 3206 N N . ASP A 1 395 ? -15.267 -2.447 10.024 1.00 94.12 395 ASP A N 1
ATOM 3207 C CA . ASP A 1 395 ? -14.065 -2.825 10.787 1.00 94.12 395 ASP A CA 1
ATOM 3208 C C . ASP A 1 395 ? -14.395 -3.787 11.945 1.00 94.12 395 ASP A C 1
ATOM 3210 O O . ASP A 1 395 ? -13.714 -4.800 12.144 1.00 94.12 395 ASP A O 1
ATOM 3214 N N . MET A 1 396 ? -15.461 -3.500 12.702 1.00 94.50 396 MET A N 1
ATOM 3215 C CA . MET A 1 396 ? -15.928 -4.356 13.799 1.00 94.50 396 MET A CA 1
ATOM 3216 C C . MET A 1 396 ? -16.291 -5.766 13.317 1.00 94.50 396 MET A C 1
ATOM 3218 O O . MET A 1 396 ? -15.921 -6.758 13.955 1.00 94.50 396 MET A O 1
ATOM 3222 N N . LEU A 1 397 ? -16.991 -5.870 12.184 1.00 93.62 397 LEU A N 1
ATOM 3223 C CA . LEU A 1 397 ? -17.393 -7.149 11.598 1.00 93.62 397 LEU A CA 1
ATOM 3224 C C . LEU A 1 397 ? -16.186 -7.944 11.098 1.00 93.62 397 LEU A C 1
ATOM 3226 O O . LEU A 1 397 ? -16.067 -9.123 11.435 1.00 93.62 397 LEU A O 1
ATOM 3230 N N . GLU A 1 398 ? -15.241 -7.309 10.398 1.00 92.56 398 GLU A N 1
ATOM 3231 C CA . GLU A 1 398 ? -13.977 -7.946 9.993 1.00 92.56 398 GLU A CA 1
ATOM 3232 C C . GLU A 1 398 ? -13.206 -8.493 11.199 1.00 92.56 398 GLU A C 1
ATOM 3234 O O . GLU A 1 398 ? -12.699 -9.622 11.184 1.00 92.56 398 GLU A O 1
ATOM 3239 N N . ARG A 1 399 ? -13.139 -7.724 12.293 1.00 92.81 399 ARG A N 1
ATOM 3240 C CA . ARG A 1 399 ? -12.472 -8.180 13.516 1.00 92.81 399 ARG A CA 1
ATOM 3241 C C . ARG A 1 399 ? -13.195 -9.378 14.132 1.00 92.81 399 ARG A C 1
ATOM 3243 O O . ARG A 1 399 ? -12.515 -10.348 14.468 1.00 92.81 399 ARG A O 1
ATOM 3250 N N . ARG A 1 400 ? -14.530 -9.363 14.209 1.00 92.31 400 ARG A N 1
ATOM 3251 C CA . ARG A 1 400 ? -15.363 -10.484 14.700 1.00 92.31 400 ARG A CA 1
ATOM 3252 C C . ARG A 1 400 ? -15.262 -11.754 13.846 1.00 92.31 400 ARG A C 1
ATOM 3254 O O . ARG A 1 400 ? -15.528 -12.843 14.346 1.00 92.31 400 ARG A O 1
ATOM 3261 N N . MET A 1 401 ? -14.820 -11.667 12.589 1.00 88.69 401 MET A N 1
ATOM 3262 C CA . MET A 1 401 ? -14.490 -12.874 11.812 1.00 88.69 401 MET A CA 1
ATOM 3263 C C . MET A 1 401 ? -13.192 -13.528 12.285 1.00 88.69 401 MET A C 1
ATOM 3265 O O . MET A 1 401 ? -13.074 -14.759 12.286 1.00 88.69 401 MET A O 1
ATOM 3269 N N . ASN A 1 402 ? -12.231 -12.711 12.715 1.00 89.81 402 ASN A N 1
ATOM 3270 C CA . ASN A 1 402 ? -10.915 -13.161 13.154 1.00 89.81 402 ASN A CA 1
ATOM 3271 C C . ASN A 1 402 ? -10.928 -13.678 14.602 1.00 89.81 402 ASN A C 1
ATOM 3273 O O . ASN A 1 402 ? -10.341 -14.730 14.870 1.00 89.81 402 ASN A O 1
ATOM 3277 N N . ILE A 1 403 ? -11.629 -12.992 15.514 1.00 91.88 403 ILE A N 1
ATOM 3278 C CA . ILE A 1 403 ? -11.799 -13.390 16.923 1.00 91.88 403 ILE A CA 1
ATOM 3279 C C . ILE A 1 403 ? -13.264 -13.711 17.237 1.00 91.88 403 ILE A C 1
ATOM 3281 O O . ILE A 1 403 ? -14.152 -12.937 16.897 1.00 91.88 403 ILE A O 1
ATOM 3285 N N . ASP A 1 404 ? -13.512 -14.835 17.915 1.00 91.25 404 ASP A N 1
ATOM 3286 C CA . ASP A 1 404 ? -14.858 -15.179 18.378 1.00 91.25 404 ASP A CA 1
ATOM 3287 C C . ASP A 1 404 ? -15.215 -14.358 19.623 1.00 91.25 404 ASP A C 1
ATOM 3289 O O . ASP A 1 404 ? -14.584 -14.506 20.671 1.00 91.25 404 ASP A O 1
ATOM 3293 N N . ILE A 1 405 ? -16.204 -13.472 19.488 1.00 94.50 405 ILE A N 1
ATOM 3294 C CA . ILE A 1 405 ? -16.732 -12.658 20.586 1.00 94.50 405 ILE A CA 1
ATOM 3295 C C . ILE A 1 405 ? -18.069 -13.275 21.017 1.00 94.50 405 ILE A C 1
ATOM 3297 O O . ILE A 1 405 ? -19.036 -13.186 20.253 1.00 94.50 405 ILE A O 1
ATOM 3301 N N . PRO A 1 406 ? -18.140 -13.925 22.194 1.00 93.81 406 PRO A N 1
ATOM 3302 C CA . PRO A 1 406 ? -19.361 -14.569 22.658 1.00 93.81 406 PRO A CA 1
ATOM 3303 C C . PRO A 1 406 ? -20.393 -13.548 23.158 1.00 93.81 406 PRO A C 1
ATOM 3305 O O . PRO A 1 406 ? -20.086 -12.382 23.398 1.00 93.81 406 PRO A O 1
ATOM 3308 N N . GLU A 1 407 ? -21.628 -14.010 23.344 1.00 93.81 407 GLU A N 1
ATOM 3309 C CA . GLU A 1 407 ? -22.654 -13.272 24.080 1.00 93.81 407 GLU A CA 1
ATOM 3310 C C . GLU A 1 407 ? -22.323 -13.285 25.581 1.00 93.81 407 GLU A C 1
ATOM 3312 O O . GLU A 1 407 ? -22.010 -14.336 26.151 1.00 93.81 407 GLU A O 1
ATOM 3317 N N . PHE A 1 408 ? -22.373 -12.114 26.218 1.00 96.06 408 PHE A N 1
ATOM 3318 C CA . PHE A 1 408 ? -22.267 -11.950 27.668 1.00 96.06 408 PHE A CA 1
ATOM 3319 C C . PHE A 1 408 ? -22.901 -10.627 28.111 1.00 96.06 408 PHE A C 1
ATOM 3321 O O . PHE A 1 408 ? -23.023 -9.684 27.330 1.00 96.06 408 PHE A O 1
ATOM 3328 N N . TYR A 1 409 ? -23.277 -10.542 29.384 1.00 96.56 409 TYR A N 1
ATOM 3329 C CA . TYR A 1 409 ? -23.943 -9.378 29.969 1.00 96.56 409 TYR A CA 1
ATOM 3330 C C . TYR A 1 409 ? -23.188 -8.871 31.196 1.00 96.56 409 TYR A C 1
ATOM 3332 O O . TYR A 1 409 ? -22.285 -9.535 31.712 1.00 96.56 409 TYR A O 1
ATOM 3340 N N . VAL A 1 410 ? -23.585 -7.702 31.697 1.00 97.00 410 VAL A N 1
ATOM 3341 C CA . VAL A 1 410 ? -23.164 -7.261 33.028 1.00 97.00 410 VAL A CA 1
ATOM 3342 C C . VAL A 1 410 ? -23.700 -8.259 34.061 1.00 97.00 410 VAL A C 1
ATOM 3344 O O . VAL A 1 410 ? -24.893 -8.565 34.096 1.00 97.00 410 VAL A O 1
ATOM 3347 N N . GLY A 1 411 ? -22.789 -8.819 34.856 1.00 96.75 411 GLY A N 1
ATOM 3348 C CA . GLY A 1 411 ? -23.044 -9.934 35.766 1.00 96.75 411 GLY A CA 1
ATOM 3349 C C . GLY A 1 411 ? -22.520 -11.291 35.294 1.00 96.75 411 GLY A C 1
ATOM 3350 O O . GLY A 1 411 ? -22.328 -12.172 36.125 1.00 96.75 411 GLY A O 1
ATOM 3351 N N . SER A 1 412 ? -22.235 -11.463 34.001 1.00 97.50 412 SER A N 1
ATOM 3352 C CA . SER A 1 412 ? -21.663 -12.710 33.480 1.00 97.50 412 SER A CA 1
ATOM 3353 C C . SER A 1 412 ? -20.197 -12.871 33.897 1.00 97.50 412 SER A C 1
ATOM 3355 O O . SER A 1 412 ? -19.461 -11.885 34.001 1.00 97.50 412 SER A O 1
ATOM 3357 N N . ILE A 1 413 ? -19.756 -14.116 34.089 1.00 98.06 413 ILE A N 1
ATOM 3358 C CA . ILE A 1 413 ? -18.351 -14.442 34.373 1.00 98.06 413 ILE A CA 1
ATOM 3359 C C . ILE A 1 413 ? -17.639 -14.727 33.056 1.00 98.06 413 ILE A C 1
ATOM 3361 O O . ILE A 1 413 ? -18.064 -15.595 32.290 1.00 98.06 413 ILE A O 1
ATOM 3365 N N . VAL A 1 414 ? -16.562 -13.991 32.791 1.00 98.00 414 VAL A N 1
ATOM 3366 C CA . VAL A 1 414 ? -15.847 -13.999 31.510 1.00 98.00 414 VAL A CA 1
ATOM 3367 C C . VAL A 1 414 ? -14.359 -14.238 31.753 1.00 98.00 414 VAL A C 1
ATOM 3369 O O . VAL A 1 414 ? -13.783 -13.724 32.713 1.00 98.00 414 VAL A O 1
ATOM 3372 N N . ALA A 1 415 ? -13.734 -15.006 30.863 1.00 97.94 415 ALA A N 1
ATOM 3373 C CA . ALA A 1 415 ? -12.290 -15.174 30.791 1.00 97.94 415 ALA A CA 1
ATOM 3374 C C . ALA A 1 415 ? -11.739 -14.508 29.526 1.00 97.94 415 ALA A C 1
ATOM 3376 O O . ALA A 1 415 ? -12.216 -14.767 28.419 1.00 97.94 415 ALA A O 1
ATOM 3377 N N . VAL A 1 416 ? -10.706 -13.679 29.672 1.00 97.50 416 VAL A N 1
ATOM 3378 C CA . VAL A 1 416 ? -10.030 -13.015 28.548 1.00 97.50 416 VAL A CA 1
ATOM 3379 C C . VAL A 1 416 ? -8.584 -13.470 28.488 1.00 97.50 416 VAL A C 1
ATOM 3381 O O . VAL A 1 416 ? -7.863 -13.390 29.480 1.00 97.50 416 VAL A O 1
ATOM 3384 N N . THR A 1 417 ? -8.164 -13.936 27.311 1.00 96.00 417 THR A N 1
ATOM 3385 C CA . THR A 1 417 ? -6.768 -14.270 27.016 1.00 96.00 417 THR A CA 1
ATOM 3386 C C . THR A 1 417 ? -6.156 -13.199 26.121 1.00 96.00 417 THR A C 1
ATOM 3388 O O . THR A 1 417 ? -6.602 -13.008 24.985 1.00 96.00 417 THR A O 1
ATOM 3391 N N . SER A 1 418 ? -5.119 -12.520 26.608 1.00 94.69 418 SER A N 1
ATOM 3392 C CA . SER A 1 418 ? -4.400 -11.460 25.891 1.00 94.69 418 SER A CA 1
ATOM 3393 C C . SER A 1 418 ? -2.889 -11.679 25.909 1.00 94.69 418 SER A C 1
ATOM 3395 O O . SER A 1 418 ? -2.352 -12.234 26.867 1.00 94.69 418 SER A O 1
ATOM 3397 N N . SER A 1 419 ? -2.199 -11.193 24.878 1.00 92.38 419 SER A N 1
ATOM 3398 C CA . SER A 1 419 ? -0.733 -11.185 24.828 1.00 92.38 419 SER A CA 1
ATOM 3399 C C . SER A 1 419 ? -0.164 -9.820 25.208 1.00 92.38 419 SER A C 1
ATOM 3401 O O . SER A 1 419 ? -0.562 -8.812 24.617 1.00 92.38 419 SER A O 1
ATOM 3403 N N . ASP A 1 420 ? 0.819 -9.798 26.104 1.00 86.38 420 ASP A N 1
ATOM 3404 C CA . ASP A 1 420 ? 1.621 -8.616 26.430 1.00 86.38 420 ASP A CA 1
ATOM 3405 C C . ASP A 1 420 ? 3.094 -8.909 26.115 1.00 86.38 420 ASP A C 1
ATOM 3407 O O . ASP A 1 420 ? 3.585 -10.008 26.353 1.00 86.38 420 ASP A O 1
ATOM 3411 N N . LYS A 1 421 ? 3.803 -7.930 25.551 1.00 86.50 421 LYS A N 1
ATOM 3412 C CA . LYS A 1 421 ? 5.232 -8.052 25.231 1.00 86.50 421 LYS A CA 1
ATOM 3413 C C . LYS A 1 421 ? 6.120 -7.933 26.467 1.00 86.50 421 LYS A C 1
ATOM 3415 O O . LYS A 1 421 ? 7.257 -8.391 26.426 1.00 86.50 421 LYS A O 1
ATOM 3420 N N . ASN A 1 422 ? 5.629 -7.274 27.515 1.00 85.25 422 ASN A N 1
ATOM 3421 C CA . ASN A 1 422 ? 6.405 -6.962 28.714 1.00 85.25 422 ASN A CA 1
ATOM 3422 C C . ASN A 1 422 ? 6.313 -8.053 29.783 1.00 85.25 422 ASN A C 1
ATOM 3424 O O . ASN A 1 422 ? 7.081 -8.040 30.742 1.00 85.25 422 ASN A O 1
ATOM 3428 N N . LEU A 1 423 ? 5.369 -8.980 29.638 1.00 79.12 423 LEU A N 1
ATOM 3429 C CA . LEU A 1 423 ? 5.204 -10.094 30.553 1.00 79.12 423 LEU A CA 1
ATOM 3430 C C . LEU A 1 423 ? 5.983 -11.313 30.034 1.00 79.12 423 LEU A C 1
ATOM 3432 O O . LEU A 1 423 ? 6.105 -11.532 28.831 1.00 79.12 423 LEU A O 1
ATOM 3436 N N . GLY A 1 424 ? 6.561 -12.097 30.951 1.00 73.88 424 GLY A N 1
ATOM 3437 C CA . GLY A 1 424 ? 7.437 -13.225 30.596 1.00 73.88 424 GLY A CA 1
ATOM 3438 C C . GLY A 1 424 ? 6.716 -14.391 29.906 1.00 73.88 424 GLY A C 1
ATOM 3439 O O . GLY A 1 424 ? 7.339 -15.145 29.159 1.00 73.88 424 GLY A O 1
ATOM 3440 N N . SER A 1 425 ? 5.404 -14.530 30.123 1.00 77.06 425 SER A N 1
ATOM 3441 C CA . SER A 1 425 ? 4.555 -15.441 29.350 1.00 77.06 425 SER A CA 1
ATOM 3442 C C . SER A 1 425 ? 4.048 -14.732 28.100 1.00 77.06 425 SER A C 1
ATOM 3444 O O . SER A 1 425 ? 3.734 -13.549 28.126 1.00 77.06 425 SER A O 1
ATOM 3446 N N . LYS A 1 426 ? 3.919 -15.466 26.992 1.00 76.94 426 LYS A N 1
ATOM 3447 C CA . LYS A 1 426 ? 3.345 -14.908 25.759 1.00 76.94 426 LYS A CA 1
ATOM 3448 C C . LYS A 1 426 ? 1.849 -14.611 25.890 1.00 76.94 426 LYS A C 1
ATOM 3450 O O . LYS A 1 426 ? 1.367 -13.743 25.168 1.00 76.94 426 LYS A O 1
ATOM 3455 N N . ASP A 1 427 ? 1.149 -15.337 26.768 1.00 89.38 427 ASP A N 1
ATOM 3456 C CA . ASP A 1 427 ? -0.305 -15.290 26.940 1.00 89.38 427 ASP A CA 1
ATOM 3457 C C . ASP A 1 427 ? -0.707 -15.222 28.415 1.00 89.38 427 ASP A C 1
ATOM 3459 O O . ASP A 1 427 ? -0.164 -15.945 29.256 1.00 89.38 427 ASP A O 1
ATOM 3463 N N . HIS A 1 428 ? -1.687 -14.363 28.703 1.00 91.19 428 HIS A N 1
ATOM 3464 C CA . HIS A 1 428 ? -2.239 -14.119 30.033 1.00 91.19 428 HIS A CA 1
ATOM 3465 C C . HIS A 1 428 ? -3.749 -14.268 30.013 1.00 91.19 428 HIS A C 1
ATOM 3467 O O . HIS A 1 428 ? -4.416 -13.646 29.187 1.00 91.19 428 HIS A O 1
ATOM 3473 N N . ARG A 1 429 ? -4.273 -15.068 30.944 1.00 93.88 429 ARG A N 1
ATOM 3474 C CA . ARG A 1 429 ? -5.706 -15.293 31.132 1.00 93.88 429 ARG A CA 1
ATOM 3475 C C . ARG A 1 429 ? -6.168 -14.605 32.412 1.00 93.88 429 ARG A C 1
ATOM 3477 O O . ARG A 1 429 ? -5.624 -14.879 33.477 1.00 93.88 429 ARG A O 1
ATOM 3484 N N . PHE A 1 430 ? -7.174 -13.745 32.306 1.00 96.31 430 PHE A N 1
ATOM 3485 C CA . PHE A 1 430 ? -7.836 -13.118 33.450 1.00 96.31 430 PHE A CA 1
ATOM 3486 C C . PHE A 1 430 ? -9.301 -13.544 33.490 1.00 96.31 430 PHE A C 1
ATOM 3488 O O . PHE A 1 430 ? -9.985 -13.471 32.469 1.00 96.31 430 PHE A O 1
ATOM 3495 N N . VAL A 1 431 ? -9.763 -14.002 34.654 1.00 98.00 431 VAL A N 1
ATOM 3496 C CA . VAL A 1 431 ? -11.150 -14.422 34.896 1.00 98.00 431 VAL A CA 1
ATOM 3497 C C . VAL A 1 431 ? -11.788 -13.449 35.872 1.00 98.00 431 VAL A C 1
ATOM 3499 O O . VAL A 1 431 ? -11.176 -13.125 36.888 1.00 98.00 431 VAL A O 1
ATOM 3502 N N . GLY A 1 432 ? -13.009 -13.003 35.585 1.00 97.81 432 GLY A N 1
ATOM 3503 C CA . GLY A 1 432 ? -13.757 -12.142 36.494 1.00 97.81 432 GLY A CA 1
ATOM 3504 C C . GLY A 1 432 ? -15.197 -11.897 36.057 1.00 97.81 432 GLY A C 1
ATOM 3505 O O . GLY A 1 432 ? -15.606 -12.256 34.951 1.00 97.81 432 GLY A O 1
ATOM 3506 N N . ILE A 1 433 ? -15.965 -11.261 36.939 1.00 98.00 433 ILE A N 1
ATOM 3507 C CA . ILE A 1 433 ? -17.324 -10.804 36.641 1.00 98.00 433 ILE A CA 1
ATOM 3508 C C . ILE A 1 433 ? -17.277 -9.532 35.800 1.00 98.00 433 ILE A C 1
ATOM 3510 O O . ILE A 1 433 ? -16.535 -8.599 36.114 1.00 98.00 433 ILE A O 1
ATOM 3514 N N . CYS A 1 434 ? -18.075 -9.473 34.736 1.00 98.19 434 CYS A N 1
ATOM 3515 C CA . CYS A 1 434 ? -18.249 -8.250 33.964 1.00 98.19 434 CYS A CA 1
ATOM 3516 C C . CYS A 1 434 ? -19.097 -7.257 34.763 1.00 98.19 434 CYS A C 1
ATOM 3518 O O . CYS A 1 434 ? -20.281 -7.500 34.994 1.00 98.19 434 CYS A O 1
ATOM 3520 N N . ILE A 1 435 ? -18.493 -6.148 35.195 1.00 97.75 435 ILE A N 1
ATOM 3521 C CA . ILE A 1 435 ? -19.168 -5.145 36.033 1.00 97.75 435 ILE A CA 1
ATOM 3522 C C . ILE A 1 435 ? -19.761 -3.989 35.232 1.00 97.75 435 ILE A C 1
ATOM 3524 O O . ILE A 1 435 ? -20.714 -3.370 35.693 1.00 97.75 435 ILE A O 1
ATOM 3528 N N . ARG A 1 436 ? -19.196 -3.695 34.056 1.00 96.81 436 ARG A N 1
ATOM 3529 C CA . ARG A 1 436 ? -19.602 -2.594 33.177 1.00 96.81 436 ARG A CA 1
ATOM 3530 C C . ARG A 1 436 ? -19.305 -2.934 31.722 1.00 96.81 436 ARG A C 1
ATOM 3532 O O . ARG A 1 436 ? -18.285 -3.567 31.433 1.00 96.81 436 ARG A O 1
ATOM 3539 N N . ARG A 1 437 ? -20.173 -2.466 30.826 1.00 95.62 437 ARG A N 1
ATOM 3540 C CA . ARG A 1 437 ? -19.973 -2.416 29.372 1.00 95.62 437 ARG A CA 1
ATOM 3541 C C . ARG A 1 437 ? -20.301 -1.000 28.920 1.00 95.62 437 ARG A C 1
ATOM 3543 O O . ARG A 1 437 ? -21.394 -0.517 29.194 1.00 95.62 437 ARG A O 1
ATOM 3550 N N . GLU A 1 438 ? -19.356 -0.331 28.281 1.00 92.31 438 GLU A N 1
ATOM 3551 C CA . GLU A 1 438 ? -19.428 1.104 28.003 1.00 92.31 438 GLU A CA 1
ATOM 3552 C C . GLU A 1 438 ? -18.967 1.414 26.580 1.00 92.31 438 GLU A C 1
ATOM 3554 O O . GLU A 1 438 ? -18.193 0.656 25.989 1.00 92.31 438 GLU A O 1
ATOM 3559 N N . LYS A 1 439 ? -19.381 2.586 26.081 1.00 90.81 439 LYS A N 1
ATOM 3560 C CA . LYS A 1 439 ? -19.063 3.125 24.749 1.00 90.81 439 LYS A CA 1
ATOM 3561 C C . LYS A 1 439 ? -19.640 2.294 23.602 1.00 90.81 439 LYS A C 1
ATOM 3563 O O . LYS A 1 439 ? -20.083 1.162 23.772 1.00 90.81 439 LYS A O 1
ATOM 3568 N N . GLU A 1 440 ? -19.597 2.872 22.412 1.00 88.50 440 GLU A N 1
ATOM 3569 C CA . GLU A 1 440 ? -20.058 2.257 21.171 1.00 88.50 440 GLU A CA 1
ATOM 3570 C C . GLU A 1 440 ? -18.899 2.122 20.169 1.00 88.50 440 GLU A C 1
ATOM 3572 O O . GLU A 1 440 ? -17.837 2.739 20.325 1.00 88.50 440 GLU A O 1
ATOM 3577 N N . GLY A 1 441 ? -19.106 1.325 19.124 1.00 91.94 441 GLY A N 1
ATOM 3578 C CA . GLY A 1 441 ? -18.174 1.168 18.016 1.00 91.94 441 GLY A CA 1
ATOM 3579 C C . GLY A 1 441 ? -16.887 0.423 18.381 1.00 91.94 441 GLY A C 1
ATOM 3580 O O . GLY A 1 441 ? -16.842 -0.419 19.282 1.00 91.94 441 GLY A O 1
ATOM 3581 N N . LEU A 1 442 ? -15.793 0.774 17.701 1.00 91.75 442 LEU A N 1
ATOM 3582 C CA . LEU A 1 442 ? -14.462 0.194 17.922 1.00 91.75 442 LEU A CA 1
ATOM 3583 C C . LEU A 1 442 ? -13.898 0.518 19.313 1.00 91.75 442 LEU A C 1
ATOM 3585 O O . LEU A 1 442 ? -12.967 -0.146 19.770 1.00 91.75 442 LEU A O 1
ATOM 3589 N N . LEU A 1 443 ? -14.454 1.532 19.980 1.00 91.31 443 LEU A N 1
ATOM 3590 C CA . LEU A 1 443 ? -14.068 1.962 21.322 1.00 91.31 443 LEU A CA 1
ATOM 3591 C C . LEU A 1 443 ? -14.865 1.266 22.430 1.00 91.31 443 LEU A C 1
ATOM 3593 O O . LEU A 1 443 ? -14.709 1.654 23.588 1.00 91.31 443 LEU A O 1
ATOM 3597 N N . HIS A 1 444 ? -15.715 0.287 22.103 1.00 95.31 444 HIS A N 1
ATOM 3598 C CA . HIS A 1 444 ? -16.478 -0.443 23.109 1.00 95.31 444 HIS A CA 1
ATOM 3599 C C . HIS A 1 444 ? -15.557 -1.119 24.128 1.00 95.31 444 HIS A C 1
ATOM 3601 O O . HIS A 1 444 ? -14.604 -1.825 23.777 1.00 95.31 444 HIS A O 1
ATOM 3607 N N . GLN A 1 445 ? -15.871 -0.909 25.400 1.00 96.94 445 GLN A N 1
ATOM 3608 C CA . GLN A 1 445 ? -15.081 -1.347 26.539 1.00 96.94 445 GLN A CA 1
ATOM 3609 C C . GLN A 1 445 ? -15.916 -2.197 27.481 1.00 96.94 445 GLN A C 1
ATOM 3611 O O . GLN A 1 445 ? -17.115 -1.981 27.650 1.00 96.94 445 GLN A O 1
ATOM 3616 N N . PHE A 1 446 ? -15.262 -3.137 28.151 1.00 97.94 446 PHE A N 1
ATOM 3617 C CA . PHE A 1 446 ? -15.858 -3.866 29.261 1.00 97.94 446 PHE A CA 1
ATOM 3618 C C . PHE A 1 446 ? -14.851 -4.032 30.396 1.00 97.94 446 PHE A C 1
ATOM 3620 O O . PHE A 1 446 ? -13.648 -4.176 30.168 1.00 97.94 446 PHE A O 1
ATOM 3627 N N . THR A 1 447 ? -15.337 -3.989 31.634 1.00 98.25 447 THR A N 1
ATOM 3628 C CA . THR A 1 447 ? -14.497 -4.123 32.832 1.00 98.25 447 THR A CA 1
ATOM 3629 C C . THR A 1 447 ? -14.797 -5.437 33.529 1.00 98.25 447 THR A C 1
ATOM 3631 O O . THR A 1 447 ? -15.955 -5.722 33.843 1.00 98.25 447 THR A O 1
ATOM 3634 N N . LEU A 1 448 ? -13.752 -6.224 33.783 1.00 98.12 448 LEU A N 1
ATOM 3635 C CA . LEU A 1 448 ? -13.822 -7.437 34.589 1.00 98.12 448 LEU A CA 1
ATOM 3636 C C . LEU A 1 448 ? -13.266 -7.169 35.982 1.00 98.12 448 LEU A C 1
ATOM 3638 O O . LEU A 1 448 ? -12.223 -6.528 36.115 1.00 98.12 448 LEU A O 1
ATOM 3642 N N . ARG A 1 449 ? -13.937 -7.698 37.003 1.00 98.00 449 ARG A N 1
ATOM 3643 C CA . ARG A 1 449 ? -13.511 -7.634 38.402 1.00 98.00 449 ARG A CA 1
ATOM 3644 C C . ARG A 1 449 ? -13.286 -9.036 38.958 1.00 98.00 449 ARG A C 1
ATOM 3646 O O . ARG A 1 449 ? -14.102 -9.925 38.725 1.00 98.00 449 ARG A O 1
ATOM 3653 N N . ASN A 1 450 ? -12.213 -9.219 39.719 1.00 97.94 450 ASN A N 1
ATOM 3654 C CA . ASN A 1 450 ? -12.001 -10.417 40.531 1.00 97.94 450 ASN A CA 1
ATOM 3655 C C . ASN A 1 450 ? -11.256 -10.061 41.825 1.00 97.94 450 ASN A C 1
ATOM 3657 O O . ASN A 1 450 ? -10.488 -9.101 41.854 1.00 97.94 450 ASN A O 1
ATOM 3661 N N . THR A 1 451 ? -11.466 -10.829 42.888 1.00 96.38 451 THR A N 1
ATOM 3662 C CA . THR A 1 451 ? -10.686 -10.742 44.124 1.00 96.38 451 THR A CA 1
ATOM 3663 C C . THR A 1 451 ? -9.641 -11.853 44.146 1.00 96.38 451 THR A C 1
ATOM 3665 O O . THR A 1 451 ? -9.981 -13.031 44.223 1.00 96.38 451 THR A O 1
ATOM 3668 N N . ILE A 1 452 ? -8.365 -11.475 44.134 1.00 93.94 452 ILE A N 1
ATOM 3669 C CA . ILE A 1 452 ? -7.213 -12.385 44.122 1.00 93.94 452 ILE A CA 1
ATOM 3670 C C . ILE A 1 452 ? -6.431 -12.142 45.404 1.00 93.94 452 ILE A C 1
ATOM 3672 O O . ILE A 1 452 ? -6.054 -11.004 45.666 1.00 93.94 452 ILE A O 1
ATOM 3676 N 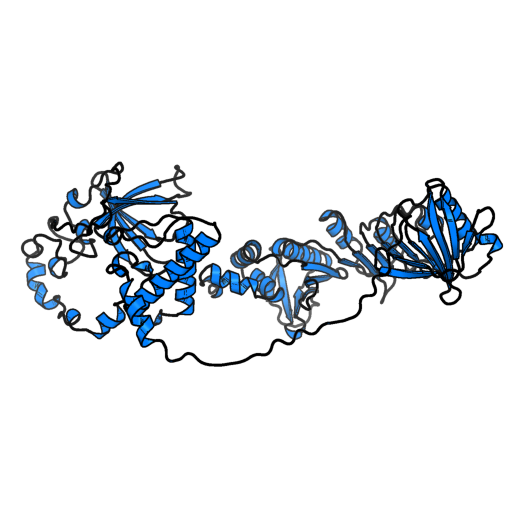N . GLU A 1 453 ? -6.227 -13.171 46.227 1.00 90.94 453 GLU A N 1
ATOM 3677 C CA . GLU A 1 453 ? -5.509 -13.031 47.509 1.00 90.94 453 GLU A CA 1
ATOM 3678 C C . GLU A 1 453 ? -6.071 -11.891 48.391 1.00 90.94 453 GLU A C 1
ATOM 3680 O O . GLU A 1 453 ? -5.339 -11.137 49.025 1.00 90.94 453 GLU A O 1
ATOM 3685 N N . ASN A 1 454 ? -7.404 -11.749 48.421 1.00 88.81 454 ASN A N 1
ATOM 3686 C CA . ASN A 1 454 ? -8.140 -10.668 49.101 1.00 88.81 454 ASN A CA 1
ATOM 3687 C C . ASN A 1 454 ? -7.913 -9.245 48.551 1.00 88.81 454 ASN A C 1
ATOM 3689 O O . ASN A 1 454 ? -8.388 -8.274 49.144 1.00 88.81 454 ASN A O 1
ATOM 3693 N N . ILE A 1 455 ? -7.263 -9.105 47.396 1.00 93.75 455 ILE A N 1
ATOM 3694 C CA . ILE A 1 455 ? -7.084 -7.840 46.681 1.00 93.75 455 ILE A CA 1
ATOM 3695 C C . ILE A 1 455 ? -8.056 -7.803 45.501 1.00 93.75 455 ILE A C 1
ATOM 3697 O O . ILE A 1 455 ? -8.041 -8.669 44.629 1.00 93.75 455 ILE A O 1
ATOM 3701 N N . GLY A 1 456 ? -8.922 -6.790 45.467 1.00 94.62 456 GLY A N 1
ATOM 3702 C CA . GLY A 1 456 ? -9.822 -6.565 44.336 1.00 94.62 456 GLY A CA 1
ATOM 3703 C C . GLY A 1 456 ? -9.062 -5.986 43.145 1.00 94.62 456 GLY A C 1
ATOM 3704 O O . GLY A 1 456 ? -8.514 -4.890 43.244 1.00 94.62 456 GLY A O 1
ATOM 3705 N N . VAL A 1 457 ? -9.060 -6.700 42.024 1.00 96.94 457 VAL A N 1
ATOM 3706 C CA . VAL A 1 457 ? -8.417 -6.306 40.768 1.00 96.94 457 VAL A CA 1
ATOM 3707 C C . VAL A 1 457 ? -9.489 -6.050 39.714 1.00 96.94 457 VAL A C 1
ATOM 3709 O O . VAL A 1 457 ? -10.388 -6.869 39.516 1.00 96.94 457 VAL A O 1
ATOM 3712 N N . GLU A 1 458 ? -9.379 -4.916 39.022 1.00 97.62 458 GLU A N 1
ATOM 3713 C CA . GLU A 1 458 ? -10.228 -4.564 37.884 1.00 97.62 458 GLU A CA 1
ATOM 3714 C C . GLU A 1 458 ? -9.379 -4.400 36.629 1.00 97.62 458 GLU A C 1
ATOM 3716 O O . GLU A 1 458 ? -8.389 -3.666 36.629 1.00 97.62 458 GLU A O 1
ATOM 3721 N N . VAL A 1 459 ? -9.779 -5.072 35.550 1.00 97.06 459 VAL A N 1
ATOM 3722 C CA . VAL A 1 459 ? -9.127 -4.968 34.244 1.00 97.06 459 VAL A CA 1
ATOM 3723 C C . VAL A 1 459 ? -10.154 -4.508 33.221 1.00 97.06 459 VAL A C 1
ATOM 3725 O O . VAL A 1 459 ? -11.180 -5.155 33.005 1.00 97.06 459 VAL A O 1
ATOM 3728 N N . MET A 1 460 ? -9.880 -3.365 32.599 1.00 97.56 460 MET A N 1
ATOM 3729 C CA . MET A 1 460 ? -10.673 -2.829 31.499 1.00 97.56 460 MET A CA 1
ATOM 3730 C C . MET A 1 460 ? -10.080 -3.302 30.172 1.00 97.56 460 MET A C 1
ATOM 3732 O O . MET A 1 460 ? -8.903 -3.071 29.898 1.00 97.56 460 MET A O 1
ATOM 3736 N N . TYR A 1 461 ? -10.911 -3.923 29.341 1.00 97.25 461 TYR A N 1
ATOM 3737 C CA . TYR A 1 461 ? -10.549 -4.369 28.003 1.00 97.25 461 TYR A CA 1
ATOM 3738 C C . TYR A 1 461 ? -11.274 -3.536 26.948 1.00 97.25 461 TYR A C 1
ATOM 3740 O O . TYR A 1 461 ? -12.485 -3.337 27.030 1.00 97.25 461 TYR A O 1
ATOM 3748 N N . ASP A 1 462 ? -10.536 -3.109 25.923 1.00 96.81 462 ASP A N 1
ATOM 3749 C CA . ASP A 1 462 ? -11.124 -2.645 24.666 1.00 96.81 462 ASP A CA 1
ATOM 3750 C C . ASP A 1 462 ? -11.499 -3.880 23.834 1.00 96.81 462 ASP A C 1
ATOM 3752 O O . ASP A 1 462 ? -10.622 -4.669 23.468 1.00 96.81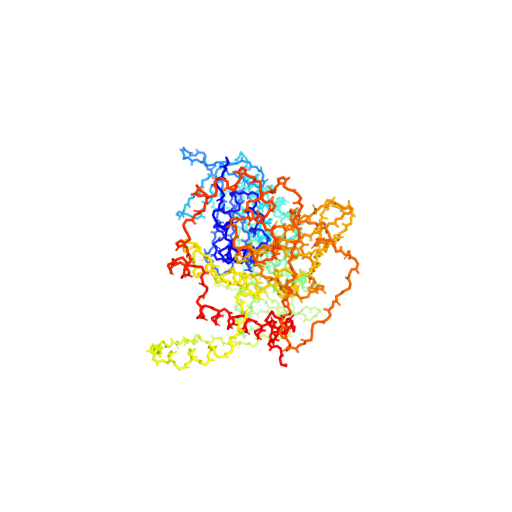 462 ASP A O 1
ATOM 3756 N N . LEU A 1 463 ? -12.785 -4.061 23.525 1.00 96.06 463 LEU A N 1
ATOM 3757 C CA . LEU A 1 463 ? -13.314 -5.294 22.925 1.00 96.06 463 LEU A CA 1
ATOM 3758 C C . LEU A 1 463 ? -12.620 -5.667 21.604 1.00 96.06 463 LEU A C 1
ATOM 3760 O O . LEU A 1 463 ? -12.375 -6.841 21.326 1.00 96.06 463 LEU A O 1
ATOM 3764 N N . TYR A 1 464 ? -12.265 -4.659 20.808 1.00 95.69 464 TYR A N 1
ATOM 3765 C CA . TYR A 1 464 ? -11.676 -4.822 19.479 1.00 95.69 464 TYR A CA 1
ATOM 3766 C C . TYR A 1 464 ? -10.142 -4.798 19.461 1.00 95.69 464 TYR A C 1
ATOM 3768 O O . TYR A 1 464 ? -9.539 -4.824 18.386 1.00 95.69 464 TYR A O 1
ATOM 3776 N N . ASN A 1 465 ? -9.485 -4.802 20.626 1.00 93.94 465 ASN A N 1
ATOM 3777 C CA . ASN A 1 465 ? -8.028 -4.739 20.707 1.00 93.94 465 ASN A CA 1
ATOM 3778 C C . ASN A 1 465 ? -7.361 -5.952 20.015 1.00 93.94 465 ASN A C 1
ATOM 3780 O O . ASN A 1 465 ? -7.733 -7.104 20.281 1.00 93.94 465 ASN A O 1
ATOM 3784 N N . PRO A 1 466 ? -6.364 -5.744 19.131 1.00 92.94 466 PRO A N 1
ATOM 3785 C CA . PRO A 1 466 ? -5.644 -6.835 18.474 1.00 92.94 466 PRO A CA 1
ATOM 3786 C C . PRO A 1 466 ? -4.830 -7.721 19.430 1.00 92.94 466 PRO A C 1
ATOM 3788 O O . PRO A 1 466 ? -4.510 -8.848 19.059 1.00 92.94 466 PRO A O 1
ATOM 3791 N N . THR A 1 467 ? -4.494 -7.255 20.640 1.00 93.25 467 THR A N 1
ATOM 3792 C CA . THR A 1 467 ? -3.755 -8.060 21.634 1.00 93.25 467 THR A CA 1
ATOM 3793 C C . THR A 1 467 ? -4.611 -9.146 22.282 1.00 93.25 467 THR A C 1
ATOM 3795 O O . THR A 1 467 ? -4.066 -10.108 22.830 1.00 93.25 467 THR A O 1
ATOM 3798 N N . ILE A 1 468 ? -5.941 -9.020 22.216 1.00 95.38 468 ILE A N 1
ATOM 3799 C CA . ILE A 1 468 ? -6.867 -10.040 22.702 1.00 95.38 468 ILE A CA 1
ATOM 3800 C C . ILE A 1 468 ? -6.886 -11.192 21.699 1.00 95.38 468 ILE A C 1
ATOM 3802 O O . ILE A 1 468 ? -7.126 -11.006 20.500 1.00 95.38 468 ILE A O 1
ATOM 3806 N N . LYS A 1 469 ? -6.639 -12.398 22.209 1.00 94.06 469 LYS A N 1
ATOM 3807 C CA . LYS A 1 469 ? -6.616 -13.640 21.432 1.00 94.06 469 LYS A CA 1
ATOM 3808 C C . LYS A 1 469 ? -7.911 -14.429 21.561 1.00 94.06 469 LYS A C 1
ATOM 3810 O O . LYS A 1 469 ? -8.346 -15.027 20.581 1.00 94.06 469 LYS A O 1
ATOM 3815 N N . LYS A 1 470 ? -8.512 -14.450 22.755 1.00 95.81 470 LYS A N 1
ATOM 3816 C CA . LYS A 1 470 ? -9.715 -15.242 23.045 1.00 95.81 470 LYS A CA 1
ATOM 3817 C C . LYS A 1 470 ? -10.551 -14.590 24.144 1.00 95.81 470 LYS A C 1
ATOM 3819 O O . LYS A 1 470 ? -9.988 -14.104 25.124 1.00 95.81 470 LYS A O 1
ATOM 3824 N N . ILE A 1 471 ? -11.870 -14.628 23.984 1.00 97.00 471 ILE A N 1
ATOM 3825 C CA . ILE A 1 471 ? -12.851 -14.249 25.005 1.00 97.00 471 ILE A CA 1
ATOM 3826 C C . ILE A 1 471 ? -13.776 -15.451 25.202 1.00 97.00 471 ILE A C 1
ATOM 3828 O O . ILE A 1 471 ? -14.283 -16.005 24.229 1.00 97.00 471 ILE A O 1
ATOM 3832 N N . GLU A 1 472 ? -13.973 -15.875 26.446 1.00 96.38 472 GLU A N 1
ATOM 3833 C CA . GLU A 1 472 ? -14.805 -17.026 26.799 1.00 96.38 472 GLU A CA 1
ATOM 3834 C C . GLU A 1 472 ? -15.829 -16.620 27.857 1.00 96.38 472 GLU A C 1
ATOM 3836 O O . GLU A 1 472 ? -15.462 -16.092 28.906 1.00 96.38 472 GLU A O 1
ATOM 3841 N N . THR A 1 473 ? -17.109 -16.897 27.614 1.00 96.25 473 THR A N 1
ATOM 3842 C CA . THR A 1 473 ? -18.148 -16.746 28.638 1.00 96.25 473 THR A CA 1
ATOM 3843 C C . THR A 1 473 ? -18.170 -18.012 29.493 1.00 96.25 473 THR A C 1
ATOM 3845 O O . THR A 1 473 ? -18.576 -19.068 29.013 1.00 96.25 473 THR A O 1
ATOM 3848 N N . LEU A 1 474 ? -17.715 -17.922 30.747 1.00 97.06 474 LEU A N 1
ATOM 3849 C CA . LEU A 1 474 ? -17.684 -19.055 31.680 1.00 97.06 474 LEU A CA 1
ATOM 3850 C C . LEU A 1 474 ? -19.047 -19.299 32.324 1.00 97.06 474 LEU A C 1
ATOM 3852 O O . LEU A 1 474 ? -19.457 -20.440 32.485 1.00 97.06 474 LEU A O 1
ATOM 3856 N N . LYS A 1 475 ? -19.758 -18.233 32.693 1.00 96.69 475 LYS A N 1
ATOM 3857 C CA . LYS A 1 475 ? -21.117 -18.318 33.233 1.00 96.69 475 LYS A CA 1
ATOM 3858 C C . LYS A 1 475 ? -21.945 -17.175 32.675 1.00 96.69 475 LYS A C 1
ATOM 3860 O O . LYS A 1 475 ? -21.637 -16.009 32.923 1.00 96.69 475 LYS A O 1
ATOM 3865 N N . LEU A 1 476 ? -22.983 -17.520 31.923 1.00 96.19 476 LEU A N 1
ATOM 3866 C CA . LEU A 1 476 ? -23.897 -16.555 31.331 1.00 96.19 476 LEU A CA 1
ATOM 3867 C C . LEU A 1 476 ? -25.024 -16.250 32.322 1.00 96.19 476 LEU A C 1
ATOM 3869 O O . LEU A 1 476 ? -25.888 -17.085 32.571 1.00 96.19 476 LEU A O 1
ATOM 3873 N N . GLU A 1 477 ? -25.002 -15.057 32.902 1.00 95.25 477 GLU A N 1
ATOM 3874 C CA . GLU A 1 477 ? -26.055 -14.571 33.797 1.00 95.25 477 GLU A CA 1
ATOM 3875 C C . GLU A 1 477 ? -26.164 -13.045 33.728 1.00 95.25 477 GLU A C 1
ATOM 3877 O O . GLU A 1 477 ? -25.213 -12.352 33.345 1.00 95.25 477 GLU A O 1
ATOM 3882 N N . LYS A 1 478 ? -27.334 -12.531 34.106 1.00 95.38 478 LYS A N 1
ATOM 3883 C CA . LYS A 1 478 ? -27.598 -11.102 34.298 1.00 95.38 478 LYS A CA 1
ATOM 3884 C C . LYS A 1 478 ? -27.684 -10.775 35.788 1.00 95.38 478 LYS A C 1
ATOM 3886 O O . LYS A 1 478 ? -27.917 -11.654 36.618 1.00 95.38 478 LYS A O 1
ATOM 3891 N N . ARG A 1 479 ? -27.527 -9.499 36.130 1.00 95.81 479 ARG A N 1
ATOM 3892 C CA . ARG A 1 479 ? -27.830 -8.942 37.458 1.00 95.81 479 ARG A CA 1
ATOM 3893 C C . ARG A 1 479 ? -29.008 -7.970 37.370 1.00 95.81 479 ARG A C 1
ATOM 3895 O O . ARG A 1 479 ? -29.470 -7.641 36.282 1.00 95.81 479 ARG A O 1
ATOM 3902 N N . LEU A 1 480 ? -29.495 -7.517 38.525 1.00 94.62 480 LEU A N 1
ATOM 3903 C CA . LEU A 1 480 ? -30.584 -6.535 38.616 1.00 94.62 480 LEU A CA 1
ATOM 3904 C C . LEU A 1 480 ? -30.201 -5.144 38.081 1.00 94.62 480 LEU A C 1
ATOM 3906 O O . LEU A 1 480 ? -31.087 -4.363 37.722 1.00 94.62 480 LEU A O 1
ATOM 3910 N N . ASP A 1 481 ? -28.902 -4.845 38.042 1.00 94.31 481 ASP A N 1
ATOM 3911 C CA . ASP A 1 481 ? -28.341 -3.561 37.630 1.00 94.31 481 ASP A CA 1
ATOM 3912 C C . ASP A 1 481 ? -27.387 -3.731 36.442 1.00 94.31 481 ASP A C 1
ATOM 3914 O O . ASP A 1 481 ? -26.711 -4.753 36.311 1.00 94.31 481 ASP A O 1
ATOM 3918 N N . ASN A 1 482 ? -27.294 -2.686 35.615 1.00 91.38 482 ASN A N 1
ATOM 3919 C CA . ASN A 1 482 ? -26.404 -2.626 34.449 1.00 91.38 482 ASN A CA 1
ATOM 3920 C C . ASN A 1 482 ? -25.000 -2.073 34.776 1.00 91.38 482 ASN A C 1
ATOM 3922 O O . ASN A 1 482 ? -24.136 -2.052 33.904 1.00 91.38 482 ASN A O 1
ATOM 3926 N N . ASP A 1 483 ? -24.760 -1.637 36.017 1.00 93.88 483 ASP A N 1
ATOM 3927 C CA . ASP A 1 483 ? -23.442 -1.253 36.542 1.00 93.88 483 ASP A CA 1
ATOM 3928 C C . ASP A 1 483 ? -23.271 -1.873 37.935 1.00 93.88 483 ASP A C 1
ATOM 3930 O O . ASP A 1 483 ? -24.035 -1.584 38.857 1.00 93.88 483 ASP A O 1
ATOM 3934 N N . LEU A 1 484 ? -22.265 -2.737 38.080 1.00 96.06 484 LEU A N 1
ATOM 3935 C CA . LEU A 1 484 ? -21.924 -3.419 39.333 1.00 96.06 484 LEU A CA 1
ATOM 3936 C C . LEU A 1 484 ? -20.739 -2.757 40.047 1.00 96.06 484 LEU A C 1
ATOM 3938 O O . LEU A 1 484 ? -20.026 -3.406 40.812 1.00 96.06 484 LEU A O 1
ATOM 3942 N N . GLY A 1 485 ? -20.504 -1.462 39.819 1.00 93.81 485 GLY A N 1
ATOM 3943 C CA . GLY A 1 485 ? -19.430 -0.702 40.463 1.00 93.81 485 GLY A CA 1
ATOM 3944 C C . GLY A 1 485 ? -19.473 -0.729 41.996 1.00 93.81 485 GLY A C 1
ATOM 3945 O O . GLY A 1 485 ? -18.437 -0.569 42.638 1.00 93.81 485 GLY A O 1
ATOM 3946 N N . TYR A 1 486 ? -20.633 -1.013 42.595 1.00 94.25 486 TYR A N 1
ATOM 3947 C CA . TYR A 1 486 ? -20.778 -1.201 44.041 1.00 94.25 486 TYR A CA 1
ATOM 3948 C C . TYR A 1 486 ? -20.035 -2.429 44.589 1.00 94.25 486 TYR A C 1
ATOM 3950 O O . TYR A 1 486 ? -19.795 -2.509 45.792 1.00 94.25 486 TYR A O 1
ATOM 3958 N N . LEU A 1 487 ? -19.595 -3.364 43.737 1.00 95.38 487 LEU A N 1
ATOM 3959 C CA . LEU A 1 487 ? -18.774 -4.510 44.145 1.00 95.38 487 LEU A CA 1
ATOM 3960 C C . LEU A 1 487 ? -17.395 -4.112 44.702 1.00 95.38 487 LEU A C 1
ATOM 3962 O O . LEU A 1 487 ? -16.737 -4.925 45.356 1.00 95.38 487 LEU A O 1
ATOM 3966 N N . VAL A 1 488 ? -16.954 -2.870 44.478 1.00 94.38 488 VAL A N 1
ATOM 3967 C CA . VAL A 1 488 ? -15.759 -2.299 45.122 1.00 94.38 488 VAL A CA 1
ATOM 3968 C C . VAL A 1 488 ? -15.941 -2.205 46.639 1.00 94.38 488 VAL A C 1
ATOM 3970 O O . VAL A 1 488 ? -15.041 -2.574 47.398 1.00 94.38 488 VAL A O 1
ATOM 3973 N N . ASP A 1 489 ? -17.127 -1.770 47.066 1.00 93.25 489 ASP A N 1
ATOM 3974 C CA . ASP A 1 489 ? -17.495 -1.564 48.467 1.00 93.25 489 ASP A CA 1
ATOM 3975 C C . ASP A 1 489 ? -18.198 -2.785 49.084 1.00 93.25 489 ASP A C 1
ATOM 3977 O O . ASP A 1 489 ? -18.411 -2.823 50.294 1.00 93.25 489 ASP A O 1
ATOM 3981 N N . ALA A 1 490 ? -18.545 -3.795 48.283 1.00 93.62 490 ALA A N 1
ATOM 3982 C CA . ALA A 1 490 ? -19.165 -5.034 48.744 1.00 93.62 490 ALA A CA 1
ATOM 3983 C C . ALA A 1 490 ? -18.185 -5.969 49.471 1.00 93.62 490 ALA A C 1
ATOM 3985 O O . ALA A 1 490 ? -16.956 -5.830 49.391 1.00 93.62 490 ALA A O 1
ATOM 3986 N N . LEU A 1 491 ? -18.733 -6.956 50.186 1.00 93.75 491 LEU A N 1
ATOM 3987 C CA . LEU A 1 491 ? -17.934 -8.046 50.744 1.00 93.75 491 LEU A CA 1
ATOM 3988 C C . LEU A 1 491 ? -17.189 -8.807 49.625 1.00 93.75 491 LEU A C 1
ATOM 3990 O O . LEU A 1 491 ? -17.759 -9.023 48.551 1.00 93.75 491 LEU A O 1
ATOM 3994 N N . PRO A 1 492 ? -15.933 -9.245 49.858 1.00 93.94 492 PRO A N 1
ATOM 3995 C CA . PRO A 1 492 ? -15.128 -9.924 48.840 1.00 93.94 492 PRO A CA 1
ATOM 3996 C C . PRO A 1 492 ? -15.789 -11.163 48.227 1.00 93.94 492 PRO A C 1
ATOM 3998 O O . PRO A 1 492 ? -15.584 -11.422 47.046 1.00 93.94 492 PRO A O 1
ATOM 4001 N N . GLU A 1 493 ? -16.622 -11.874 48.994 1.00 93.88 493 GLU A N 1
ATOM 4002 C CA . GLU A 1 493 ? -17.350 -13.082 48.574 1.00 93.88 493 GLU A CA 1
ATOM 4003 C C . GLU A 1 493 ? -18.160 -12.904 47.280 1.00 93.88 493 GLU A C 1
ATOM 4005 O O . GLU A 1 493 ? -18.245 -13.828 46.478 1.00 93.88 493 GLU A O 1
ATOM 4010 N N . TYR A 1 494 ? -18.686 -11.702 47.018 1.00 94.88 494 TYR A N 1
ATOM 4011 C CA . TYR A 1 494 ? -19.462 -11.412 45.806 1.00 94.88 494 TYR A CA 1
ATOM 4012 C C . TYR A 1 494 ? -18.591 -11.143 44.568 1.00 94.88 494 TYR A C 1
ATOM 4014 O O . TYR A 1 494 ? -19.123 -10.974 43.471 1.00 94.88 494 TYR A O 1
ATOM 4022 N N . SER A 1 495 ? -17.269 -11.040 44.737 1.00 95.31 495 SER A N 1
ATOM 4023 C CA . SER A 1 495 ? -16.294 -10.730 43.679 1.00 95.31 495 SER A CA 1
ATOM 4024 C C . SER A 1 495 ? -15.173 -11.767 43.547 1.00 95.31 495 SER A C 1
ATOM 4026 O O . SER A 1 495 ? -14.296 -11.580 42.708 1.00 95.31 495 SER A O 1
ATOM 4028 N N . THR A 1 496 ? -15.163 -12.825 44.362 1.00 96.75 496 THR A N 1
ATOM 4029 C CA . THR A 1 496 ? -14.131 -13.870 44.318 1.00 96.75 496 THR A CA 1
ATOM 4030 C C . THR A 1 496 ? -14.544 -14.980 43.356 1.00 96.75 496 THR A C 1
ATOM 4032 O O . THR A 1 496 ? -15.517 -15.690 43.605 1.00 96.75 496 THR A O 1
ATOM 4035 N N . PHE A 1 497 ? -13.779 -15.157 42.279 1.00 96.38 497 PHE A N 1
ATOM 4036 C CA . PHE A 1 497 ? -13.996 -16.203 41.279 1.00 96.38 497 PHE A CA 1
ATOM 4037 C C . PHE A 1 497 ? -12.713 -16.994 41.034 1.00 96.38 497 PHE A C 1
ATOM 4039 O O . PHE A 1 497 ? -11.626 -16.420 40.934 1.00 96.38 497 PHE A O 1
ATOM 4046 N N . ASP A 1 498 ? -12.850 -18.313 40.897 1.00 95.62 498 ASP A N 1
ATOM 4047 C CA . ASP A 1 498 ? -11.727 -19.195 40.587 1.00 95.62 498 ASP A CA 1
ATOM 4048 C C . ASP A 1 498 ? -11.206 -18.953 39.157 1.00 95.62 498 ASP A C 1
ATOM 4050 O O . ASP A 1 498 ? -11.969 -18.915 38.188 1.00 95.62 498 ASP A O 1
ATOM 4054 N N . PHE A 1 499 ? -9.885 -18.831 39.016 1.00 93.38 499 PHE A N 1
ATOM 4055 C CA . PHE A 1 499 ? -9.209 -18.722 37.724 1.00 93.38 499 PHE A CA 1
ATOM 4056 C C . PHE A 1 499 ? -9.360 -19.978 36.869 1.00 93.38 499 PHE A C 1
ATOM 4058 O O . PHE A 1 499 ? -9.317 -19.893 35.639 1.00 93.38 499 PHE A O 1
ATOM 4065 N N . HIS A 1 500 ? -9.536 -21.139 37.492 1.00 94.12 500 HIS A N 1
ATOM 4066 C CA . HIS A 1 500 ? -9.678 -22.418 36.801 1.00 94.12 500 HIS A CA 1
ATOM 4067 C C . HIS A 1 500 ? -11.137 -22.836 36.599 1.00 94.12 500 HIS A C 1
ATOM 4069 O O . HIS A 1 500 ? -11.385 -23.952 36.152 1.00 94.12 500 HIS A O 1
ATOM 4075 N N . MET A 1 501 ? -12.090 -21.926 36.834 1.00 93.25 501 MET A N 1
ATOM 4076 C CA . MET A 1 501 ? -13.509 -22.178 36.602 1.00 93.25 501 MET A CA 1
ATOM 4077 C C . MET A 1 501 ? -13.767 -22.668 35.168 1.00 93.25 501 MET A C 1
ATOM 4079 O O . MET A 1 501 ? -13.373 -22.024 34.186 1.00 93.25 501 MET A O 1
ATOM 4083 N N . GLU A 1 502 ? -14.451 -23.807 35.064 1.00 93.44 502 GLU A N 1
ATOM 4084 C CA . GLU A 1 502 ? -14.862 -24.388 33.789 1.00 93.44 502 GLU A CA 1
ATOM 4085 C C . GLU A 1 502 ? -16.122 -23.697 33.236 1.00 93.44 502 GLU A C 1
ATOM 4087 O O . GLU A 1 502 ? -16.992 -23.281 34.013 1.00 93.44 502 GLU A O 1
ATOM 4092 N N . PRO A 1 503 ? -16.257 -23.569 31.901 1.00 94.94 503 PRO A N 1
ATOM 4093 C CA . PRO A 1 503 ? -17.452 -23.001 31.290 1.00 94.94 503 PRO A CA 1
ATOM 4094 C C . PRO A 1 503 ? -18.717 -23.824 31.577 1.00 94.94 503 PRO A C 1
ATOM 4096 O O . PRO A 1 503 ? -18.799 -25.007 31.252 1.00 94.94 503 PRO A O 1
ATOM 4099 N N . GLN A 1 504 ? -19.737 -23.168 32.123 1.00 93.44 504 GLN A N 1
ATOM 4100 C CA . GLN A 1 504 ? -21.075 -23.713 32.330 1.00 93.44 504 GLN A CA 1
ATOM 4101 C C . GLN A 1 504 ? -21.906 -23.520 31.058 1.00 93.44 504 GLN A C 1
ATOM 4103 O O . GLN A 1 504 ? -22.158 -22.392 30.628 1.00 93.44 504 GLN A O 1
ATOM 4108 N N . ALA A 1 505 ? -22.339 -24.623 30.446 1.00 89.38 505 ALA A N 1
ATOM 4109 C CA . ALA A 1 505 ? -23.156 -24.575 29.240 1.00 89.38 505 ALA A CA 1
ATOM 4110 C C . ALA A 1 505 ? -24.565 -24.034 29.543 1.00 89.38 505 ALA A C 1
ATOM 4112 O O . ALA A 1 505 ? -25.263 -24.549 30.416 1.00 89.38 505 ALA A O 1
ATOM 4113 N N . HIS A 1 506 ? -24.997 -23.023 28.785 1.00 89.38 506 HIS A N 1
ATOM 4114 C CA . HIS A 1 506 ? -26.370 -22.515 28.819 1.00 89.38 506 HIS A CA 1
ATOM 4115 C C . HIS A 1 506 ? -27.210 -23.202 27.730 1.00 89.38 506 HIS A C 1
ATOM 4117 O O . HIS A 1 506 ? -26.792 -23.193 26.567 1.00 89.38 506 HIS A O 1
ATOM 4123 N N . PRO A 1 507 ? -28.369 -23.803 28.057 1.00 88.31 507 PRO A N 1
ATOM 4124 C CA . PRO A 1 507 ? -29.186 -24.494 27.068 1.00 88.31 507 PRO A CA 1
ATOM 4125 C C . PRO A 1 507 ? -29.770 -23.520 26.036 1.00 88.31 507 PRO A C 1
ATOM 4127 O O . PRO A 1 507 ? -30.375 -22.501 26.375 1.00 88.31 507 PRO A O 1
ATOM 4130 N N . ALA A 1 508 ? -29.602 -23.859 24.757 1.00 86.56 508 ALA A N 1
ATOM 4131 C CA . ALA A 1 508 ? -30.109 -23.085 23.629 1.00 86.56 508 ALA A CA 1
ATOM 4132 C C . ALA A 1 508 ? -31.639 -22.905 23.705 1.00 86.56 508 ALA A C 1
ATOM 4134 O O . ALA A 1 508 ? -32.365 -23.844 24.024 1.00 86.56 508 ALA A O 1
ATOM 4135 N N . GLY A 1 509 ? -32.121 -21.693 23.429 1.00 85.81 509 GLY A N 1
ATOM 4136 C CA . GLY A 1 509 ? -33.544 -21.342 23.444 1.00 85.81 509 GLY A CA 1
ATOM 4137 C C . GLY A 1 509 ? -34.108 -20.994 24.826 1.00 85.81 509 GLY A C 1
ATOM 4138 O O . GLY A 1 509 ? -35.267 -20.594 24.929 1.00 85.81 509 GLY A O 1
ATOM 4139 N N . THR A 1 510 ? -33.317 -21.118 25.899 1.00 89.06 510 THR A N 1
ATOM 4140 C CA . THR A 1 510 ? -33.764 -20.738 27.248 1.00 89.06 510 THR A CA 1
ATOM 4141 C C . THR A 1 510 ? -33.436 -19.275 27.561 1.00 89.06 510 THR A C 1
ATOM 4143 O O . THR A 1 510 ? -32.380 -18.779 27.146 1.00 89.06 510 THR A O 1
ATOM 4146 N N . PRO A 1 511 ? -34.318 -18.556 28.285 1.00 90.94 511 PRO A N 1
ATOM 4147 C CA . PRO A 1 511 ? -34.055 -17.178 28.676 1.00 90.94 511 PRO A CA 1
ATOM 4148 C C . PRO A 1 511 ? -32.820 -17.102 29.575 1.00 90.94 511 PRO A C 1
ATOM 4150 O O . PRO A 1 511 ? -32.525 -18.018 30.342 1.00 90.94 511 PRO A O 1
ATOM 4153 N N . ILE A 1 512 ? -32.099 -15.988 29.482 1.00 92.69 512 ILE A N 1
ATOM 4154 C CA . ILE A 1 512 ? -30.888 -15.780 30.276 1.00 92.69 512 ILE A CA 1
ATOM 4155 C C . ILE A 1 512 ? -31.270 -15.639 31.755 1.00 92.69 512 ILE A C 1
ATOM 4157 O O . ILE A 1 512 ? -32.121 -14.801 32.068 1.00 92.69 512 ILE A O 1
ATOM 4161 N N . PRO A 1 513 ? -30.654 -16.407 32.672 1.00 94.75 513 PRO A N 1
ATOM 4162 C CA . PRO A 1 513 ? -30.981 -16.329 34.088 1.00 94.75 513 PRO A CA 1
ATOM 4163 C C . PRO A 1 513 ? -30.598 -14.958 34.660 1.00 94.75 513 PRO A C 1
ATOM 4165 O O . PRO A 1 513 ? -29.467 -14.488 34.495 1.00 94.75 513 PRO A O 1
ATOM 4168 N N . VAL A 1 514 ? -31.546 -14.321 35.351 1.00 95.75 514 VAL A N 1
ATOM 4169 C CA . VAL A 1 514 ? -31.310 -13.096 36.123 1.00 95.75 514 VAL A CA 1
ATOM 4170 C C . VAL A 1 514 ? -31.019 -13.499 37.560 1.00 95.75 514 VAL A C 1
ATOM 4172 O O . VAL A 1 514 ? -31.857 -14.087 38.238 1.00 95.75 514 VAL A O 1
ATOM 4175 N N . ASN A 1 515 ? -29.812 -13.203 38.021 1.00 95.25 515 ASN A N 1
ATOM 4176 C CA . ASN A 1 515 ? -29.403 -13.450 39.389 1.00 95.25 515 ASN A CA 1
ATOM 4177 C C . ASN A 1 515 ? -29.849 -12.274 40.274 1.00 95.25 515 ASN A C 1
ATOM 4179 O O . ASN A 1 515 ? -29.318 -11.165 40.169 1.00 95.25 515 ASN A O 1
ATOM 4183 N N . GLU A 1 516 ? -30.836 -12.535 41.132 1.00 95.56 516 GLU A N 1
ATOM 4184 C CA . GLU A 1 516 ? -31.474 -11.550 42.017 1.00 95.56 516 GLU A CA 1
ATOM 4185 C C . GLU A 1 516 ? -30.742 -11.349 43.357 1.00 95.56 516 GLU A C 1
ATOM 4187 O O . GLU A 1 516 ? -31.242 -10.643 44.234 1.00 95.56 516 GLU A O 1
ATOM 4192 N N . VAL A 1 517 ? -29.563 -11.960 43.542 1.00 94.12 517 VAL A N 1
ATOM 4193 C CA . VAL A 1 517 ? -28.766 -11.809 44.767 1.00 94.12 517 VAL A CA 1
ATOM 4194 C C . VAL A 1 517 ? -28.460 -10.334 45.021 1.00 94.12 517 VAL A C 1
ATOM 4196 O O . VAL A 1 517 ? -27.855 -9.653 44.190 1.00 94.12 517 VAL A O 1
ATOM 4199 N N . LYS A 1 518 ? -28.844 -9.867 46.210 1.00 94.44 518 LYS A N 1
ATOM 4200 C CA . LYS A 1 518 ? -28.513 -8.537 46.716 1.00 94.44 518 LYS A CA 1
ATOM 4201 C C . LYS A 1 518 ? -27.234 -8.597 47.536 1.00 94.44 518 LYS A C 1
ATOM 4203 O O . LYS A 1 518 ? -27.107 -9.439 48.421 1.00 94.44 518 LYS A O 1
ATOM 4208 N N . VAL A 1 519 ? -26.288 -7.715 47.239 1.00 94.00 519 VAL A N 1
ATOM 4209 C CA . VAL A 1 519 ? -24.977 -7.713 47.891 1.00 94.00 519 VAL A CA 1
ATOM 4210 C C . VAL A 1 519 ? -25.000 -6.939 49.204 1.00 94.00 519 VAL A C 1
ATOM 4212 O O . VAL A 1 519 ? -25.674 -5.910 49.335 1.00 94.00 519 VAL A O 1
ATOM 4215 N N . LYS A 1 520 ? -24.191 -7.409 50.155 1.00 93.62 520 LYS A N 1
ATOM 4216 C CA . LYS A 1 520 ? -23.890 -6.698 51.400 1.00 93.62 520 LYS A CA 1
ATOM 4217 C C . LYS A 1 520 ? -22.663 -5.815 51.215 1.00 93.62 520 LYS A C 1
ATOM 4219 O O . LYS A 1 520 ? -21.603 -6.289 50.794 1.00 93.62 520 LYS A O 1
ATOM 4224 N N . LEU A 1 521 ? -22.814 -4.535 51.543 1.00 92.19 521 LEU A N 1
ATOM 4225 C CA . LEU A 1 521 ? -21.705 -3.588 51.572 1.00 92.19 521 LEU A CA 1
ATOM 4226 C C . LEU A 1 521 ? -20.868 -3.770 52.843 1.00 92.19 521 LEU A C 1
ATOM 4228 O O . LEU A 1 521 ? -21.352 -4.233 53.876 1.00 92.19 521 LEU A O 1
ATOM 4232 N N . LYS A 1 522 ? -19.589 -3.409 52.753 1.00 90.75 522 LYS A N 1
ATOM 4233 C CA . LYS A 1 522 ? -18.713 -3.230 53.913 1.00 90.75 522 LYS A CA 1
ATOM 4234 C C . LYS A 1 522 ? -19.199 -2.045 54.741 1.00 90.75 522 LYS A C 1
ATOM 4236 O O . LYS A 1 522 ? -19.947 -1.196 54.263 1.00 90.75 522 LYS A O 1
ATOM 4241 N N . ASN A 1 523 ? -18.706 -1.941 55.969 1.00 88.00 523 ASN A N 1
ATOM 4242 C CA . ASN A 1 523 ? -18.955 -0.754 56.776 1.00 88.00 523 ASN A CA 1
ATOM 4243 C C . ASN A 1 523 ? -18.398 0.504 56.071 1.00 88.00 523 ASN A C 1
ATOM 4245 O O . ASN A 1 523 ? -17.328 0.429 55.461 1.00 88.00 523 ASN A O 1
ATOM 4249 N N . PRO A 1 524 ? -19.098 1.650 56.145 1.00 85.06 524 PRO A N 1
ATOM 4250 C CA . PRO A 1 524 ? -18.658 2.899 55.523 1.00 85.06 524 PRO A CA 1
ATOM 4251 C C . PRO A 1 524 ? -17.306 3.382 56.092 1.00 85.06 524 PRO A C 1
ATOM 4253 O O . PRO A 1 524 ? -16.962 3.034 57.225 1.00 85.06 524 PRO A O 1
ATOM 4256 N N . PRO A 1 525 ? -16.561 4.248 55.372 1.00 86.19 525 PRO A N 1
ATOM 4257 C CA . PRO A 1 525 ? -16.972 4.996 54.178 1.00 86.19 525 PRO A CA 1
ATOM 4258 C C . PRO A 1 525 ? -16.868 4.199 52.868 1.00 86.19 525 PRO A C 1
ATOM 4260 O O . PRO A 1 525 ? -15.890 3.496 52.637 1.00 86.19 525 PRO A O 1
ATOM 4263 N N . TRP A 1 526 ? -17.865 4.369 51.996 1.00 88.62 526 TRP A N 1
ATOM 4264 C CA . TRP A 1 526 ? -17.890 3.808 50.640 1.00 88.62 526 TRP A CA 1
ATOM 4265 C C . TRP A 1 526 ? -17.272 4.761 49.615 1.00 88.62 526 TRP A C 1
ATOM 4267 O O . TRP A 1 526 ? -17.235 5.977 49.825 1.00 88.62 526 TRP A O 1
ATOM 4277 N N . THR A 1 527 ? -16.850 4.220 48.473 1.00 88.12 527 THR A N 1
ATOM 4278 C CA . THR A 1 527 ? -16.310 5.008 47.351 1.00 88.12 527 THR A CA 1
ATOM 4279 C C . THR A 1 527 ? -17.343 5.931 46.704 1.00 88.12 527 THR A C 1
ATOM 4281 O O . THR A 1 527 ? -16.992 7.009 46.218 1.00 88.12 527 THR A O 1
ATOM 4284 N N . ARG A 1 528 ? -18.622 5.537 46.703 1.00 86.12 528 ARG A N 1
ATOM 4285 C CA . ARG A 1 528 ? -19.746 6.341 46.206 1.00 86.12 528 ARG A CA 1
ATOM 4286 C C . ARG A 1 528 ? -20.917 6.312 47.182 1.00 86.12 528 ARG A C 1
ATOM 4288 O O . ARG A 1 528 ? -21.035 5.440 48.037 1.00 86.12 528 ARG A O 1
ATOM 4295 N N . ARG A 1 529 ? -21.809 7.290 47.025 1.00 85.38 529 ARG A N 1
ATOM 4296 C CA . ARG A 1 529 ? -23.055 7.398 47.791 1.00 85.38 529 ARG A CA 1
ATOM 4297 C C . ARG A 1 529 ? -24.133 6.493 47.202 1.00 85.38 529 ARG A C 1
ATOM 4299 O O . ARG A 1 529 ? -25.034 6.957 46.502 1.00 85.38 529 ARG A O 1
ATOM 4306 N N . TRP A 1 530 ? -23.999 5.193 47.447 1.00 85.94 530 TRP A N 1
ATOM 4307 C CA . TRP A 1 530 ? -24.924 4.176 46.946 1.00 85.94 530 TRP A CA 1
ATOM 4308 C C . TRP A 1 530 ? -26.352 4.362 47.466 1.00 85.94 530 TRP A C 1
ATOM 4310 O O . TRP A 1 530 ? -27.293 3.960 46.796 1.00 85.94 530 TRP A O 1
ATOM 4320 N N . GLU A 1 531 ? -26.535 5.047 48.598 1.00 79.38 531 GLU A N 1
ATOM 4321 C CA . GLU A 1 531 ? -27.847 5.353 49.175 1.00 79.38 531 GLU A CA 1
ATOM 4322 C C . GLU A 1 531 ? -28.683 6.363 48.371 1.00 79.38 531 GLU A C 1
ATOM 4324 O O . GLU A 1 531 ? -29.873 6.506 48.633 1.00 79.38 531 GLU A O 1
ATOM 4329 N N . ILE A 1 532 ? -28.073 7.076 47.416 1.00 78.31 532 ILE A N 1
ATOM 4330 C CA . ILE A 1 532 ? -28.775 7.983 46.486 1.00 78.31 532 ILE A CA 1
ATOM 4331 C C . ILE A 1 532 ? -28.965 7.322 45.113 1.00 78.31 532 ILE A C 1
ATOM 4333 O O . ILE A 1 532 ? -29.788 7.765 44.317 1.00 78.31 532 ILE A O 1
ATOM 4337 N N . SER A 1 533 ? -28.202 6.271 44.815 1.00 75.44 533 SER A N 1
ATOM 4338 C CA . SER A 1 533 ? -28.259 5.609 43.517 1.00 75.44 533 SER A CA 1
ATOM 4339 C C . SER A 1 533 ? -29.502 4.724 43.405 1.00 75.44 533 SER A C 1
ATOM 4341 O O . SER A 1 533 ? -29.933 4.116 44.381 1.00 75.44 533 SER A O 1
ATOM 4343 N N . SER A 1 534 ? -30.055 4.597 42.199 1.00 76.69 534 SER A N 1
ATOM 4344 C CA . SER A 1 534 ? -31.210 3.743 41.897 1.00 76.69 534 SER A CA 1
ATOM 4345 C C . SER A 1 534 ? -30.858 2.247 41.777 1.00 76.69 534 SER A C 1
ATOM 4347 O O . SER A 1 534 ? -31.557 1.505 41.086 1.00 76.69 534 SER A O 1
ATOM 4349 N N . CYS A 1 535 ? -29.765 1.797 42.408 1.00 85.56 535 CYS A N 1
ATOM 4350 C CA . CYS A 1 535 ? -29.303 0.407 42.358 1.00 85.56 535 CYS A CA 1
ATOM 4351 C C . CYS A 1 535 ? -30.270 -0.524 43.104 1.00 85.56 535 CYS A C 1
ATOM 4353 O O . CYS A 1 535 ? -30.611 -0.288 44.264 1.00 85.56 535 CYS A O 1
ATOM 4355 N N . ARG A 1 536 ? -30.668 -1.625 42.462 1.00 89.94 536 ARG A N 1
ATOM 4356 C CA . ARG A 1 536 ? -31.591 -2.634 43.015 1.00 89.94 536 ARG A CA 1
ATOM 4357 C C . ARG A 1 536 ? -30.872 -3.842 43.617 1.00 89.94 536 ARG A C 1
ATOM 4359 O O . ARG A 1 536 ? -31.475 -4.579 44.397 1.00 89.94 536 ARG A O 1
ATOM 4366 N N . GLY A 1 537 ? -29.605 -4.046 43.266 1.00 92.19 537 GLY A N 1
ATOM 4367 C CA . GLY A 1 537 ? -28.772 -5.172 43.684 1.00 92.19 537 GLY A CA 1
ATOM 4368 C C . GLY A 1 537 ? -28.067 -5.007 45.029 1.00 92.19 537 GLY A C 1
ATOM 4369 O O . GLY A 1 537 ? -27.199 -5.817 45.339 1.00 92.19 537 GLY A O 1
ATOM 4370 N N . ILE A 1 538 ? -28.410 -4.001 45.839 1.00 91.81 538 ILE A N 1
ATOM 4371 C CA . ILE A 1 538 ? -27.842 -3.795 47.182 1.00 91.81 538 ILE A CA 1
ATOM 4372 C C . ILE A 1 538 ? -28.917 -4.102 48.234 1.00 91.81 538 ILE A C 1
ATOM 4374 O O . ILE A 1 538 ? -30.071 -3.708 48.069 1.00 91.81 538 ILE A O 1
ATOM 4378 N N . GLU A 1 539 ? -28.561 -4.835 49.294 1.00 88.00 539 GLU A N 1
ATOM 4379 C CA . GLU A 1 539 ? -29.530 -5.292 50.305 1.00 88.00 539 GLU A CA 1
ATOM 4380 C C . GLU A 1 539 ? -30.075 -4.143 51.162 1.00 88.00 539 GLU A C 1
ATOM 4382 O O . GLU A 1 539 ? -31.291 -4.000 51.284 1.00 88.00 539 GLU A O 1
ATOM 4387 N N . ASP A 1 540 ? -29.192 -3.309 51.720 1.00 80.31 540 ASP A N 1
ATOM 4388 C CA . ASP A 1 540 ? -29.580 -2.180 52.567 1.00 80.31 540 ASP A CA 1
ATOM 4389 C C . ASP A 1 540 ? -28.515 -1.076 52.564 1.00 80.31 540 ASP A C 1
ATOM 4391 O O . ASP A 1 540 ? -27.459 -1.183 53.191 1.00 80.31 540 ASP A O 1
ATOM 4395 N N . THR A 1 541 ? -28.799 0.006 51.842 1.00 76.50 541 THR A N 1
ATOM 4396 C CA . THR A 1 541 ? -27.936 1.193 51.779 1.00 76.50 541 THR A CA 1
ATOM 4397 C C . THR A 1 541 ? -28.274 2.221 52.859 1.00 76.50 541 THR A C 1
ATOM 4399 O O . THR A 1 541 ? -27.409 2.996 53.272 1.00 76.50 541 THR A O 1
ATOM 4402 N N . TRP A 1 542 ? -29.522 2.256 53.337 1.00 74.19 542 TRP A N 1
ATOM 4403 C CA . TRP A 1 542 ? -30.015 3.350 54.170 1.00 74.19 542 TRP A CA 1
ATOM 4404 C C . TRP A 1 542 ? -29.694 3.151 55.645 1.00 74.19 542 TRP A C 1
ATOM 4406 O O . TRP A 1 542 ? -29.303 4.110 56.316 1.00 74.19 542 TRP A O 1
ATOM 4416 N N . THR A 1 543 ? -29.821 1.940 56.191 1.00 77.38 543 THR A N 1
ATOM 4417 C CA . THR A 1 543 ? -29.498 1.731 57.614 1.00 77.38 543 THR A CA 1
ATOM 4418 C C . THR A 1 543 ? -28.009 1.946 57.867 1.00 77.38 543 THR A C 1
ATOM 4420 O O . THR A 1 543 ? -27.662 2.641 58.826 1.00 77.38 543 THR A O 1
ATOM 4423 N N . GLN A 1 544 ? -27.165 1.480 56.943 1.00 74.50 544 GLN A N 1
ATOM 4424 C CA . GLN A 1 544 ? -25.703 1.548 57.003 1.00 74.50 544 GLN A CA 1
ATOM 4425 C C . GLN A 1 544 ? -25.138 2.951 56.718 1.00 74.50 544 GLN A C 1
ATOM 4427 O O . GLN A 1 544 ? -24.002 3.247 57.092 1.00 74.50 544 GLN A O 1
ATOM 4432 N N . ALA A 1 545 ? -25.918 3.851 56.105 1.00 75.56 545 ALA A N 1
ATOM 4433 C CA . ALA A 1 545 ? -25.486 5.223 55.849 1.00 75.56 545 ALA A CA 1
ATOM 4434 C C . ALA A 1 545 ? -25.246 6.009 57.154 1.00 75.56 545 ALA A C 1
ATOM 4436 O O . ALA A 1 545 ? -26.043 5.968 58.101 1.00 75.56 545 ALA A O 1
ATOM 4437 N N . THR A 1 546 ? -24.165 6.798 57.195 1.00 76.38 546 THR A N 1
ATOM 4438 C CA . THR A 1 546 ? -23.801 7.564 58.398 1.00 76.38 546 THR A CA 1
ATOM 4439 C C . THR A 1 546 ? -24.834 8.663 58.714 1.00 76.38 546 THR A C 1
ATOM 4441 O O . THR A 1 546 ? -25.421 9.253 57.798 1.00 76.38 546 THR A O 1
ATOM 4444 N N . PRO A 1 547 ? -25.032 9.038 59.997 1.00 80.44 547 PRO A N 1
ATOM 4445 C CA . PRO A 1 547 ? -25.945 10.126 60.377 1.00 80.44 547 PRO A CA 1
ATOM 4446 C C . PRO A 1 547 ? -25.633 11.475 59.707 1.00 80.44 547 PRO A C 1
ATOM 4448 O O . PRO A 1 547 ? -26.510 12.326 59.550 1.00 80.44 547 PRO A O 1
ATOM 4451 N N . TRP A 1 548 ? -24.377 11.700 59.312 1.00 78.25 548 TRP A N 1
ATOM 4452 C CA . TRP A 1 548 ? -23.977 12.885 58.555 1.00 78.25 548 TRP A CA 1
ATOM 4453 C C . TRP A 1 548 ? -24.563 12.885 57.134 1.00 78.25 548 TRP A C 1
ATOM 4455 O O . TRP A 1 548 ? -25.165 13.881 56.730 1.00 78.25 548 TRP A O 1
ATOM 4465 N N . PHE A 1 549 ? -24.472 11.764 56.408 1.00 75.94 549 PHE A N 1
ATOM 4466 C CA . PHE A 1 549 ? -25.038 11.636 55.059 1.00 75.94 549 PHE A CA 1
ATOM 4467 C C . PHE A 1 549 ? -26.568 11.692 55.061 1.00 75.94 549 PHE A C 1
ATOM 4469 O O . PHE A 1 549 ? -27.144 12.383 54.215 1.00 75.94 549 PHE A O 1
ATOM 4476 N N . LYS A 1 550 ? -27.220 11.072 56.056 1.00 78.31 550 LYS A N 1
ATOM 4477 C CA . LYS A 1 550 ? -28.683 11.130 56.241 1.00 78.31 550 LYS A CA 1
ATOM 4478 C C . LYS A 1 550 ? -29.186 12.571 56.373 1.00 78.31 550 LYS A C 1
ATOM 4480 O O . LYS A 1 550 ? -30.114 12.966 55.675 1.00 78.31 550 LYS A O 1
ATOM 4485 N N . ARG A 1 551 ? -28.515 13.399 57.187 1.00 79.06 551 ARG A N 1
ATOM 4486 C CA . ARG A 1 551 ? -28.851 14.831 57.356 1.00 79.06 551 ARG A CA 1
ATOM 4487 C C . ARG A 1 551 ? -28.641 15.664 56.088 1.00 79.06 551 ARG A C 1
ATOM 4489 O O . ARG A 1 551 ? -29.310 16.676 55.905 1.00 79.06 551 ARG A O 1
ATOM 4496 N N . LYS A 1 552 ? -27.714 15.263 55.213 1.00 74.44 552 LYS A N 1
ATOM 4497 C CA . LYS A 1 552 ? -27.397 15.983 53.969 1.00 74.44 552 LYS A CA 1
ATOM 4498 C C . LYS A 1 552 ? -28.221 15.503 52.767 1.00 74.44 552 LYS A C 1
ATOM 4500 O O . LYS A 1 552 ? -28.127 16.118 51.706 1.00 74.44 552 LYS A O 1
ATOM 4505 N N . LEU A 1 553 ? -29.044 14.458 52.916 1.00 71.44 553 LEU A N 1
ATOM 4506 C CA . LEU A 1 553 ? -29.815 13.860 51.821 1.00 71.44 553 LEU A CA 1
ATOM 4507 C C . LEU A 1 553 ? -30.633 14.904 51.050 1.00 71.44 553 LEU A C 1
ATOM 4509 O O . LEU A 1 553 ? -30.468 15.003 49.844 1.00 71.44 553 LEU A O 1
ATOM 4513 N N . HIS A 1 554 ? -31.398 15.764 51.730 1.00 64.62 554 HIS A N 1
ATOM 4514 C CA . HIS A 1 554 ? -32.229 16.795 51.083 1.00 64.62 554 HIS A CA 1
ATOM 4515 C C . HIS A 1 554 ? -31.423 17.801 50.230 1.00 64.62 554 HIS A C 1
ATOM 4517 O O . HIS A 1 554 ? -31.962 18.422 49.322 1.00 64.62 554 HIS A O 1
ATOM 4523 N N . LYS A 1 555 ? -30.119 17.980 50.488 1.00 62.97 555 LYS A N 1
ATOM 4524 C CA . LYS A 1 555 ? -29.244 18.833 49.658 1.00 62.97 555 LYS A CA 1
ATOM 4525 C C . LYS A 1 555 ? -28.662 18.106 48.442 1.00 62.97 555 LYS A C 1
ATOM 4527 O O . LYS A 1 555 ? -28.036 18.751 47.611 1.00 62.97 555 LYS A O 1
ATOM 4532 N N . THR A 1 556 ? -28.777 16.780 48.392 1.00 62.41 556 THR A N 1
ATOM 4533 C CA . THR A 1 556 ? -28.078 15.927 47.416 1.00 62.41 556 THR A CA 1
ATOM 4534 C C . THR A 1 556 ? -28.998 15.008 46.624 1.00 62.41 556 THR A C 1
ATOM 4536 O O . THR A 1 556 ? -28.566 14.499 45.596 1.00 62.41 556 THR A O 1
ATOM 4539 N N . LEU A 1 557 ? -30.224 14.770 47.096 1.00 62.19 557 LEU A N 1
ATOM 4540 C CA . LEU A 1 557 ? -31.254 14.078 46.340 1.00 62.19 557 LEU A CA 1
ATOM 4541 C C . LEU A 1 557 ? -31.593 14.982 45.154 1.00 62.19 557 LEU A C 1
ATOM 4543 O O . LEU A 1 557 ? -32.293 15.984 45.295 1.00 62.19 557 LEU A O 1
ATOM 4547 N N . VAL A 1 558 ? -30.975 14.691 44.016 1.00 57.56 558 VAL A N 1
ATOM 4548 C CA . VAL A 1 558 ? -31.275 15.354 42.754 1.00 57.56 558 VAL A CA 1
ATOM 4549 C C . VAL A 1 558 ? -32.753 15.099 42.486 1.00 57.56 558 VAL A C 1
ATOM 4551 O O . VAL A 1 558 ? -33.209 13.962 42.601 1.00 57.56 558 VAL A O 1
ATOM 4554 N N . ASN A 1 559 ? -33.516 16.157 42.201 1.00 57.62 559 ASN A N 1
ATOM 4555 C CA . ASN A 1 559 ? -34.885 15.989 41.738 1.00 57.62 559 ASN A CA 1
ATOM 4556 C C . ASN A 1 559 ? -34.837 15.083 40.507 1.00 57.62 559 ASN A C 1
ATOM 4558 O O . ASN A 1 559 ? -34.222 15.436 39.502 1.00 57.62 559 ASN A O 1
ATOM 4562 N N . ASP A 1 560 ? -35.458 13.916 40.628 1.00 64.88 560 ASP A N 1
ATOM 4563 C CA . ASP A 1 560 ? -35.532 12.857 39.627 1.00 64.88 560 ASP A CA 1
ATOM 4564 C C . ASP A 1 560 ? -36.476 13.282 38.487 1.00 64.88 560 ASP A C 1
ATOM 4566 O O . ASP A 1 560 ? -37.539 12.704 38.270 1.00 64.88 560 ASP A O 1
ATOM 4570 N N . TYR A 1 561 ? -36.144 14.400 37.834 1.00 73.00 561 TYR A N 1
ATOM 4571 C CA . TYR A 1 561 ? -36.787 14.862 36.607 1.00 73.00 561 TYR A CA 1
ATOM 4572 C C . TYR A 1 561 ? -36.298 14.060 35.399 1.00 73.00 561 TYR A C 1
ATOM 4574 O O . TYR A 1 561 ? -36.975 14.041 34.379 1.00 73.00 561 TYR A O 1
ATOM 4582 N N . GLU A 1 562 ? -35.156 13.378 35.524 1.00 70.94 562 GLU A N 1
ATOM 4583 C CA . GLU A 1 562 ? -34.531 12.591 34.459 1.00 70.94 562 GLU A CA 1
ATOM 4584 C C . GLU A 1 562 ? -35.428 11.435 34.000 1.00 70.94 562 GLU A C 1
ATOM 4586 O O . GLU A 1 562 ? -35.602 11.263 32.800 1.00 70.94 562 GLU A O 1
ATOM 4591 N N . LYS A 1 563 ? -36.130 10.740 34.911 1.00 76.44 563 LYS A N 1
ATOM 4592 C CA . LYS A 1 563 ? -37.134 9.722 34.527 1.00 76.44 563 LYS A CA 1
ATOM 4593 C C . LYS A 1 563 ? -38.327 10.262 33.726 1.00 76.44 563 LYS A C 1
ATOM 4595 O O . LYS A 1 563 ? -39.127 9.479 33.222 1.00 76.44 563 LYS A O 1
ATOM 4600 N N . TYR A 1 564 ? -38.511 11.582 33.701 1.00 82.00 564 TYR A N 1
ATOM 4601 C CA . TYR A 1 564 ? -39.549 12.259 32.926 1.00 82.00 564 TYR A CA 1
ATOM 4602 C C . TYR A 1 564 ? -38.967 12.995 31.705 1.00 82.00 564 TYR A C 1
ATOM 4604 O O . TYR A 1 564 ? -39.724 13.608 30.949 1.00 82.00 564 TYR A O 1
ATOM 4612 N N . ASP A 1 565 ? -37.646 12.957 31.496 1.00 83.56 565 ASP A N 1
ATOM 4613 C CA . ASP A 1 565 ? -36.978 13.599 30.366 1.00 83.56 565 ASP A CA 1
ATOM 4614 C C . ASP A 1 565 ? -37.026 12.695 29.127 1.00 83.56 565 ASP A C 1
ATOM 4616 O O . ASP A 1 565 ? -36.079 11.997 28.766 1.00 83.56 565 ASP A O 1
ATOM 4620 N N . LEU A 1 566 ? -38.155 12.768 28.422 1.00 83.25 566 LEU A N 1
ATOM 4621 C CA . LEU A 1 566 ? -38.372 12.043 27.167 1.00 83.25 566 LEU A CA 1
ATOM 4622 C C . LEU A 1 566 ? -37.326 12.382 26.088 1.00 83.25 566 LEU A C 1
ATOM 4624 O O . LEU A 1 566 ? -37.094 11.584 25.179 1.00 83.25 566 LEU A O 1
ATOM 4628 N N . ILE A 1 567 ? -36.699 13.567 26.149 1.00 80.31 567 ILE A N 1
ATOM 4629 C CA . ILE A 1 567 ? -35.656 13.966 25.194 1.00 80.31 567 ILE A CA 1
ATOM 4630 C C . ILE A 1 567 ? -34.352 13.234 25.519 1.00 80.31 567 ILE A C 1
ATOM 4632 O O . ILE A 1 567 ? -33.646 12.820 24.595 1.00 80.31 567 ILE A O 1
ATOM 4636 N N . ALA A 1 568 ? -34.021 13.069 26.801 1.00 76.50 568 ALA A N 1
ATOM 4637 C CA . ALA A 1 568 ? -32.896 12.242 27.226 1.00 76.50 568 ALA A CA 1
ATOM 4638 C C . ALA A 1 568 ? -33.098 10.780 26.802 1.00 76.50 568 ALA A C 1
ATOM 4640 O O . ALA A 1 568 ? -32.204 10.226 26.160 1.00 76.50 568 ALA A O 1
ATOM 4641 N N . ASP A 1 569 ? -34.287 10.214 27.034 1.00 77.06 569 ASP A N 1
ATOM 4642 C CA . ASP A 1 569 ? -34.640 8.852 26.605 1.00 77.06 569 ASP A CA 1
ATOM 4643 C C . ASP A 1 569 ? -34.530 8.678 25.084 1.00 77.06 569 ASP A C 1
ATOM 4645 O O . ASP A 1 569 ? -33.969 7.697 24.594 1.00 77.06 569 ASP A O 1
ATOM 4649 N N . TYR A 1 570 ? -35.006 9.649 24.301 1.00 74.12 570 TYR A N 1
ATOM 4650 C CA . TYR A 1 570 ? -34.891 9.610 22.840 1.00 74.12 570 TYR A CA 1
ATOM 4651 C C . TYR A 1 570 ? -33.434 9.689 22.353 1.00 74.12 570 TYR A C 1
ATOM 4653 O O . TYR A 1 570 ? -33.077 9.099 21.335 1.00 74.12 570 TYR A O 1
ATOM 4661 N N . ARG A 1 571 ? -32.565 10.425 23.059 1.00 70.88 571 ARG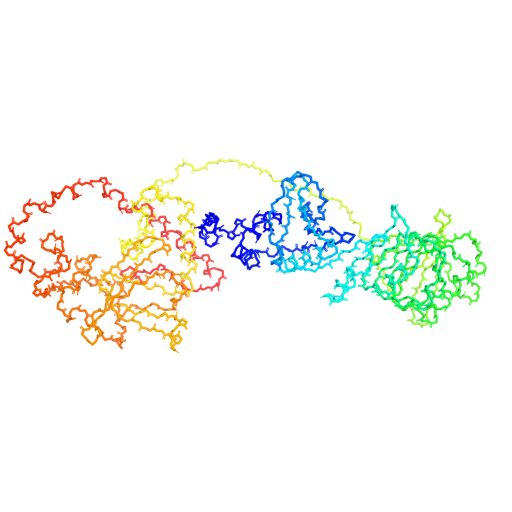 A N 1
ATOM 4662 C CA . ARG A 1 571 ? -31.142 10.553 22.695 1.00 70.88 571 ARG A CA 1
ATOM 4663 C C . ARG A 1 571 ? -30.341 9.289 23.001 1.00 70.88 571 ARG A C 1
ATOM 4665 O O . ARG A 1 571 ? -29.387 9.005 22.275 1.00 70.88 571 ARG A O 1
ATOM 4672 N N . THR A 1 572 ? -30.692 8.573 24.065 1.00 69.00 572 THR A N 1
ATOM 4673 C CA . THR A 1 572 ? -29.976 7.379 24.539 1.00 69.00 572 THR A CA 1
ATOM 4674 C C . THR A 1 572 ? -30.527 6.081 23.956 1.00 69.00 572 THR A C 1
ATOM 4676 O O . THR A 1 572 ? -29.758 5.143 23.758 1.00 69.00 572 THR A O 1
ATOM 4679 N N . SER A 1 573 ? -31.823 6.020 23.644 1.00 66.50 573 SER A N 1
ATOM 4680 C CA . SER A 1 573 ? -32.438 4.835 23.042 1.00 66.50 573 SER A CA 1
ATOM 4681 C C . SER A 1 573 ? -31.988 4.624 21.594 1.00 66.50 573 SER A C 1
ATOM 4683 O O . SER A 1 573 ? -31.902 5.553 20.786 1.00 66.50 573 SER A O 1
ATOM 4685 N N . SER A 1 574 ? -31.699 3.370 21.243 1.00 70.75 574 SER A N 1
ATOM 4686 C CA . SER A 1 574 ? -31.614 2.959 19.846 1.00 70.75 574 SER A CA 1
ATOM 4687 C C . SER A 1 574 ? -33.013 2.884 19.253 1.00 70.75 574 SER A C 1
ATOM 4689 O O . SER A 1 574 ? -33.947 2.359 19.860 1.00 70.75 574 SER A O 1
ATOM 4691 N N . THR A 1 575 ? -33.177 3.408 18.041 1.00 79.94 575 THR A N 1
ATOM 4692 C CA . THR A 1 575 ? -34.423 3.201 17.309 1.00 79.94 575 THR A CA 1
ATOM 4693 C C . THR A 1 575 ? -34.482 1.748 16.847 1.00 79.94 575 THR A C 1
ATOM 4695 O O . THR A 1 575 ? -33.498 1.207 16.339 1.00 79.94 575 THR A O 1
ATOM 4698 N N . ARG A 1 576 ? -35.654 1.111 16.957 1.00 81.25 576 ARG A N 1
ATOM 4699 C CA . ARG A 1 576 ? -35.853 -0.253 16.429 1.00 81.25 576 ARG A CA 1
ATOM 4700 C C . ARG A 1 576 ? -35.525 -0.366 14.940 1.00 81.25 576 ARG A C 1
ATOM 4702 O O . ARG A 1 576 ? -35.104 -1.419 14.479 1.00 81.25 576 ARG A O 1
ATOM 4709 N N . GLU A 1 577 ? -35.688 0.727 14.199 1.00 82.31 577 GLU A N 1
ATOM 4710 C CA . GLU A 1 577 ? -35.273 0.833 12.799 1.00 82.31 577 GLU A CA 1
ATOM 4711 C C . GLU A 1 577 ? -33.753 0.709 12.640 1.00 82.31 577 GLU A C 1
ATOM 4713 O O . GLU A 1 577 ? -33.291 -0.028 11.772 1.00 82.31 577 GLU A O 1
ATOM 4718 N N . HIS A 1 578 ? -32.964 1.376 13.493 1.00 84.94 578 HIS A N 1
ATOM 4719 C CA . HIS A 1 578 ? -31.505 1.240 13.486 1.00 84.94 578 HIS A CA 1
ATOM 4720 C C . HIS A 1 578 ? -31.077 -0.173 13.880 1.00 84.94 578 HIS A C 1
ATOM 4722 O O . HIS A 1 578 ? -30.204 -0.741 13.231 1.00 84.94 578 HIS A O 1
ATOM 4728 N N . GLU A 1 579 ? -31.703 -0.763 14.899 1.00 87.75 579 GLU A N 1
ATOM 4729 C CA . GLU A 1 579 ? -31.428 -2.148 15.309 1.00 87.75 579 GLU A CA 1
ATOM 4730 C C . GLU A 1 579 ? -31.681 -3.130 14.156 1.00 87.75 579 GLU A C 1
ATOM 4732 O O . GLU A 1 579 ? -30.815 -3.946 13.836 1.00 87.75 579 GLU A O 1
ATOM 4737 N N . ALA A 1 580 ? -32.828 -3.008 13.477 1.00 87.38 580 ALA A N 1
ATOM 4738 C CA . ALA A 1 580 ? -33.173 -3.841 12.326 1.00 87.38 580 ALA A CA 1
ATOM 4739 C C . ALA A 1 580 ? -32.204 -3.622 11.156 1.00 87.38 580 ALA A C 1
ATOM 4741 O O . ALA A 1 580 ? -31.715 -4.589 10.562 1.00 87.38 580 ALA A O 1
ATOM 4742 N N . PHE A 1 581 ? -31.858 -2.363 10.870 1.00 88.88 581 PHE A N 1
ATOM 4743 C CA . PHE A 1 581 ? -30.879 -2.014 9.847 1.00 88.88 581 PHE A CA 1
ATOM 4744 C C . PHE A 1 581 ? -29.524 -2.667 10.134 1.00 88.88 581 PHE A C 1
ATOM 4746 O O . PHE A 1 581 ? -28.984 -3.360 9.270 1.00 88.88 581 PHE A O 1
ATOM 4753 N N . VAL A 1 582 ? -28.988 -2.517 11.346 1.00 89.38 582 VAL A N 1
ATOM 4754 C CA . VAL A 1 582 ? -27.689 -3.098 11.696 1.00 89.38 582 VAL A CA 1
ATOM 4755 C C . VAL A 1 582 ? -27.742 -4.621 11.676 1.00 89.38 582 VAL A C 1
ATOM 4757 O O . VAL A 1 582 ? -26.853 -5.242 11.095 1.00 89.38 582 VAL A O 1
ATOM 4760 N N . GLN A 1 583 ? -28.794 -5.237 12.220 1.00 90.75 583 GLN A N 1
ATOM 4761 C CA . GLN A 1 583 ? -28.954 -6.688 12.160 1.00 90.75 583 GLN A CA 1
ATOM 4762 C C . GLN A 1 583 ? -28.969 -7.188 10.704 1.00 90.75 583 GLN A C 1
ATOM 4764 O O . GLN A 1 583 ? -28.303 -8.177 10.391 1.00 90.75 583 GLN A O 1
ATOM 4769 N N . SER A 1 584 ? -29.661 -6.494 9.793 1.00 88.88 584 SER A N 1
ATOM 4770 C CA . SER A 1 584 ? -29.685 -6.844 8.366 1.00 88.88 584 SER A CA 1
ATOM 4771 C C . SER A 1 584 ? -28.297 -6.741 7.714 1.00 88.88 584 SER A C 1
ATOM 4773 O O . SER A 1 584 ? -27.906 -7.636 6.956 1.00 88.88 584 SER A O 1
ATOM 4775 N N . GLN A 1 585 ? -27.515 -5.709 8.060 1.00 90.25 585 GLN A N 1
ATOM 4776 C CA . GLN A 1 585 ? -26.137 -5.534 7.589 1.00 90.25 585 GLN A CA 1
ATOM 4777 C C . GLN A 1 585 ? -25.239 -6.672 8.080 1.00 90.25 585 GLN A C 1
ATOM 4779 O O . GLN A 1 585 ? -24.510 -7.267 7.288 1.00 90.25 585 GLN A O 1
ATOM 4784 N N . MET A 1 586 ? -25.348 -7.043 9.359 1.00 91.56 586 MET A N 1
ATOM 4785 C CA . MET A 1 586 ? -24.608 -8.168 9.937 1.00 91.56 586 MET A CA 1
ATOM 4786 C C . MET A 1 586 ? -24.945 -9.490 9.226 1.00 91.56 586 MET A C 1
ATOM 4788 O O . MET A 1 586 ? -24.040 -10.221 8.825 1.00 91.56 586 MET A O 1
ATOM 4792 N N . GLN A 1 587 ? -26.233 -9.773 8.986 1.00 90.56 587 GLN A N 1
ATOM 4793 C CA . GLN A 1 587 ? -26.673 -10.969 8.249 1.00 90.56 587 GLN A CA 1
ATOM 4794 C C . GLN A 1 587 ? -26.174 -10.981 6.799 1.00 90.56 587 GLN A C 1
ATOM 4796 O O . GLN A 1 587 ? -25.804 -12.029 6.264 1.00 90.56 587 GLN A O 1
ATOM 4801 N N . LYS A 1 588 ? -26.194 -9.826 6.124 1.00 90.56 588 LYS A N 1
ATOM 4802 C CA . LYS A 1 588 ? -25.667 -9.681 4.763 1.00 90.56 588 LYS A CA 1
ATOM 4803 C C . LYS A 1 588 ? -24.168 -9.983 4.729 1.00 90.56 588 LYS A C 1
ATOM 4805 O O . LYS A 1 588 ? -23.756 -10.833 3.942 1.00 90.56 588 LYS A O 1
ATOM 4810 N N . PHE A 1 589 ? -23.396 -9.368 5.622 1.00 91.25 589 PHE A N 1
ATOM 4811 C CA . PHE A 1 589 ? -21.953 -9.572 5.728 1.00 91.25 589 PHE A CA 1
ATOM 4812 C C . PHE A 1 589 ? -21.592 -11.047 5.976 1.00 91.25 589 PHE A C 1
ATOM 4814 O O . PHE A 1 589 ? -20.719 -11.599 5.304 1.00 91.25 589 PHE A O 1
ATOM 4821 N N . GLU A 1 590 ? -22.301 -11.729 6.881 1.00 89.50 590 GLU A N 1
ATOM 4822 C CA . GLU A 1 590 ? -22.110 -13.167 7.117 1.00 89.50 590 GLU A CA 1
ATOM 4823 C C . GLU A 1 590 ? -22.356 -14.007 5.861 1.00 89.50 590 GLU A C 1
ATOM 4825 O O . GLU A 1 590 ? -21.517 -14.837 5.503 1.00 89.50 590 GLU A O 1
ATOM 4830 N N . ARG A 1 591 ? -23.484 -13.778 5.172 1.00 88.31 591 ARG A N 1
ATOM 4831 C CA . ARG A 1 591 ? -23.844 -14.517 3.951 1.00 88.31 591 ARG A CA 1
ATOM 4832 C C . ARG A 1 591 ? -22.797 -14.345 2.857 1.00 88.31 591 ARG A C 1
ATOM 4834 O O . ARG A 1 591 ? -22.412 -15.334 2.240 1.00 88.31 591 ARG A O 1
ATOM 4841 N N . GLU A 1 592 ? -22.312 -13.125 2.644 1.00 90.25 592 GLU A N 1
ATOM 4842 C CA . GLU A 1 592 ? -21.269 -12.831 1.655 1.00 90.25 592 GLU A CA 1
ATOM 4843 C C . GLU A 1 592 ? -19.962 -13.569 1.974 1.00 90.25 592 GLU A C 1
ATOM 4845 O O . GLU A 1 592 ? -19.366 -14.198 1.096 1.00 90.25 592 GLU A O 1
ATOM 4850 N N . ARG A 1 593 ? -19.533 -13.566 3.242 1.00 87.56 593 ARG A N 1
ATOM 4851 C CA . ARG A 1 593 ? -18.302 -14.250 3.673 1.00 87.56 593 ARG A CA 1
ATOM 4852 C C . ARG A 1 593 ? -18.422 -15.774 3.636 1.00 87.56 593 ARG A C 1
ATOM 4854 O O . ARG A 1 593 ? -17.447 -16.441 3.280 1.00 87.56 593 ARG A O 1
ATOM 4861 N N . HIS A 1 594 ? -19.592 -16.324 3.966 1.00 87.56 594 HIS A N 1
ATOM 4862 C CA . HIS A 1 594 ? -19.872 -17.762 3.859 1.00 87.56 594 HIS A CA 1
ATOM 4863 C C . HIS A 1 594 ? -19.913 -18.206 2.395 1.00 87.56 594 HIS A C 1
ATOM 4865 O O . HIS A 1 594 ? -19.306 -19.221 2.060 1.00 87.56 594 HIS A O 1
ATOM 4871 N N . ALA A 1 595 ? -20.555 -17.427 1.518 1.00 88.88 595 ALA A N 1
ATOM 4872 C CA . ALA A 1 595 ? -20.589 -17.686 0.077 1.00 88.88 595 ALA A CA 1
ATOM 4873 C C . ALA A 1 595 ? -19.189 -17.624 -0.556 1.00 88.88 595 ALA A C 1
ATOM 4875 O O . ALA A 1 595 ? -18.863 -18.442 -1.412 1.00 88.88 595 ALA A O 1
ATOM 4876 N N . ALA A 1 596 ? -18.333 -16.711 -0.088 1.00 88.56 596 ALA A N 1
ATOM 4877 C CA . ALA A 1 596 ? -16.930 -16.628 -0.492 1.00 88.56 596 ALA A CA 1
ATOM 4878 C C . ALA A 1 596 ? -16.043 -17.756 0.081 1.00 88.56 596 ALA A C 1
ATOM 4880 O O . ALA A 1 596 ? -14.858 -17.819 -0.240 1.00 88.56 596 ALA A O 1
ATOM 4881 N N . GLY A 1 597 ? -16.573 -18.623 0.953 1.00 83.88 597 GLY A N 1
ATOM 4882 C CA . GLY A 1 597 ? -15.835 -19.740 1.549 1.00 83.88 597 GLY A CA 1
ATOM 4883 C C . GLY A 1 597 ? -14.742 -19.333 2.543 1.00 83.88 597 GLY A C 1
ATOM 4884 O O . GLY A 1 597 ? -13.933 -20.171 2.932 1.00 83.88 597 GLY A O 1
ATOM 4885 N N . LEU A 1 598 ? -14.708 -18.069 2.978 1.00 80.81 598 LEU A N 1
ATOM 4886 C CA . LEU A 1 598 ? -13.657 -17.553 3.863 1.00 80.81 598 LEU A CA 1
ATOM 4887 C C . LEU A 1 598 ? -13.755 -18.128 5.281 1.00 80.81 598 LEU A C 1
ATOM 4889 O O . LEU A 1 598 ? -12.751 -18.262 5.975 1.00 80.81 598 LEU A O 1
ATOM 4893 N N . THR A 1 599 ? -14.972 -18.429 5.740 1.00 78.56 599 THR A N 1
ATOM 4894 C CA . THR A 1 599 ? -15.258 -18.860 7.114 1.00 78.56 599 THR A CA 1
ATOM 4895 C C . THR A 1 599 ? -16.708 -19.325 7.240 1.00 78.56 599 THR A C 1
ATOM 4897 O O . THR A 1 599 ? -17.561 -18.939 6.446 1.00 78.56 599 THR A O 1
ATOM 4900 N N . ARG A 1 600 ? -16.989 -20.158 8.249 1.00 79.00 600 ARG A N 1
ATOM 4901 C CA . ARG A 1 600 ? -18.339 -20.637 8.612 1.00 79.00 600 ARG A CA 1
ATOM 4902 C C . ARG A 1 600 ? -18.843 -20.060 9.941 1.00 79.00 600 ARG A C 1
ATOM 4904 O O . ARG A 1 600 ? -19.881 -20.482 10.446 1.00 79.00 600 ARG A O 1
ATOM 4911 N N . ARG A 1 601 ? -18.089 -19.138 10.550 1.00 81.12 601 ARG A N 1
ATOM 4912 C CA . ARG A 1 601 ? -18.437 -18.536 11.847 1.00 81.12 601 ARG A CA 1
ATOM 4913 C C . ARG A 1 601 ? -19.651 -17.619 11.702 1.00 81.12 601 ARG A C 1
ATOM 4915 O O . ARG A 1 601 ? -19.745 -16.885 10.722 1.00 81.12 601 ARG A O 1
ATOM 4922 N N . ARG A 1 602 ? -20.548 -17.658 12.689 1.00 85.12 602 ARG A N 1
ATOM 4923 C CA . ARG A 1 602 ? -21.666 -16.714 12.830 1.00 85.12 602 ARG A CA 1
ATOM 4924 C C . ARG A 1 602 ? -21.290 -15.640 13.847 1.00 85.12 602 ARG A C 1
ATOM 4926 O O . ARG A 1 602 ? -20.752 -15.978 14.899 1.00 85.12 602 ARG A O 1
ATOM 4933 N N . ILE A 1 603 ? -21.571 -14.386 13.527 1.00 86.38 603 ILE A N 1
ATOM 4934 C CA . ILE A 1 603 ? -21.414 -13.212 14.389 1.00 86.38 603 ILE A CA 1
ATOM 4935 C C . ILE A 1 603 ? -22.698 -12.998 15.199 1.00 86.38 603 ILE A C 1
ATOM 4937 O O . ILE A 1 603 ? -22.636 -12.753 16.405 1.00 86.38 603 ILE A O 1
ATOM 4941 N N . LEU A 1 604 ? -23.852 -13.122 14.537 1.00 84.94 604 LEU A N 1
ATOM 4942 C CA . LEU A 1 604 ? -25.183 -13.062 15.123 1.00 84.94 604 LEU A CA 1
ATOM 4943 C C . LEU A 1 604 ? -25.472 -14.353 15.891 1.00 84.94 604 LEU A C 1
ATOM 4945 O O . LEU A 1 604 ? -25.712 -15.420 15.320 1.00 84.94 604 LEU A O 1
ATOM 4949 N N . LYS A 1 605 ? -25.432 -14.241 17.215 1.00 83.75 605 LYS A N 1
ATOM 4950 C CA . LYS A 1 605 ? -25.688 -15.296 18.185 1.00 83.75 605 LYS A CA 1
ATOM 4951 C C . LYS A 1 605 ? -26.622 -14.726 19.248 1.00 83.75 605 LYS A C 1
ATOM 4953 O O . LYS A 1 605 ? -26.394 -13.638 19.762 1.00 83.75 605 LYS A O 1
ATOM 4958 N N . SER A 1 606 ? -27.675 -15.470 19.554 1.00 84.94 606 SER A N 1
ATOM 4959 C CA . SER A 1 606 ? -28.529 -15.221 20.710 1.00 84.94 606 SER A CA 1
ATOM 4960 C C . SER A 1 606 ? -28.813 -16.567 21.349 1.00 84.94 606 SER A C 1
ATOM 4962 O O . SER A 1 606 ? -29.424 -17.429 20.718 1.00 84.94 606 SER A O 1
ATOM 4964 N N . ALA A 1 607 ? -28.360 -16.756 22.580 1.00 81.31 607 ALA A N 1
ATOM 4965 C CA . ALA A 1 607 ? -28.557 -17.985 23.327 1.00 81.31 607 ALA A CA 1
ATOM 4966 C C . ALA A 1 607 ? -30.051 -18.243 23.582 1.00 81.31 607 ALA A C 1
ATOM 4968 O O . ALA A 1 607 ? -30.497 -19.382 23.474 1.00 81.31 607 ALA A O 1
ATOM 4969 N N . ALA A 1 608 ? -30.837 -17.184 23.811 1.00 79.25 608 ALA A N 1
ATOM 4970 C CA . ALA A 1 608 ? -32.284 -17.267 24.018 1.00 79.25 608 ALA A CA 1
ATOM 4971 C C . ALA A 1 608 ? -33.100 -17.430 22.721 1.00 79.25 608 ALA A C 1
ATOM 4973 O O . ALA A 1 608 ? -34.183 -18.003 22.757 1.00 79.25 608 ALA A O 1
ATOM 4974 N N . SER A 1 609 ? -32.604 -16.943 21.576 1.00 71.12 609 SER A N 1
ATOM 4975 C CA . SER A 1 609 ? -33.341 -16.992 20.295 1.00 71.12 609 SER A CA 1
ATOM 4976 C C . SER A 1 609 ? -32.886 -18.125 19.368 1.00 71.12 609 SER A C 1
ATOM 4978 O O . SER A 1 609 ? -33.354 -18.216 18.232 1.00 71.12 609 SER A O 1
ATOM 4980 N N . TYR A 1 610 ? -31.952 -18.967 19.819 1.00 62.62 610 TYR A N 1
ATOM 4981 C CA . TYR A 1 610 ? -31.465 -20.112 19.055 1.00 62.62 610 TYR A CA 1
ATOM 4982 C C . TYR A 1 610 ? -32.596 -21.142 18.906 1.00 62.62 610 TYR A C 1
ATOM 4984 O O . TYR A 1 610 ? -33.121 -21.627 19.908 1.00 62.62 610 TYR A O 1
ATOM 4992 N N . LYS A 1 611 ? -32.981 -21.440 17.660 1.00 49.94 611 LYS A N 1
ATOM 4993 C CA . LYS A 1 611 ? -33.903 -22.528 17.309 1.00 49.94 611 LYS A CA 1
ATOM 4994 C C . LYS A 1 611 ? -33.137 -23.753 16.847 1.00 49.94 611 LYS A C 1
ATOM 4996 O O . LYS A 1 611 ? -32.137 -23.561 16.114 1.00 49.94 611 LYS A O 1
#

Foldseek 3Di:
DPDPDVLVVAPLVRSLVVLQVDAPLRLVVQLQPDVVSLVCLQPRHDQQPAWAWEAEFLFWIKTDHPPDPGIAIEGADDPDPDDFDFTAFLNDTWTWDQDPVVNYIHTHDPDRNVVVVSNQVRCCSRNVDAHQEYEYEQPRFCVNQVVSCVVDVEHAEYEYAHPPHAHEPVRVLVCQQPHGYQEYAYHHHHDDADEDPQRQEAHAEYHYAPPCNDDLVNVQRYQYQEYHYHPHADELQSQLVVVVSVLVVTNVNYFKYKYAHDDDDPCNNCPPFDKDKDQPWDWDAGPVGDIDTDRIWIWHAHPVGWIKIWDADPVRRMTMIGIDPPDDDDDDDDDDDDDDDDDDDDDDDPPPPPPVLVVLLVPFDPCLCFQAVQLFADLPPVPDDPVSSVVLLVLVLVLCQQAPDDGAAQQFKKKWWFADPPDPDRIDIDIFGWQAWDDYTQQTKIKGWAQDPNDIDIDIDRPSDPRTHYMDGQGHAAEPDRGNPQCVQFDNVSIHDDSPRHRDDDAAQDDHHYDHAATEGDQDDDPDQCVLDPDNRHDDSDVRDDPVCVVCCVVPNPPVCVVVPVVSVVSPDGDSSSSSVSVVVLVVVQVVCVVVVVDNDRPDDDRNPGD

Sequence (611 aa):
MSSPFNLFRLPQLAYIDIINKMSLNDQFLTSLCSRKAYFIIKNLCRKPKGIILDVRYHNVVILKVEGSDERLVIGQLDMSNEPAERIKINGQSVNGLYANHLQALGTFWEEPTVGSMNVIENLSNLFDTNVEFMLIECDSGTRLMNWVQRRQKTLKEVHISSKDGVFQTEDLKTIIMNCKAETIKIEARYSEPFVIPNLRMKCQVFECLIGTWISLHNLMTMDCIEINIREKPFTCTEMNMFINYWLNGGSPRLKTLQVVFNDYKEHELIEGIFVRWNSKEKVYVSAHGTVFQFHEYFEVRRSDGVMAAFDFNFNTRFFRFANVPAGGPRSRQKNPFTVFSCKSEPASAATSTNKANREELAGLIPAFPEIYPDFLQSPVWNRRNALKEELERQDMLERRMNIDIPEFYVGSIVAVTSSDKNLGSKDHRFVGICIRREKEGLLHQFTLRNTIENIGVEVMYDLYNPTIKKIETLKLEKRLDNDLGYLVDALPEYSTFDFHMEPQAHPAGTPIPVNEVKVKLKNPPWTRRWEISSCRGIEDTWTQATPWFKRKLHKTLVNDYEKYDLIADYRTSSTREHEAFVQSQMQKFERERHAAGLTRRRILKSAASYK

Secondary structure (DSSP, 8-state):
-PPP-GGGGS-HHHHHHHHHHS-HHHHHHHHHT-HHHHHHHHHHS---TTEEEEEETTTEEEEEETTSS-EEEEEEPP--SS--EEEEETTEEEEEEEETTTTEEEEE-SSHHHHHHHHHHHHHHHHT--EEEEEE-TTS-SHHHHHHHHHSS-EEEEEEE-TTS-B-HHHHHHHHHH--EEEEEEE--BSS----TT---B-SEEEESS-TT--HHHHHH-B-SEEEEEEEEEPHHHHHHHHHHHHTT-STT--EEEEEE----HHHHHTT---EEE-S-EEEE-TT--EEEESSEEEEE-TTS-EEEEEEETTTTEEEEEEE-SSPPP--------------------S-HHHHHHHHGGGS-TTHHHH-GGGSPPSSGGG--HHHHHHHHHHHHHHHHHS------TT-EEEEEE--SSSSSS-EEEEEEEEEEE--GGG-EEEEEEEETTEEEEEEEETT-TTEEEEEEEE--EESSS--GGGGTB-GGGT---TTPPPPPPPTTSPPPEE-PPBPBPSSPPSS-TTTS--SSBS-STTTS-HHHHHHHHHH-----GGG-HHHHHHHSPPHHHHHHHHHHHHHHHHHHHHTTS----S---TTT--

Organism: NCBI:txid1561998

InterPro domains:
  IPR001810 F-box domain [PF00646] (7-47)
  IPR001810 F-box domain [PS50181] (4-60)
  IPR001857 Large ribosomal subunit protein bL19 [PF01245] (397-488)
  IPR001857 Large ribosomal subunit protein bL19 [PTHR15680] (342-501)
  IPR008991 Translation protein SH3-like domain superfamily [SSF50104] (386-522)
  IPR012885 Sdz-33, F-box domain [PF07735] (210-259)
  IPR038657 Large ribosomal subunit protein bL19 superfamily [G3DSA:2.30.30.790] (375-496)